Protein AF-0000000087765616 (afdb_homodimer)

InterPro domains:
  IPR003428 Mitochondrial glycoprotein [PF02330] (56-253)
  IPR003428 Mitochondrial glycoprotein [PTHR10826] (17-254)
  IPR036561 Mitochondrial glycoprotein superfamily [G3DSA:3.10.280.10] (42-253)
  IPR036561 Mitochondrial glycoprotein superfamily [SSF54529] (46-254)

Nearest PDB structures (foldseek):
  3qv0-assembly1_A  TM=9.220E-01  e=1.726E-16  Saccharomyces cerevisiae
  1yqf-assembly2_E  TM=8.944E-01  e=7.262E-14  Leishmania major
  1yqf-assembly1_C  TM=8.586E-01  e=1.022E-13  Leishmania major
  1yqf-assembly1_B  TM=8.886E-01  e=9.994E-13  Leishmania major
  3jv1-assembly1_A  TM=8.696E-01  e=4.399E-12  Trypanosoma brucei

Radius of gyration: 39.39 Å; Cα contacts (8 Å, |Δi|>4): 602; chains: 2; bounding box: 131×135×127 Å

Solvent-accessible surface area (backbone atoms only — not comparable to full-atom values): 29306 Å² total; per-residue (Å²): 136,85,82,88,78,88,85,72,92,71,84,74,82,78,80,76,77,76,78,77,74,78,74,78,71,73,80,71,78,69,76,73,72,75,72,73,56,65,60,51,51,49,49,52,49,46,50,51,40,52,49,52,38,50,54,44,51,52,50,51,52,51,50,63,70,67,56,70,77,75,60,65,60,48,58,55,44,47,72,70,65,59,40,41,77,57,87,55,86,94,49,58,63,43,40,35,41,28,78,58,87,70,31,37,40,37,38,36,36,45,35,61,35,60,70,59,55,61,61,70,64,53,54,58,47,51,71,60,38,67,74,70,73,78,65,77,69,76,70,73,71,48,56,28,55,33,40,35,38,43,29,38,83,68,25,22,38,38,33,40,31,38,31,43,90,53,29,71,45,70,46,31,54,30,70,32,81,24,44,60,66,71,62,49,86,44,68,57,43,50,47,52,50,69,39,38,53,47,63,63,54,40,84,75,49,56,67,66,50,47,53,35,46,50,53,46,36,38,74,72,53,61,37,46,67,44,27,43,32,54,54,55,45,28,54,47,49,43,52,53,51,50,52,52,47,51,51,52,51,33,52,56,58,65,50,130,134,87,82,72,91,72,85,89,88,86,74,90,72,85,74,85,83,78,82,77,77,76,77,78,76,72,79,74,75,72,70,74,70,72,76,66,61,68,61,54,56,52,52,54,49,48,52,38,36,51,51,35,36,50,44,43,50,52,51,51,53,51,50,63,71,67,56,72,77,76,60,65,60,45,59,55,44,46,71,69,67,60,40,42,76,56,87,53,87,68,40,30,58,44,40,35,43,28,77,58,88,78,32,39,40,37,38,35,35,46,33,58,36,62,71,61,57,60,63,70,64,50,54,61,48,53,74,59,39,69,76,71,77,78,68,76,69,73,69,72,72,49,56,29,57,33,40,36,37,43,29,43,91,67,25,22,38,36,33,40,31,38,31,44,91,50,29,71,45,70,44,30,53,30,82,32,82,25,46,59,67,71,60,49,89,43,51,66,43,51,53,54,47,71,70,47,82,48,64,62,54,41,83,74,48,56,66,66,57,49,53,52,47,51,52,56,36,38,77,73,54,61,38,47,68,43,26,43,31,54,54,54,44,28,56,47,48,39,51,52,52,46,52,52,45,50,52,49,43,34,52,55,56,69,48,107

Structure (mmCIF, N/CA/C/O backbone):
data_AF-0000000087765616-model_v1
#
loop_
_entity.id
_entity.type
_entity.pdbx_description
1 polymer 'Similar to Saccharomyces cerevisiae YIL070C MAM33 Acidic protein of the mitochondrial matrix involved in oxidative phosphorylation'
#
loop_
_atom_site.group_PDB
_atom_site.id
_atom_site.type_symbol
_atom_site.label_atom_id
_atom_site.label_alt_id
_atom_site.label_comp_id
_atom_site.label_asym_id
_atom_site.label_entity_id
_atom_site.label_seq_id
_atom_site.pdbx_PDB_ins_code
_atom_site.Cartn_x
_atom_site.Cartn_y
_atom_site.Cartn_z
_atom_site.occupancy
_atom_site.B_iso_or_equiv
_atom_site.auth_seq_id
_atom_site.auth_comp_id
_atom_site.auth_asym_id
_atom_site.auth_atom_id
_atom_site.pdbx_PDB_model_num
ATOM 1 N N . MET A 1 1 ? 53.156 -10.57 -71.438 1 20.77 1 MET A N 1
ATOM 2 C CA . MET A 1 1 ? 54.562 -10.953 -71.438 1 20.77 1 MET A CA 1
ATOM 3 C C . MET A 1 1 ? 55.062 -11.094 -70 1 20.77 1 MET A C 1
ATOM 5 O O . MET A 1 1 ? 55.656 -12.109 -69.625 1 20.77 1 MET A O 1
ATOM 9 N N . SER A 1 2 ? 55.312 -9.883 -69.375 1 19.25 2 SER A N 1
ATOM 10 C CA . SER A 1 2 ? 56.656 -9.719 -68.812 1 19.25 2 SER A CA 1
ATOM 11 C C . SER A 1 2 ? 56.781 -10.422 -67.5 1 19.25 2 SER A C 1
ATOM 13 O O . SER A 1 2 ? 55.781 -10.781 -66.875 1 19.25 2 SER A O 1
ATOM 15 N N . SER A 1 3 ? 57.688 -9.758 -66.562 1 20.77 3 SER A N 1
ATOM 16 C CA . SER A 1 3 ? 58.844 -9.992 -65.75 1 20.77 3 SER A CA 1
ATOM 17 C C . SER A 1 3 ? 58.438 -10.188 -64.25 1 20.77 3 SER A C 1
ATOM 19 O O . SER A 1 3 ? 57.781 -9.328 -63.688 1 20.77 3 SER A O 1
ATOM 21 N N . LEU A 1 4 ? 58.312 -11.383 -63.719 1 24.38 4 LEU A N 1
ATOM 22 C CA . LEU A 1 4 ? 58 -12.078 -62.469 1 24.38 4 LEU A CA 1
ATOM 23 C C . LEU A 1 4 ? 58.969 -11.68 -61.375 1 24.38 4 LEU A C 1
ATOM 25 O O . LEU A 1 4 ? 59.938 -12.391 -61.094 1 24.38 4 LEU A O 1
ATOM 29 N N . ALA A 1 5 ? 59.281 -10.234 -61.312 1 22.91 5 ALA A N 1
ATOM 30 C CA . ALA A 1 5 ? 60.406 -9.734 -60.531 1 22.91 5 ALA A CA 1
ATOM 31 C C . ALA A 1 5 ? 60.312 -10.242 -59.094 1 22.91 5 ALA A C 1
ATOM 33 O O . ALA A 1 5 ? 59.25 -10.305 -58.5 1 22.91 5 ALA A O 1
ATOM 34 N N . ALA A 1 6 ? 61.438 -10.477 -58.5 1 22.14 6 ALA A N 1
ATOM 35 C CA . ALA A 1 6 ? 62.125 -11.336 -57.562 1 22.14 6 ALA A CA 1
ATOM 36 C C . ALA A 1 6 ? 61.781 -10.984 -56.125 1 22.14 6 ALA A C 1
ATOM 38 O O . ALA A 1 6 ? 61.25 -9.906 -55.844 1 22.14 6 ALA A O 1
ATOM 39 N N . PHE A 1 7 ? 62.656 -11.391 -55.125 1 21.58 7 PHE A N 1
ATOM 40 C CA . PHE A 1 7 ? 63.031 -12.102 -53.906 1 21.58 7 PHE A CA 1
ATOM 41 C C . PHE A 1 7 ? 63.219 -11.125 -52.75 1 21.58 7 PHE A C 1
ATOM 43 O O . PHE A 1 7 ? 62.688 -11.344 -51.656 1 21.58 7 PHE A O 1
ATOM 50 N N . ARG A 1 8 ? 64.312 -10.156 -52.688 1 20.75 8 ARG A N 1
ATOM 51 C CA . ARG A 1 8 ? 65.438 -10.266 -51.75 1 20.75 8 ARG A CA 1
ATOM 52 C C . ARG A 1 8 ? 65.188 -9.445 -50.5 1 20.75 8 ARG A C 1
ATOM 54 O O . ARG A 1 8 ? 65.875 -9.547 -49.5 1 20.75 8 ARG A O 1
ATOM 61 N N . ILE A 1 9 ? 64.188 -8.484 -50.25 1 20.27 9 ILE A N 1
ATOM 62 C CA . ILE A 1 9 ? 64.75 -7.266 -49.656 1 20.27 9 ILE A CA 1
ATOM 63 C C . ILE A 1 9 ? 65.062 -7.512 -48.156 1 20.27 9 ILE A C 1
ATOM 65 O O . ILE A 1 9 ? 64.125 -7.742 -47.375 1 20.27 9 ILE A O 1
ATOM 69 N N . ALA A 1 10 ? 66.25 -8.141 -47.719 1 24.3 10 ALA A N 1
ATOM 70 C CA . ALA A 1 10 ? 66.875 -8.625 -46.469 1 24.3 10 ALA A CA 1
ATOM 71 C C . ALA A 1 10 ? 67.25 -7.461 -45.531 1 24.3 10 ALA A C 1
ATOM 73 O O . ALA A 1 10 ? 67.812 -7.664 -44.5 1 24.3 10 ALA A O 1
ATOM 74 N N . SER A 1 11 ? 66.688 -6.164 -45.656 1 21.5 11 SER A N 1
ATOM 75 C CA . SER A 1 11 ? 67.5 -5.105 -45.062 1 21.5 11 SER A CA 1
ATOM 76 C C . SER A 1 11 ? 67.812 -5.371 -43.594 1 21.5 11 SER A C 1
ATOM 78 O O . SER A 1 11 ? 66.938 -5.832 -42.844 1 21.5 11 SER A O 1
ATOM 80 N N . ARG A 1 12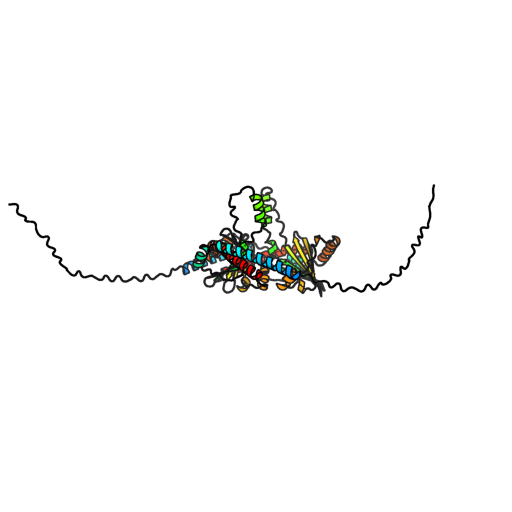 ? 69.125 -5.441 -43.125 1 24.62 12 ARG A N 1
ATOM 81 C CA . ARG A 1 12 ? 70.125 -5.645 -42.094 1 24.62 12 ARG A CA 1
ATOM 82 C C . ARG A 1 12 ? 69.938 -4.602 -40.969 1 24.62 12 ARG A C 1
ATOM 84 O O . ARG A 1 12 ? 70.688 -3.623 -40.938 1 24.62 12 ARG A O 1
ATOM 91 N N . ILE A 1 13 ? 68.812 -3.957 -40.625 1 26.05 13 ILE A N 1
ATOM 92 C CA . ILE A 1 13 ? 69 -2.732 -39.875 1 26.05 13 ILE A CA 1
ATOM 93 C C . ILE A 1 13 ? 69.688 -3.041 -38.562 1 26.05 13 ILE A C 1
ATOM 95 O O . ILE A 1 13 ? 69.312 -3.932 -37.812 1 26.05 13 ILE A O 1
ATOM 99 N N . GLY A 1 14 ? 71.062 -2.668 -38.5 1 25.14 14 GLY A N 1
ATOM 100 C CA . GLY A 1 14 ? 72.125 -2.744 -37.531 1 25.14 14 GLY A CA 1
ATOM 101 C C . GLY A 1 14 ? 71.75 -2.246 -36.156 1 25.14 14 GLY A C 1
ATOM 102 O O . GLY A 1 14 ? 71.125 -1.204 -36.031 1 25.14 14 GLY A O 1
ATOM 103 N N . LEU A 1 15 ? 71.688 -3.154 -35.125 1 28.02 15 LEU A N 1
ATOM 104 C CA . LEU A 1 15 ? 71.375 -3.225 -33.719 1 28.02 15 LEU A CA 1
ATOM 105 C C . LEU A 1 15 ? 72.312 -2.424 -32.875 1 28.02 15 LEU A C 1
ATOM 107 O O . LEU A 1 15 ? 73.375 -2.955 -32.406 1 28.02 15 LEU A O 1
ATOM 111 N N . ASN A 1 16 ? 72.812 -1.16 -33.375 1 25.47 16 ASN A N 1
ATOM 112 C CA . ASN A 1 16 ? 73.875 -0.586 -32.562 1 25.47 16 ASN A CA 1
ATOM 113 C C . ASN A 1 16 ? 73.438 -0.427 -31.109 1 25.47 16 ASN A C 1
ATOM 115 O O . ASN A 1 16 ? 72.312 -0.081 -30.812 1 25.47 16 ASN A O 1
ATOM 119 N N . THR A 1 17 ? 74.188 -1.049 -30.234 1 28.92 17 THR A N 1
ATOM 120 C CA . THR A 1 17 ? 74.188 -1.287 -28.781 1 28.92 17 THR A CA 1
ATOM 121 C C . THR A 1 17 ? 74.5 0.008 -28.031 1 28.92 17 THR A C 1
ATOM 123 O O . THR A 1 17 ? 75.562 0.546 -28.078 1 28.92 17 THR A O 1
ATOM 126 N N . VAL A 1 18 ? 73.75 1.161 -28.281 1 27.77 18 VAL A N 1
ATOM 127 C CA . VAL A 1 18 ? 74.125 2.41 -27.641 1 27.77 18 VAL A CA 1
ATOM 128 C C . VAL A 1 18 ? 74.25 2.213 -26.141 1 27.77 18 VAL A C 1
ATOM 130 O O . VAL A 1 18 ? 73.312 1.662 -25.516 1 27.77 18 VAL A O 1
ATOM 133 N N . ALA A 1 19 ? 75.5 2.303 -25.609 1 31.42 19 ALA A N 1
ATOM 134 C CA . ALA A 1 19 ? 76 2.271 -24.25 1 31.42 19 ALA A CA 1
ATOM 135 C C . ALA A 1 19 ? 75.375 3.35 -23.375 1 31.42 19 ALA A C 1
ATOM 137 O O . ALA A 1 19 ? 75.562 4.543 -23.625 1 31.42 19 ALA A O 1
ATOM 138 N N . ARG A 1 20 ? 74.062 3.262 -23.047 1 31.25 20 ARG A N 1
ATOM 139 C CA . ARG A 1 20 ? 73.438 4.344 -22.297 1 31.25 20 ARG A CA 1
ATOM 140 C C . ARG A 1 20 ? 74.188 4.605 -20.984 1 31.25 20 ARG A C 1
ATOM 142 O O . ARG A 1 20 ? 74.375 3.699 -20.172 1 31.25 20 ARG A O 1
ATOM 149 N N . GLN A 1 21 ? 75.25 5.473 -21.062 1 31.14 21 GLN A N 1
ATOM 150 C CA . GLN A 1 21 ? 75.938 6.008 -19.891 1 31.14 21 GLN A CA 1
ATOM 151 C C . GLN A 1 21 ? 74.938 6.453 -18.828 1 31.14 21 GLN A C 1
ATOM 153 O O . GLN A 1 21 ? 73.938 7.109 -19.156 1 31.14 21 GLN A O 1
ATOM 158 N N . SER A 1 22 ? 74.875 5.676 -17.75 1 31.77 22 SER A N 1
ATOM 159 C CA . SER A 1 22 ? 74.062 5.793 -16.547 1 31.77 22 SER A CA 1
ATOM 160 C C . SER A 1 22 ? 74.312 7.113 -15.836 1 31.77 22 SER A C 1
ATOM 162 O O . SER A 1 22 ? 75.375 7.309 -15.234 1 31.77 22 SER A O 1
ATOM 164 N N . ILE A 1 23 ? 74.25 8.266 -16.594 1 31.83 23 ILE A N 1
ATOM 165 C CA . ILE A 1 23 ? 74.562 9.461 -15.812 1 31.83 23 ILE A CA 1
ATOM 166 C C . ILE A 1 23 ? 73.688 9.492 -14.578 1 31.83 23 ILE A C 1
ATOM 168 O O . ILE A 1 23 ? 72.438 9.367 -14.688 1 31.83 23 ILE A O 1
ATOM 172 N N . ARG A 1 24 ? 74.25 9.195 -13.438 1 33.81 24 ARG A N 1
ATOM 173 C CA . ARG A 1 24 ? 73.75 9.266 -12.062 1 33.81 24 ARG A CA 1
ATOM 174 C C . ARG A 1 24 ? 73.25 10.664 -11.75 1 33.81 24 ARG A C 1
ATOM 176 O O . ARG A 1 24 ? 74.062 11.602 -11.586 1 33.81 24 ARG A O 1
ATOM 183 N N . VAL A 1 25 ? 72.312 11.195 -12.586 1 34.03 25 VAL A N 1
ATOM 184 C CA . VAL A 1 25 ? 71.875 12.523 -12.18 1 34.03 25 VAL A CA 1
ATOM 185 C C . VAL A 1 25 ? 71.312 12.484 -10.75 1 34.03 25 VAL A C 1
ATOM 187 O O . VAL A 1 25 ? 70.5 11.625 -10.398 1 34.03 25 VAL A O 1
ATOM 190 N N . ALA A 1 26 ? 72.188 13.062 -9.82 1 37.22 26 ALA A N 1
ATOM 191 C CA . ALA A 1 26 ? 71.875 13.305 -8.414 1 37.22 26 ALA A CA 1
ATOM 192 C C . ALA A 1 26 ? 70.5 14.008 -8.266 1 37.22 26 ALA A C 1
ATOM 194 O O . ALA A 1 26 ? 70.25 15 -8.945 1 37.22 26 ALA A O 1
ATOM 195 N N . PRO A 1 27 ? 69.5 13.234 -7.844 1 33.91 27 PRO A N 1
ATOM 196 C CA . PRO A 1 27 ? 68.188 13.883 -7.742 1 33.91 27 PRO A CA 1
ATOM 197 C C . PRO A 1 27 ? 68.188 15.125 -6.863 1 33.91 27 PRO A C 1
ATOM 199 O O . PRO A 1 27 ? 68.688 15.078 -5.723 1 33.91 27 PRO A O 1
ATOM 202 N N . ARG A 1 28 ? 68.562 16.281 -7.449 1 37.38 28 ARG A N 1
ATOM 203 C CA . ARG A 1 28 ? 68.375 17.5 -6.668 1 37.38 28 ARG A CA 1
ATOM 204 C C . ARG A 1 28 ? 67.062 17.516 -5.961 1 37.38 28 ARG A C 1
ATOM 206 O O . ARG A 1 28 ? 66 17.219 -6.578 1 37.38 28 ARG A O 1
ATOM 213 N N . ALA A 1 29 ? 67.062 17.453 -4.617 1 37.38 29 ALA A N 1
ATOM 214 C CA . ALA A 1 29 ? 65.938 17.641 -3.699 1 37.38 29 ALA A CA 1
ATOM 215 C C . ALA A 1 29 ? 65.188 18.891 -4.062 1 37.38 29 ALA A C 1
ATOM 217 O O . ALA A 1 29 ? 65.688 20.016 -3.986 1 37.38 29 ALA A O 1
ATOM 218 N N . ILE A 1 30 ? 64.5 18.859 -5.219 1 36.72 30 ILE A N 1
ATOM 219 C CA . ILE A 1 30 ? 63.625 20 -5.418 1 36.72 30 ILE A CA 1
ATOM 220 C C . ILE A 1 30 ? 62.75 20.203 -4.172 1 36.72 30 ILE A C 1
ATOM 222 O O . ILE A 1 30 ? 62.031 19.297 -3.76 1 36.72 30 ILE A O 1
ATOM 226 N N . ALA A 1 31 ? 63.25 20.969 -3.164 1 38 31 ALA A N 1
ATOM 227 C CA . ALA A 1 31 ? 62.406 21.5 -2.086 1 38 31 ALA A CA 1
ATOM 228 C C . ALA A 1 31 ? 61.062 21.922 -2.609 1 38 31 ALA A C 1
AT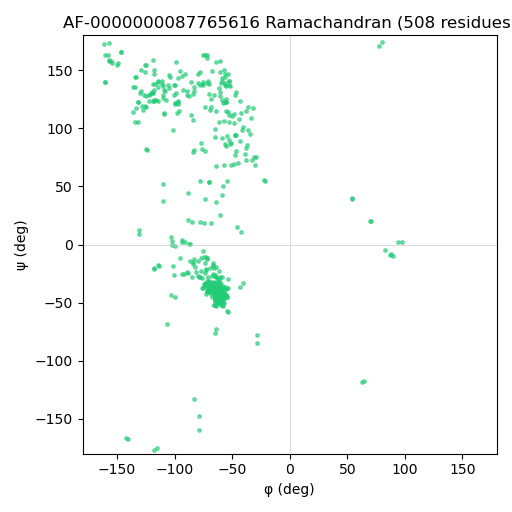OM 230 O O . ALA A 1 31 ? 60.938 22.859 -3.416 1 38 31 ALA A O 1
ATOM 231 N N . MET A 1 32 ? 60.219 21 -2.945 1 35.59 32 MET A N 1
ATOM 232 C CA . MET A 1 32 ? 58.812 21.328 -3.287 1 35.59 32 MET A CA 1
ATOM 233 C C . MET A 1 32 ? 58.219 22.281 -2.26 1 35.59 32 MET A C 1
ATOM 235 O O . MET A 1 32 ? 58.125 21.938 -1.078 1 35.59 32 MET A O 1
ATOM 239 N N . ALA A 1 33 ? 58.5 23.594 -2.352 1 40.94 33 ALA A N 1
ATOM 240 C CA . ALA A 1 33 ? 57.75 24.594 -1.588 1 40.94 33 ALA A CA 1
ATOM 241 C C . ALA A 1 33 ? 56.25 24.297 -1.57 1 40.94 33 ALA A C 1
ATOM 243 O O . ALA A 1 33 ? 55.656 24.062 -2.621 1 40.94 33 ALA A O 1
ATOM 244 N N . ARG A 1 34 ? 55.812 23.719 -0.531 1 44.16 34 ARG A N 1
ATOM 245 C CA . ARG A 1 34 ? 54.406 23.594 -0.288 1 44.16 34 ARG A CA 1
ATOM 246 C C . ARG A 1 34 ? 53.688 24.922 -0.519 1 44.16 34 ARG A C 1
ATOM 248 O O . ARG A 1 34 ? 53.938 25.891 0.185 1 44.16 34 ARG A O 1
ATOM 255 N N . PRO A 1 35 ? 53.125 25.219 -1.667 1 44.19 35 PRO A N 1
ATOM 256 C CA . PRO A 1 35 ? 52.438 26.5 -1.813 1 44.19 35 PRO A CA 1
ATOM 257 C C . PRO A 1 35 ? 51.406 26.75 -0.708 1 44.19 35 PRO A C 1
ATOM 259 O O . PRO A 1 35 ? 50.844 25.797 -0.151 1 44.19 35 PRO A O 1
ATOM 262 N N . ALA A 1 36 ? 51.281 27.953 -0.073 1 43.25 36 ALA A N 1
ATOM 263 C CA . ALA A 1 36 ? 50.312 28.594 0.815 1 43.25 36 ALA A CA 1
ATOM 264 C C . ALA A 1 36 ? 48.906 28.406 0.305 1 43.25 36 ALA A C 1
ATOM 266 O O . ALA A 1 36 ? 48 29.203 0.604 1 43.25 36 ALA A O 1
ATOM 267 N N . VAL A 1 37 ? 48.594 27.562 -0.586 1 47.19 37 VAL A N 1
ATOM 268 C CA . VAL A 1 37 ? 47.25 27.344 -1.161 1 47.19 37 VAL A CA 1
ATOM 269 C C . VAL A 1 37 ? 46.281 26.906 -0.072 1 47.19 37 VAL A C 1
ATOM 271 O O . VAL A 1 37 ? 45.062 27.078 -0.206 1 47.19 37 VAL A O 1
ATOM 274 N N . ALA A 1 38 ? 46.812 26.359 0.986 1 49.34 38 ALA A N 1
ATOM 275 C CA . ALA A 1 38 ? 45.875 25.828 1.959 1 49.34 38 ALA A CA 1
ATOM 276 C C . ALA A 1 38 ? 45.125 26.969 2.643 1 49.34 38 ALA A C 1
ATOM 278 O O . ALA A 1 38 ? 43.906 26.844 2.916 1 49.34 38 ALA A O 1
ATOM 279 N N . VAL A 1 39 ? 45.781 28.047 2.826 1 48.97 39 VAL A N 1
ATOM 280 C CA . VAL A 1 39 ? 45.156 29.188 3.502 1 48.97 39 VAL A CA 1
ATOM 281 C C . VAL A 1 39 ? 44.125 29.828 2.582 1 48.97 39 VAL A C 1
ATOM 283 O O . VAL A 1 39 ? 43.062 30.234 3.035 1 48.97 39 VAL A O 1
ATOM 286 N N . ARG A 1 40 ? 44.406 29.75 1.304 1 51.66 40 ARG A N 1
ATOM 287 C CA . ARG A 1 40 ? 43.5 30.391 0.361 1 51.66 40 ARG A CA 1
ATOM 288 C C . ARG A 1 40 ? 42.219 29.562 0.199 1 51.66 40 ARG A C 1
ATOM 290 O O . ARG A 1 40 ? 41.125 30.125 0.109 1 51.66 40 ARG A O 1
ATOM 297 N N . ALA A 1 41 ? 42.438 28.328 0.212 1 53.94 41 ALA A N 1
ATOM 298 C CA . ALA A 1 41 ? 41.281 27.469 0.03 1 53.94 41 ALA A CA 1
ATOM 299 C C . ALA A 1 41 ? 40.344 27.547 1.234 1 53.94 41 ALA A C 1
ATOM 301 O O . ALA A 1 41 ? 39.125 27.609 1.079 1 53.94 41 ALA A O 1
ATOM 302 N N . PHE A 1 42 ? 41.031 27.656 2.322 1 58.66 42 PHE A N 1
ATOM 303 C CA . PHE A 1 42 ? 40.219 27.766 3.533 1 58.66 42 PHE A CA 1
ATOM 304 C C . PHE A 1 42 ? 39.531 29.125 3.609 1 58.66 42 PHE A C 1
ATOM 306 O O . PHE A 1 42 ? 38.375 29.219 4.043 1 58.66 42 PHE A O 1
ATOM 313 N N . THR A 1 43 ? 40.312 30.094 3.092 1 65.81 43 THR A N 1
ATOM 314 C CA . THR A 1 43 ? 39.75 31.438 3.119 1 65.81 43 THR A CA 1
ATOM 315 C C . THR A 1 43 ? 38.562 31.547 2.158 1 65.81 43 THR A C 1
ATOM 317 O O . THR A 1 43 ? 37.531 32.156 2.479 1 65.81 43 THR A O 1
ATOM 320 N N . VAL A 1 44 ? 38.688 30.938 1.066 1 69.06 44 VAL A N 1
ATOM 321 C CA . VAL A 1 44 ? 37.594 30.953 0.093 1 69.06 44 VAL A CA 1
ATOM 322 C C . VAL A 1 44 ? 36.406 30.141 0.622 1 69.06 44 VAL A C 1
ATOM 324 O O . VAL A 1 44 ? 35.25 30.562 0.509 1 69.06 44 VAL A O 1
ATOM 327 N N . SER A 1 45 ? 36.781 29.062 1.285 1 73.75 45 SER A N 1
ATOM 328 C CA . SER A 1 45 ? 35.75 28.219 1.869 1 73.75 45 SER A CA 1
ATOM 329 C C . SER A 1 45 ? 35 28.938 2.982 1 73.75 45 SER A C 1
ATOM 331 O O . SER A 1 45 ? 33.781 28.891 3.053 1 73.75 45 SER A O 1
ATOM 333 N N . SER A 1 46 ? 35.781 29.75 3.617 1 80.06 46 SER A N 1
ATOM 334 C CA . SER A 1 46 ? 35.156 30.484 4.711 1 80.06 46 SER A CA 1
ATOM 335 C C . SER A 1 46 ? 34.281 31.609 4.18 1 80.06 46 SER A C 1
ATOM 337 O O . SER A 1 46 ? 33.188 31.875 4.719 1 80.06 46 SER A O 1
ATOM 339 N N . ARG A 1 47 ? 34.781 32.188 3.148 1 82 47 ARG A N 1
ATOM 340 C CA . ARG A 1 47 ? 34 33.25 2.539 1 82 47 ARG A CA 1
ATOM 341 C C . ARG A 1 47 ? 32.719 32.719 1.956 1 82 47 ARG A C 1
ATOM 343 O O . ARG A 1 47 ? 31.656 33.344 2.105 1 82 47 ARG A O 1
ATOM 350 N N . LEU A 1 48 ? 32.781 31.594 1.388 1 87.25 48 LEU A N 1
ATOM 351 C CA . LEU A 1 48 ? 31.578 30.984 0.799 1 87.25 48 LEU A CA 1
ATOM 352 C C . LEU A 1 48 ? 30.625 30.516 1.883 1 87.25 48 LEU A C 1
ATOM 354 O O . LEU A 1 48 ? 29.406 30.625 1.723 1 87.25 48 LEU A O 1
ATOM 358 N N . GLN A 1 49 ? 31.203 30.078 2.928 1 90.44 49 GLN A N 1
ATOM 359 C CA . GLN A 1 49 ? 30.391 29.656 4.07 1 90.44 49 GLN A CA 1
ATOM 360 C C . GLN A 1 49 ? 29.625 30.844 4.66 1 90.44 49 GLN A C 1
ATOM 362 O O . GLN A 1 49 ? 28.438 30.75 4.945 1 90.44 49 GLN A O 1
ATOM 367 N N . ASN A 1 50 ? 30.359 31.906 4.82 1 90.75 50 ASN A N 1
ATOM 368 C CA . ASN A 1 50 ? 29.734 33.094 5.383 1 90.75 50 ASN A CA 1
ATOM 369 C C . ASN A 1 50 ? 28.672 33.688 4.449 1 90.75 50 ASN A C 1
ATOM 371 O O . ASN A 1 50 ? 27.641 34.188 4.91 1 90.75 50 ASN A O 1
ATOM 375 N N . SER A 1 51 ? 28.953 33.531 3.23 1 92.44 51 SER A N 1
ATOM 376 C CA . SER A 1 51 ? 27.984 34.031 2.252 1 92.44 51 SER A CA 1
ATOM 377 C C . SER A 1 51 ? 26.703 33.219 2.297 1 92.44 51 SER A C 1
ATOM 379 O O . SER A 1 51 ? 25.594 33.75 2.297 1 92.44 51 SER A O 1
ATOM 381 N N . LEU A 1 52 ? 26.766 31.891 2.344 1 95.69 52 LEU A N 1
ATOM 382 C CA . LEU A 1 52 ? 25.609 31.016 2.416 1 95.69 52 LEU A CA 1
ATOM 383 C C . LEU A 1 52 ? 24.828 31.266 3.703 1 95.69 52 LEU A C 1
ATOM 385 O O . LEU A 1 52 ? 23.594 31.375 3.676 1 95.69 52 LEU A O 1
ATOM 389 N N . ALA A 1 53 ? 25.531 31.391 4.77 1 95.69 53 ALA A N 1
ATOM 390 C CA . ALA A 1 53 ? 24.891 31.656 6.055 1 95.69 53 ALA A CA 1
ATOM 391 C C . ALA A 1 53 ? 24.094 32.969 6.008 1 95.69 53 ALA A C 1
ATOM 393 O O . ALA A 1 53 ? 23 33.031 6.555 1 95.69 53 ALA A O 1
ATOM 394 N N . SER A 1 54 ? 24.703 33.938 5.352 1 95.75 54 SER A N 1
ATOM 395 C CA . SER A 1 54 ? 24.047 35.219 5.254 1 95.75 54 SER A CA 1
ATOM 396 C C . SER A 1 54 ? 22.766 35.156 4.426 1 95.75 54 SER A C 1
ATOM 398 O O . SER A 1 54 ? 21.75 35.75 4.785 1 95.75 54 SER A O 1
ATOM 400 N N . VAL A 1 55 ? 22.812 34.406 3.361 1 97 55 VAL A N 1
ATOM 401 C CA . VAL A 1 55 ? 21.641 34.25 2.506 1 97 55 VAL A CA 1
ATOM 402 C C . VAL A 1 55 ? 20.547 33.5 3.258 1 97 55 VAL A C 1
ATOM 404 O O . VAL A 1 55 ? 19.359 33.844 3.15 1 97 55 VAL A O 1
ATOM 407 N N . LEU A 1 56 ? 20.922 32.562 4.023 1 97.75 56 LEU A N 1
ATOM 408 C CA . LEU A 1 56 ? 19.953 31.797 4.812 1 97.75 56 LEU A CA 1
ATOM 409 C C . LEU A 1 56 ? 19.312 32.688 5.887 1 97.75 56 LEU A C 1
ATOM 411 O O . LEU A 1 56 ? 18.109 32.594 6.133 1 97.75 56 LEU A O 1
ATOM 415 N N . SER A 1 57 ? 20.094 33.5 6.453 1 97.25 57 SER A N 1
ATOM 416 C CA . SER A 1 57 ? 19.562 34.438 7.445 1 97.25 57 SER A CA 1
ATOM 417 C C . SER A 1 57 ? 18.516 35.375 6.836 1 97.25 57 SER A C 1
ATOM 419 O O . SER A 1 57 ? 17.484 35.625 7.453 1 97.25 57 SER A O 1
ATOM 421 N N . THR A 1 58 ? 18.828 35.812 5.668 1 97.12 58 THR A N 1
ATOM 422 C CA . THR A 1 58 ? 17.891 36.688 4.973 1 97.12 58 THR A CA 1
ATOM 423 C C . THR A 1 58 ? 16.594 35.938 4.66 1 97.12 58 THR A C 1
ATOM 425 O O . THR A 1 58 ? 15.5 36.5 4.828 1 97.12 58 THR A O 1
ATOM 428 N N . GLU A 1 59 ? 16.703 34.719 4.184 1 97 59 GLU A N 1
ATOM 429 C CA . GLU A 1 59 ? 15.523 33.906 3.879 1 97 59 GLU A CA 1
ATOM 430 C C . GLU A 1 59 ? 14.688 33.656 5.133 1 97 59 GLU A C 1
ATOM 432 O O . GLU A 1 59 ? 13.461 33.75 5.09 1 97 59 GLU A O 1
ATOM 437 N N . ILE A 1 60 ? 15.312 33.344 6.199 1 97.69 60 ILE A N 1
ATOM 438 C CA . ILE A 1 60 ? 14.625 33.094 7.465 1 97.69 60 ILE A CA 1
ATOM 439 C C . ILE A 1 60 ? 13.836 34.312 7.883 1 97.69 60 ILE A C 1
ATOM 441 O O . ILE A 1 60 ? 12.664 34.219 8.25 1 97.69 60 ILE A O 1
ATOM 445 N N . LYS A 1 61 ? 14.477 35.469 7.781 1 97 61 LYS A N 1
ATOM 446 C CA . LYS A 1 61 ? 13.82 36.719 8.148 1 97 61 LYS A CA 1
ATOM 447 C C . LYS A 1 61 ? 12.602 37 7.27 1 97 61 LYS A C 1
ATOM 449 O O . LYS A 1 61 ? 11.555 37.406 7.766 1 97 61 LYS A O 1
ATOM 454 N N . SER A 1 62 ? 12.742 36.75 6.07 1 95.12 62 SER A N 1
ATOM 455 C CA . SER A 1 62 ? 11.641 36.969 5.125 1 95.12 62 SER A CA 1
ATOM 456 C C . SER A 1 62 ? 10.477 36.031 5.438 1 95.12 62 SER A C 1
ATOM 458 O O . SER A 1 62 ? 9.32 36.438 5.422 1 95.12 62 SER A O 1
ATOM 460 N N . GLU A 1 63 ? 10.758 34.75 5.68 1 93.75 63 GLU A N 1
ATOM 461 C CA . GLU A 1 63 ? 9.727 33.75 5.977 1 93.75 63 GLU A CA 1
ATOM 462 C C . GLU A 1 63 ? 8.984 34.125 7.266 1 93.75 63 GLU A C 1
ATOM 464 O O . GLU A 1 63 ? 7.766 33.938 7.352 1 93.75 63 GLU A O 1
ATOM 469 N N . ILE A 1 64 ? 9.703 34.531 8.219 1 94.44 64 ILE A N 1
ATOM 470 C CA . ILE A 1 64 ? 9.094 34.938 9.477 1 94.44 64 ILE A CA 1
ATOM 471 C C . ILE A 1 64 ? 8.164 36.125 9.242 1 94.44 64 ILE A C 1
ATOM 473 O O . ILE A 1 64 ? 7.043 36.156 9.758 1 94.44 64 ILE A O 1
ATOM 477 N N . ALA A 1 65 ? 8.594 37.031 8.406 1 92.62 65 ALA A N 1
ATOM 478 C CA . ALA A 1 65 ? 7.844 38.25 8.156 1 92.62 65 ALA A CA 1
ATOM 479 C C . ALA A 1 65 ? 6.57 37.969 7.367 1 92.62 65 ALA A C 1
ATOM 481 O O . ALA A 1 65 ? 5.562 38.656 7.523 1 92.62 65 ALA A O 1
ATOM 482 N N . THR A 1 66 ? 6.598 36.938 6.59 1 88.69 66 THR A N 1
ATOM 483 C CA . THR A 1 66 ? 5.469 36.656 5.711 1 88.69 66 THR A CA 1
ATOM 484 C C . THR A 1 66 ? 4.605 35.531 6.285 1 88.69 66 THR A C 1
ATOM 486 O O . THR A 1 66 ? 3.59 35.156 5.695 1 88.69 66 THR A O 1
ATOM 489 N N . SER A 1 67 ? 5.023 35.062 7.363 1 85.94 67 SER A N 1
ATOM 490 C CA . SER A 1 67 ? 4.277 33.938 7.957 1 85.94 67 SER A CA 1
ATOM 491 C C . SER A 1 67 ? 2.904 34.406 8.445 1 85.94 67 SER A C 1
ATOM 493 O O . SER A 1 67 ? 2.783 35.469 9.078 1 85.94 67 SER A O 1
ATOM 495 N N . GLU A 1 68 ? 1.919 33.75 7.988 1 83.19 68 GLU A N 1
ATOM 496 C CA . GLU A 1 68 ? 0.56 34.031 8.438 1 83.19 68 GLU A CA 1
ATOM 497 C C . GLU A 1 68 ? 0.183 33.156 9.641 1 83.19 68 GLU A C 1
ATOM 499 O O . GLU A 1 68 ? 0.644 32.031 9.766 1 83.19 68 GLU A O 1
ATOM 504 N N . PRO A 1 69 ? -0.632 33.812 10.477 1 86.62 69 PRO A N 1
ATOM 505 C CA . PRO A 1 69 ? -1.11 33 11.594 1 86.62 69 PRO A CA 1
ATOM 506 C C . PRO A 1 69 ? -1.909 31.766 11.133 1 86.62 69 PRO A C 1
ATOM 508 O O . PRO A 1 69 ? -2.402 31.75 10 1 86.62 69 PRO A O 1
ATOM 511 N N . ALA A 1 70 ? -1.944 30.859 12.008 1 86.44 70 ALA A N 1
ATOM 512 C CA . ALA A 1 70 ? -2.717 29.656 11.688 1 86.44 70 ALA A CA 1
ATOM 513 C C . ALA A 1 70 ? -4.176 30 11.414 1 86.44 70 ALA A C 1
ATOM 515 O O . ALA A 1 70 ? -4.762 30.844 12.102 1 86.44 70 ALA A O 1
ATOM 516 N N . SER A 1 71 ? -4.746 29.391 10.453 1 89.81 71 SER A N 1
ATOM 517 C CA . SER A 1 71 ? -6.148 29.562 10.078 1 89.81 71 SER A CA 1
ATOM 518 C C . SER A 1 71 ? -7.07 29.281 11.266 1 89.81 71 SER A C 1
ATOM 520 O O . SER A 1 71 ? -6.824 28.359 12.047 1 89.81 71 SER A O 1
ATOM 522 N N . GLU A 1 72 ? -8.18 29.969 11.359 1 92.31 72 GLU A N 1
ATOM 523 C CA . GLU A 1 72 ? -9.18 29.766 12.406 1 92.31 72 GLU A CA 1
ATOM 524 C C . GLU A 1 72 ? -9.82 28.391 12.289 1 92.31 72 GLU A C 1
ATOM 526 O O . GLU A 1 72 ? -10.312 27.844 13.281 1 92.31 72 GLU A O 1
ATOM 531 N N . VAL A 1 73 ? -9.805 27.922 11.109 1 93 73 VAL A N 1
ATOM 532 C CA . VAL A 1 73 ? -10.375 26.609 10.844 1 93 73 VAL A CA 1
ATOM 533 C C . VAL A 1 73 ? -9.711 25.562 11.75 1 93 73 VAL A C 1
ATOM 535 O O . VAL A 1 73 ? -10.383 24.672 12.273 1 93 73 VAL A O 1
ATOM 538 N N . ILE A 1 74 ? -8.461 25.656 11.984 1 96.31 74 ILE A N 1
ATOM 539 C CA . ILE A 1 74 ? -7.684 24.688 12.742 1 96.31 74 ILE A CA 1
ATOM 540 C C . ILE A 1 74 ? -8.156 24.672 14.195 1 96.31 74 ILE A C 1
ATOM 542 O O . ILE A 1 74 ? -8.516 23.609 14.727 1 96.31 74 ILE A O 1
ATOM 546 N N . GLY A 1 75 ? -8.188 25.844 14.766 1 95.88 75 GLY A N 1
ATOM 547 C CA . GLY A 1 75 ? -8.602 25.938 16.156 1 95.88 75 GLY A CA 1
ATOM 548 C C . GLY A 1 75 ? -10.047 25.531 16.375 1 95.88 75 GLY A C 1
ATOM 549 O O . GLY A 1 75 ? -10.367 24.828 17.328 1 95.88 75 GLY A O 1
ATOM 550 N N . SER A 1 76 ? -10.938 26.031 15.539 1 97.12 76 SER A N 1
ATOM 551 C CA . SER A 1 76 ? -12.359 25.734 15.648 1 97.12 76 SER A CA 1
ATOM 552 C C . SER A 1 76 ? -12.609 24.234 15.531 1 97.12 76 SER A C 1
ATOM 554 O O . SER A 1 76 ? -13.398 23.656 16.297 1 97.12 76 SER A O 1
ATOM 556 N N . PHE A 1 77 ? -11.938 23.625 14.656 1 97.69 77 PHE A N 1
ATOM 557 C CA . PHE A 1 77 ? -12.086 22.188 14.445 1 97.69 77 PHE A CA 1
ATOM 558 C C . PHE A 1 77 ? -11.633 21.406 15.672 1 97.69 77 PHE A C 1
ATOM 560 O O . PHE A 1 77 ? -12.328 20.5 16.141 1 97.69 77 PHE A O 1
ATOM 567 N N . LEU A 1 78 ? -10.492 21.719 16.172 1 97 78 LEU A N 1
ATOM 568 C CA . LEU A 1 78 ? -9.93 20.984 17.297 1 97 78 LEU A CA 1
ATOM 569 C C . LEU A 1 78 ? -10.773 21.141 18.547 1 97 78 LEU A C 1
ATOM 571 O O . LEU A 1 78 ? -10.836 20.25 19.391 1 97 78 LEU A O 1
ATOM 575 N N . LYS A 1 79 ? -11.5 22.266 18.641 1 96.44 79 LYS A N 1
ATOM 576 C CA . LYS A 1 79 ? -12.344 22.531 19.797 1 96.44 79 LYS A CA 1
ATOM 577 C C . LYS A 1 79 ? -13.648 21.734 19.734 1 96.44 79 LYS A C 1
ATOM 579 O O . LYS A 1 79 ? -14.18 21.328 20.766 1 96.44 79 LYS A O 1
ATOM 584 N N . SER A 1 80 ? -14.086 21.438 18.562 1 96.75 80 SER A N 1
ATOM 585 C CA . SER A 1 80 ? -15.453 20.938 18.438 1 96.75 80 SER A CA 1
ATOM 586 C C . SER A 1 80 ? -15.469 19.484 17.953 1 96.75 80 SER A C 1
ATOM 588 O O . SER A 1 80 ? -16.453 18.781 18.125 1 96.75 80 SER A O 1
ATOM 590 N N . SER A 1 81 ? -14.414 18.984 17.391 1 96.62 81 SER A N 1
ATOM 591 C CA . SER A 1 81 ? -14.461 17.719 16.641 1 96.62 81 SER A CA 1
ATOM 592 C C . SER A 1 81 ? -14.195 16.531 17.562 1 96.62 81 SER A C 1
ATOM 594 O O . SER A 1 81 ? -14.539 15.398 17.234 1 96.62 81 SER A O 1
ATOM 596 N N . GLY A 1 82 ? -13.492 16.781 18.719 1 97.12 82 GLY A N 1
ATOM 597 C CA . GLY A 1 82 ? -13.031 15.711 19.578 1 97.12 82 GLY A CA 1
ATOM 598 C C . GLY A 1 82 ? -11.672 15.172 19.188 1 97.12 82 GLY A C 1
ATOM 599 O O . GLY A 1 82 ? -11.07 14.383 19.922 1 97.12 82 GLY A O 1
ATOM 600 N N . PHE A 1 83 ? -11.125 15.578 18.047 1 98.19 83 PHE A N 1
ATOM 601 C CA . PHE A 1 83 ? -9.789 15.172 17.625 1 98.19 83 PHE A CA 1
ATOM 602 C C . PHE A 1 83 ? -8.719 16 18.328 1 98.19 83 PHE A C 1
ATOM 604 O O . PHE A 1 83 ? -8.93 17.188 18.609 1 98.19 83 PHE A O 1
ATOM 611 N N . SER A 1 84 ? -7.613 15.336 18.578 1 97.81 84 SER A N 1
ATOM 612 C CA . SER A 1 84 ? -6.402 16 19.062 1 97.81 84 SER A CA 1
ATOM 613 C C . SER A 1 84 ? -5.207 15.672 18.172 1 97.81 84 SER A C 1
ATOM 615 O O . SER A 1 84 ? -5.133 14.578 17.609 1 97.81 84 SER A O 1
ATOM 617 N N . VAL A 1 85 ? -4.332 16.578 18.078 1 96.81 85 VAL A N 1
ATOM 618 C CA . VAL A 1 85 ? -3.109 16.375 17.312 1 96.81 85 VAL A CA 1
ATOM 619 C C . VAL A 1 85 ? -2.039 15.742 18.203 1 96.81 85 VAL A C 1
ATOM 621 O O . VAL A 1 85 ? -1.793 16.219 19.312 1 96.81 85 VAL A O 1
ATOM 624 N N . VAL A 1 86 ? -1.439 14.633 17.75 1 94.62 86 VAL A N 1
ATOM 625 C CA . VAL A 1 86 ? -0.289 14.062 18.438 1 94.62 86 VAL A CA 1
ATOM 626 C C . VAL A 1 86 ? 0.989 14.766 17.984 1 94.62 86 VAL A C 1
ATOM 628 O O . VAL A 1 86 ? 1.388 14.641 16.812 1 94.62 86 VAL A O 1
ATOM 631 N N . GLU A 1 87 ? 1.534 15.508 18.688 1 78.69 87 GLU A N 1
ATOM 632 C CA . GLU A 1 87 ? 2.646 16.391 18.359 1 78.69 87 GLU A CA 1
ATOM 633 C C . GLU A 1 87 ? 3.926 15.594 18.109 1 78.69 87 GLU A C 1
ATOM 635 O O . GLU A 1 87 ? 4.34 14.797 18.953 1 78.69 87 GLU A O 1
ATOM 640 N N . THR A 1 88 ? 4.41 15.602 17.062 1 83.62 88 THR A N 1
ATOM 641 C CA . THR A 1 88 ? 5.727 15.047 16.766 1 83.62 88 THR A CA 1
ATOM 642 C C . THR A 1 88 ? 6.559 16.031 15.961 1 83.62 88 THR A C 1
ATOM 644 O O . THR A 1 88 ? 6.223 16.344 14.82 1 83.62 88 THR A O 1
ATOM 647 N N . GLU A 1 89 ? 7.5 16.641 16.594 1 79.38 89 GLU A N 1
ATOM 648 C CA . GLU A 1 89 ? 8.352 17.594 15.898 1 79.38 89 GLU A CA 1
ATOM 649 C C . GLU A 1 89 ? 9.297 16.891 14.93 1 79.38 89 GLU A C 1
ATOM 651 O O . GLU A 1 89 ? 9.844 15.828 15.25 1 79.38 89 GLU A O 1
ATOM 656 N N . GLY A 1 90 ? 9.484 17.484 13.805 1 87.25 90 GLY A N 1
ATOM 657 C CA . GLY A 1 90 ? 10.469 17.016 12.844 1 87.25 90 GLY A CA 1
ATOM 658 C C . GLY A 1 90 ? 9.953 15.883 11.977 1 87.25 90 GLY A C 1
ATOM 659 O O . GLY A 1 90 ? 10.633 15.438 11.055 1 87.25 90 GLY A O 1
ATOM 660 N N . LYS A 1 91 ? 8.781 15.469 12.312 1 89.31 91 LYS A N 1
ATOM 661 C CA . LYS A 1 91 ? 8.219 14.375 11.516 1 89.31 91 LYS A CA 1
ATOM 662 C C . LYS A 1 91 ? 7.285 14.906 10.438 1 89.31 91 LYS A C 1
ATOM 664 O O . LYS A 1 91 ? 6.543 15.867 10.664 1 89.31 91 LYS A O 1
ATOM 669 N N . ASP A 1 92 ? 7.348 14.258 9.336 1 92.06 92 ASP A N 1
ATOM 670 C CA . ASP A 1 92 ? 6.477 14.617 8.219 1 92.06 92 ASP A CA 1
ATOM 671 C C . ASP A 1 92 ? 5.039 14.156 8.484 1 92.06 92 ASP A C 1
ATOM 673 O O . ASP A 1 92 ? 4.09 14.883 8.18 1 92.06 92 ASP A O 1
ATOM 677 N N . GLU A 1 93 ? 4.953 13.078 9.086 1 94.56 93 GLU A N 1
ATOM 678 C CA . GLU A 1 93 ? 3.627 12.508 9.32 1 94.56 93 GLU A CA 1
ATOM 679 C C . GLU A 1 93 ? 2.971 13.117 10.555 1 94.56 93 GLU A C 1
ATOM 681 O O . GLU A 1 93 ? 3.623 13.305 11.586 1 94.56 93 GLU A O 1
ATOM 686 N N . VAL A 1 94 ? 1.68 13.453 10.398 1 96.44 94 VAL A N 1
ATOM 687 C CA . VAL A 1 94 ? 0.861 13.984 11.484 1 96.44 94 VAL A CA 1
ATOM 688 C C . VAL A 1 94 ? -0.201 12.961 11.875 1 96.44 94 VAL A C 1
ATOM 690 O O . VAL A 1 94 ? -0.787 12.297 11.016 1 96.44 94 VAL A O 1
ATOM 693 N N . GLU A 1 95 ? -0.456 12.844 13.148 1 97.31 95 GLU A N 1
ATOM 694 C CA . GLU A 1 95 ? -1.498 11.953 13.656 1 97.31 95 GLU A CA 1
ATOM 695 C C . GLU A 1 95 ? -2.562 12.734 14.422 1 97.31 95 GLU A C 1
ATOM 697 O O . GLU A 1 95 ? -2.238 13.547 15.289 1 97.31 95 GLU A O 1
ATOM 702 N N . LEU A 1 96 ? -3.805 12.508 14.102 1 98.31 96 LEU A N 1
ATOM 703 C CA . LEU A 1 96 ? -4.953 12.906 14.906 1 98.31 96 LEU A CA 1
ATOM 704 C C . LEU A 1 96 ? -5.543 11.703 15.641 1 98.31 96 LEU A C 1
ATOM 706 O O . LEU A 1 96 ? -5.613 10.602 15.086 1 98.31 96 LEU A O 1
ATOM 710 N N . VAL A 1 97 ? -6.008 11.953 16.828 1 98.31 97 VAL A N 1
ATOM 711 C CA . VAL A 1 97 ? -6.637 10.883 17.594 1 98.31 97 VAL A CA 1
ATOM 712 C C . VAL A 1 97 ? -7.938 11.383 18.219 1 98.31 97 VAL A C 1
ATOM 714 O O . VAL A 1 97 ? -8 12.5 18.734 1 98.31 97 VAL A O 1
ATOM 717 N N . LYS A 1 98 ? -8.977 10.617 18.141 1 98 98 LYS A N 1
ATOM 718 C CA . LYS A 1 98 ? -10.273 10.867 18.75 1 98 98 LYS A CA 1
ATOM 719 C C . LYS A 1 98 ? -10.773 9.625 19.5 1 98 98 LYS A C 1
ATOM 721 O O . LYS A 1 98 ? -10.875 8.547 18.906 1 98 98 LYS A O 1
ATOM 726 N N . LYS A 1 99 ? -11.031 9.773 20.75 1 95.5 99 LYS A N 1
ATOM 727 C CA . LYS A 1 99 ? -11.586 8.68 21.547 1 95.5 99 LYS A CA 1
ATOM 728 C C . LYS A 1 99 ? -13.102 8.805 21.656 1 95.5 99 LYS A C 1
ATOM 730 O O . LYS A 1 99 ? -13.617 9.859 22.047 1 95.5 99 LYS A O 1
ATOM 735 N N . ASN A 1 100 ? -13.805 7.824 21.219 1 88.44 100 ASN A N 1
ATOM 736 C CA . ASN A 1 100 ? -15.266 7.742 21.266 1 88.44 100 ASN A CA 1
ATOM 737 C C . ASN A 1 100 ? -15.734 6.484 22 1 88.44 100 ASN A C 1
ATOM 739 O O . ASN A 1 100 ? -16.125 5.5 21.359 1 88.44 100 ASN A O 1
ATOM 743 N N . GLY A 1 101 ? -15.758 6.527 23.328 1 86.94 101 GLY A N 1
ATOM 744 C CA . GLY A 1 101 ? -16.109 5.328 24.062 1 86.94 101 GLY A CA 1
ATOM 745 C C . GLY A 1 101 ? -15.117 4.195 23.875 1 86.94 101 GLY A C 1
ATOM 746 O O . GLY A 1 101 ? -13.922 4.359 24.141 1 86.94 101 GLY A O 1
ATOM 747 N N . ALA A 1 102 ? -15.672 3.082 23.281 1 88.69 102 ALA A N 1
ATOM 748 C CA . ALA A 1 102 ? -14.836 1.894 23.141 1 88.69 102 ALA A CA 1
ATOM 749 C C . ALA A 1 102 ? -14.039 1.942 21.844 1 88.69 102 ALA A C 1
ATOM 751 O O . ALA A 1 102 ? -13.234 1.05 21.562 1 88.69 102 ALA A O 1
ATOM 752 N N . GLU A 1 103 ? -14.219 3.025 21.094 1 94.88 103 GLU A N 1
ATOM 753 C CA . GLU A 1 103 ? -13.531 3.168 19.812 1 94.88 103 GLU A CA 1
ATOM 754 C C . GLU A 1 103 ? -12.539 4.324 19.844 1 94.88 103 GLU A C 1
ATOM 756 O O . GLU A 1 103 ? -12.789 5.344 20.484 1 94.88 103 GLU A O 1
ATOM 761 N N . THR A 1 104 ? -11.43 4.121 19.266 1 97.44 104 THR A N 1
ATOM 762 C CA . THR A 1 104 ? -10.469 5.191 19.031 1 97.44 104 THR A CA 1
ATOM 763 C C . THR A 1 104 ? -10.219 5.375 17.531 1 97.44 104 THR A C 1
ATOM 765 O O . THR A 1 104 ? -9.969 4.406 16.812 1 97.44 104 THR A O 1
ATOM 768 N N . VAL A 1 105 ? -10.305 6.566 17.094 1 98.31 105 VAL A N 1
ATOM 769 C CA . VAL A 1 105 ? -10.086 6.875 15.68 1 98.31 105 VAL A CA 1
ATOM 770 C C . VAL A 1 105 ? -8.75 7.586 15.508 1 98.31 105 VAL A C 1
ATOM 772 O O . VAL A 1 105 ? -8.484 8.594 16.172 1 98.31 105 VAL A O 1
ATOM 775 N N . HIS A 1 106 ? -7.898 7.031 14.656 1 98.56 106 HIS A N 1
ATOM 776 C CA . HIS A 1 106 ? -6.625 7.633 14.281 1 98.56 106 HIS A CA 1
ATOM 777 C C . HIS A 1 106 ? -6.652 8.109 12.828 1 98.56 106 HIS A C 1
ATOM 779 O O . HIS A 1 106 ? -7.168 7.418 11.953 1 98.56 106 HIS A O 1
ATOM 785 N N . VAL A 1 107 ? -6.141 9.273 12.586 1 98.69 107 VAL A N 1
ATOM 786 C CA . VAL A 1 107 ? -5.965 9.781 11.234 1 98.69 107 VAL A CA 1
ATOM 787 C C . VAL A 1 107 ? -4.508 10.172 11.008 1 98.69 107 VAL A C 1
ATOM 789 O O . VAL A 1 107 ? -3.934 10.93 11.797 1 98.69 107 VAL A O 1
ATOM 792 N N . PHE A 1 108 ? -3.934 9.641 9.938 1 98.06 108 PHE A N 1
ATOM 793 C CA . PHE A 1 108 ? -2.555 9.945 9.578 1 98.06 108 PHE A CA 1
ATOM 794 C C . PHE A 1 108 ? -2.488 10.641 8.227 1 98.06 108 PHE A C 1
ATOM 796 O O . PHE A 1 108 ? -3.199 10.258 7.293 1 98.06 108 PHE A O 1
ATOM 803 N N . PHE A 1 109 ? -1.696 11.609 8.094 1 97.06 109 PHE A N 1
ATOM 804 C CA . PHE A 1 109 ? -1.43 12.258 6.812 1 97.06 109 PHE A CA 1
ATOM 805 C C . PHE A 1 109 ? -0.052 12.906 6.809 1 97.06 109 PHE A C 1
ATOM 807 O O . PHE A 1 109 ? 0.514 13.18 7.871 1 97.06 109 PHE A O 1
ATOM 814 N N . SER A 1 110 ? 0.47 13.07 5.586 1 93.19 110 SER A N 1
ATOM 815 C CA . SER A 1 110 ? 1.815 13.625 5.465 1 93.19 110 SER A CA 1
ATOM 816 C C . SER A 1 110 ? 1.776 15.078 5.004 1 93.19 110 SER A C 1
ATOM 818 O O . SER A 1 110 ? 1.107 15.398 4.02 1 93.19 110 SER A O 1
ATOM 820 N N . VAL A 1 111 ? 2.508 15.852 5.613 1 87.69 111 VAL A N 1
ATOM 821 C CA . VAL A 1 111 ? 2.566 17.297 5.352 1 87.69 111 VAL A CA 1
ATOM 822 C C . VAL A 1 111 ? 3.242 17.547 4.004 1 87.69 111 VAL A C 1
ATOM 824 O O . VAL A 1 111 ? 2.871 18.469 3.281 1 87.69 111 VAL A O 1
ATOM 827 N N . SER A 1 112 ? 4.18 16.688 3.641 1 87.38 112 SER A N 1
ATOM 828 C CA . SER A 1 112 ? 4.977 16.891 2.436 1 87.38 112 SER A CA 1
ATOM 829 C C . SER A 1 112 ? 4.145 16.656 1.178 1 87.38 112 SER A C 1
ATOM 831 O O . SER A 1 112 ? 4.559 17.031 0.078 1 87.38 112 SER A O 1
ATOM 833 N N . ASP A 1 113 ? 2.971 16.078 1.3 1 88.31 113 ASP A N 1
ATOM 834 C CA . ASP A 1 113 ? 2.129 15.812 0.138 1 88.31 113 ASP A CA 1
ATOM 835 C C . ASP A 1 113 ? 1.711 17.109 -0.556 1 88.31 113 ASP A C 1
ATOM 837 O O . ASP A 1 113 ? 1.492 17.125 -1.769 1 88.31 113 ASP A O 1
ATOM 841 N N . ILE A 1 114 ? 1.546 18.125 0.126 1 83.06 114 ILE A N 1
ATOM 842 C CA . ILE A 1 114 ? 1.036 19.375 -0.451 1 83.06 114 ILE A CA 1
ATOM 843 C C . ILE A 1 114 ? 2.117 20.016 -1.308 1 83.06 114 ILE A C 1
ATOM 845 O O . ILE A 1 114 ? 1.829 20.906 -2.111 1 83.06 114 ILE A O 1
ATOM 849 N N . THR A 1 115 ? 3.35 19.719 -1.109 1 79.12 115 THR A N 1
ATOM 850 C CA . THR A 1 115 ? 4.434 20.328 -1.87 1 79.12 115 THR A CA 1
ATOM 851 C C . THR A 1 115 ? 4.926 19.375 -2.965 1 79.12 115 THR A C 1
ATOM 853 O O . THR A 1 115 ? 5.68 19.797 -3.852 1 79.12 115 THR A O 1
ATOM 856 N N . ASN A 1 116 ? 4.664 18.078 -2.914 1 66.88 116 ASN A N 1
ATOM 857 C CA . ASN A 1 116 ? 5.195 17.094 -3.861 1 66.88 116 ASN A CA 1
ATOM 858 C C . ASN A 1 116 ? 4.336 17.016 -5.117 1 66.88 116 ASN A C 1
ATOM 860 O O . ASN A 1 116 ? 4.477 16.078 -5.91 1 66.88 116 ASN A O 1
ATOM 864 N N . ALA A 1 117 ? 3.525 18.062 -5.359 1 56.06 117 ALA A N 1
ATOM 865 C CA . ALA A 1 117 ? 2.764 17.984 -6.602 1 56.06 117 ALA A CA 1
ATOM 866 C C . ALA A 1 117 ? 3.688 17.75 -7.797 1 56.06 117 ALA A C 1
ATOM 868 O O . ALA A 1 117 ? 4.816 18.25 -7.82 1 56.06 117 ALA A O 1
ATOM 869 N N . ASP A 1 118 ? 3.607 16.562 -8.5 1 48.97 118 ASP A N 1
ATOM 870 C CA . ASP A 1 118 ? 4.402 16.203 -9.672 1 48.97 118 ASP A CA 1
ATOM 871 C C . ASP A 1 118 ? 4.707 17.422 -10.523 1 48.97 118 ASP A C 1
ATOM 873 O O . ASP A 1 118 ? 3.797 18.156 -10.93 1 48.97 118 ASP A O 1
ATOM 877 N N . PRO A 1 119 ? 6.012 17.859 -10.516 1 44.12 119 PRO A N 1
ATOM 878 C CA . PRO A 1 119 ? 6.426 18.922 -11.43 1 44.12 119 PRO A CA 1
ATOM 879 C C . PRO A 1 119 ? 5.805 18.781 -12.82 1 44.12 119 PRO A C 1
ATOM 881 O O . PRO A 1 119 ? 5.746 19.75 -13.578 1 44.12 119 PRO A O 1
ATOM 884 N N . GLU A 1 120 ? 5.621 17.594 -13.203 1 41.5 120 GLU A N 1
ATOM 885 C CA . GLU A 1 120 ? 5.148 17.438 -14.578 1 41.5 120 GLU A CA 1
ATOM 886 C C . GLU A 1 120 ? 3.824 18.156 -14.797 1 41.5 120 GLU A C 1
ATOM 888 O O . GLU A 1 120 ? 3.5 18.547 -15.922 1 41.5 120 GLU A O 1
ATOM 893 N N . THR A 1 121 ? 3.053 18.297 -13.781 1 38.88 121 THR A N 1
ATOM 894 C CA . THR A 1 121 ? 1.818 19.031 -14.023 1 38.88 121 THR A CA 1
ATOM 895 C C . THR A 1 121 ? 2.092 20.531 -14.117 1 38.88 121 THR A C 1
ATOM 897 O O . THR A 1 121 ? 1.281 21.281 -14.664 1 38.88 121 THR A O 1
ATOM 900 N N . PHE A 1 122 ? 3.15 20.953 -13.398 1 37 122 PHE A N 1
ATOM 901 C CA . PHE A 1 122 ? 3.457 22.375 -13.461 1 37 122 PHE A CA 1
ATOM 902 C C . PHE A 1 122 ? 4.035 22.75 -14.828 1 37 122 PHE A C 1
ATOM 904 O O . PHE A 1 122 ? 3.826 23.859 -15.32 1 37 122 PHE A O 1
ATOM 911 N N . TYR A 1 123 ? 4.895 21.828 -15.453 1 36.84 123 TYR A N 1
ATOM 912 C CA . TYR A 1 123 ? 5.477 22.203 -16.75 1 36.84 123 TYR A CA 1
ATOM 913 C C . TYR A 1 123 ? 4.398 22.312 -17.812 1 36.84 123 TYR A C 1
ATOM 915 O O . TYR A 1 123 ? 4.535 23.094 -18.766 1 36.84 123 TYR A O 1
ATOM 923 N N . GLU A 1 124 ? 3.418 21.453 -17.766 1 36.56 124 GLU A N 1
ATOM 924 C CA . GLU A 1 124 ? 2.447 21.594 -18.844 1 36.56 124 GLU A CA 1
ATOM 925 C C . GLU A 1 124 ? 1.704 22.922 -18.734 1 36.56 124 GLU A C 1
ATOM 927 O O . GLU A 1 124 ? 1.273 23.484 -19.75 1 36.56 124 GLU A O 1
ATOM 932 N N . GLU A 1 125 ? 1.548 23.328 -17.484 1 36.03 125 GLU A N 1
ATOM 933 C CA . GLU A 1 125 ? 0.799 24.578 -17.391 1 36.03 125 GLU A CA 1
ATOM 934 C C . GLU A 1 125 ? 1.687 25.781 -17.703 1 36.03 125 GLU A C 1
ATOM 936 O O . GLU A 1 125 ? 1.188 26.859 -18.047 1 36.03 125 GLU A O 1
ATOM 941 N N . GLU A 1 126 ? 3.008 25.703 -17.469 1 34.91 126 GLU A N 1
ATOM 942 C CA . GLU A 1 126 ? 3.795 26.875 -17.859 1 34.91 126 GLU A CA 1
ATOM 943 C C . GLU A 1 126 ? 3.807 27.031 -19.375 1 34.91 126 GLU A C 1
ATOM 945 O O . GLU A 1 126 ? 3.906 28.156 -19.891 1 34.91 126 GLU A O 1
ATOM 950 N N . ALA A 1 127 ? 3.902 25.891 -20.203 1 36.94 127 ALA A N 1
ATOM 951 C CA . ALA A 1 127 ? 3.85 26.188 -21.641 1 36.94 127 ALA A CA 1
ATOM 952 C C . ALA A 1 127 ? 2.553 26.906 -22 1 36.94 127 ALA A C 1
ATOM 954 O O . ALA A 1 127 ? 2.512 27.672 -22.953 1 36.94 127 ALA A O 1
ATOM 955 N N . ALA A 1 128 ? 1.449 26.516 -21.281 1 35.94 128 ALA A N 1
ATOM 956 C CA . ALA A 1 128 ? 0.215 27.219 -21.625 1 35.94 128 ALA A CA 1
ATOM 957 C C . ALA A 1 128 ? 0.163 28.594 -20.969 1 35.94 128 ALA A C 1
ATOM 959 O O . ALA A 1 128 ? -0.803 29.328 -21.156 1 35.94 128 ALA A O 1
ATOM 960 N N . GLU A 1 129 ? 1.099 28.781 -19.969 1 36.97 129 GLU A N 1
ATOM 961 C CA . GLU A 1 129 ? 0.99 30.078 -19.281 1 36.97 129 GLU A CA 1
ATOM 962 C C . GLU A 1 129 ? 1.476 31.219 -20.172 1 36.97 129 GLU A C 1
ATOM 964 O O . GLU A 1 129 ? 1.358 32.375 -19.812 1 36.97 129 GLU A O 1
ATOM 969 N N . PHE A 1 130 ? 2.24 31.062 -21.141 1 35.41 130 PHE A N 1
ATOM 970 C CA . PHE A 1 130 ? 2.555 32.344 -21.734 1 35.41 130 PHE A CA 1
ATOM 971 C C . PHE A 1 130 ? 1.282 33.125 -22.078 1 35.41 130 PHE A C 1
ATOM 973 O O . PHE A 1 130 ? 1.257 34.344 -22.047 1 35.41 130 PHE A O 1
ATOM 980 N N . GLU A 1 131 ? 0.339 32.594 -22.922 1 35.56 131 GLU A N 1
ATOM 981 C CA . GLU A 1 131 ? -0.672 33.531 -23.391 1 35.56 131 GLU A CA 1
ATOM 982 C C . GLU A 1 131 ? -1.538 34.031 -22.25 1 35.56 131 GLU A C 1
ATOM 984 O O . GLU A 1 131 ? -1.936 35.188 -22.234 1 35.56 131 GLU A O 1
ATOM 989 N N . GLN A 1 132 ? -2.535 33.312 -21.641 1 37.19 132 GLN A N 1
ATOM 990 C CA . GLN A 1 132 ? -3.518 33.938 -20.766 1 37.19 132 GLN A CA 1
ATOM 991 C C . GLN A 1 132 ? -2.902 34.312 -19.422 1 37.19 132 GLN A C 1
ATOM 993 O O . GLN A 1 132 ? -2.57 33.438 -18.625 1 37.19 132 GLN A O 1
ATOM 998 N N . GLU A 1 133 ? -2.143 35.438 -19.219 1 36.12 133 GLU A N 1
ATOM 999 C CA . GLU A 1 133 ? -1.539 36.156 -18.094 1 36.12 133 GLU A CA 1
ATOM 1000 C C . GLU A 1 133 ? -2.33 35.938 -16.812 1 36.12 133 GLU A C 1
ATOM 1002 O O . GLU A 1 133 ? -1.748 35.719 -15.75 1 36.12 133 GLU A O 1
ATOM 1007 N N . ASN A 1 134 ? -3.555 36.719 -16.688 1 34.75 134 ASN A N 1
ATOM 1008 C CA . ASN A 1 134 ? -4.25 37.156 -15.492 1 34.75 134 ASN A CA 1
ATOM 1009 C C . ASN A 1 134 ? -4.895 36 -14.742 1 34.75 134 ASN A C 1
ATOM 1011 O O . ASN A 1 134 ? -5.637 36.219 -13.781 1 34.75 134 ASN A O 1
ATOM 1015 N N . GLN A 1 135 ? -5.449 35.031 -15.453 1 36.28 135 GLN A N 1
ATOM 1016 C CA . GLN A 1 135 ? -6.324 34.219 -14.633 1 36.28 135 GLN A CA 1
ATOM 1017 C C . GLN A 1 135 ? -5.535 33.469 -13.562 1 36.28 135 GLN A C 1
ATOM 1019 O O . GLN A 1 135 ? -4.57 32.75 -13.867 1 36.28 135 GLN A O 1
ATOM 1024 N N . GLU A 1 136 ? -5.367 34 -12.344 1 36.97 136 GLU A N 1
ATOM 1025 C CA . GLU A 1 136 ? -4.961 33.25 -11.164 1 36.97 136 GLU A CA 1
ATOM 1026 C C . GLU A 1 136 ? -5.266 31.766 -11.32 1 36.97 136 GLU A C 1
ATOM 1028 O O . GLU A 1 136 ? -6.434 31.359 -11.359 1 36.97 136 GLU A O 1
ATOM 1033 N N . GLU A 1 137 ? -4.859 31.109 -12.234 1 41.06 137 GLU A N 1
ATOM 1034 C CA . GLU A 1 137 ? -5.055 29.672 -12.312 1 41.06 137 GLU A CA 1
ATOM 1035 C C . GLU A 1 137 ? -5.059 29.047 -10.922 1 41.06 137 GLU A C 1
ATOM 1037 O O . GLU A 1 137 ? -4.035 29.031 -10.234 1 41.06 137 GLU A O 1
ATOM 1042 N N . PHE A 1 138 ? -6.078 29.234 -10.156 1 40.59 138 PHE A N 1
ATOM 1043 C CA . PHE A 1 138 ? -6.281 28.516 -8.898 1 40.59 138 PHE A CA 1
ATOM 1044 C C . PHE A 1 138 ? -5.684 27.125 -8.977 1 40.59 138 PHE A C 1
ATO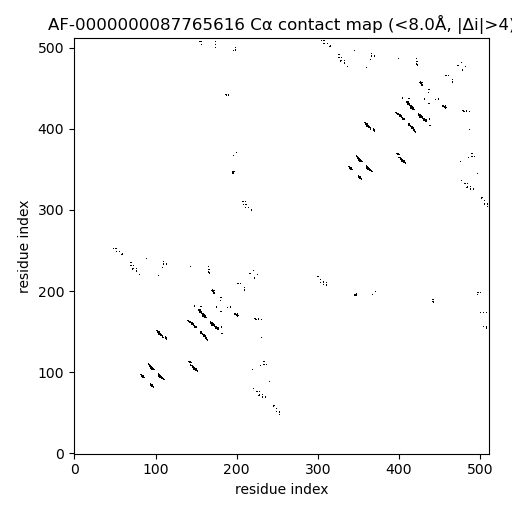M 1046 O O . PHE A 1 138 ? -6.078 26.312 -9.82 1 40.59 138 PHE A O 1
ATOM 1053 N N . GLU A 1 139 ? -4.43 26.922 -8.906 1 49.53 139 GLU A N 1
ATOM 1054 C CA . GLU A 1 139 ? -3.77 25.625 -8.805 1 49.53 139 GLU A CA 1
ATOM 1055 C C . GLU A 1 139 ? -4.578 24.656 -7.949 1 49.53 139 GLU A C 1
ATOM 1057 O O . GLU A 1 139 ? -5.027 25.016 -6.855 1 49.53 139 GLU A O 1
ATOM 1062 N N . ASP A 1 140 ? -5.316 23.812 -8.516 1 58.69 140 ASP A N 1
ATOM 1063 C CA . ASP A 1 140 ? -6.035 22.781 -7.777 1 58.69 140 ASP A CA 1
ATOM 1064 C C . ASP A 1 140 ? -5.203 22.266 -6.605 1 58.69 140 ASP A C 1
ATOM 1066 O O . ASP A 1 140 ? -4.008 22 -6.758 1 58.69 140 ASP A O 1
ATOM 1070 N N . PRO A 1 141 ? -5.793 22.484 -5.387 1 68.69 141 PRO A N 1
ATOM 1071 C CA . PRO A 1 141 ? -5.043 22.016 -4.219 1 68.69 141 PRO A CA 1
ATOM 1072 C C . PRO A 1 141 ? -4.523 20.578 -4.387 1 68.69 141 PRO A C 1
ATOM 1074 O O . PRO A 1 141 ? -5.188 19.75 -5.004 1 68.69 141 PRO A O 1
ATOM 1077 N N . THR A 1 142 ? -3.273 20.375 -4.156 1 84.19 142 THR A N 1
ATOM 1078 C CA . THR A 1 142 ? -2.564 19.094 -4.238 1 84.19 142 THR A CA 1
ATOM 1079 C C . THR A 1 142 ? -3.227 18.047 -3.35 1 84.19 142 THR A C 1
ATOM 1081 O O . THR A 1 142 ? -3.559 18.328 -2.195 1 84.19 142 THR A O 1
ATOM 1084 N N . PRO A 1 143 ? -3.572 16.969 -3.852 1 93.5 143 PRO A N 1
ATOM 1085 C CA . PRO A 1 143 ? -4.145 15.891 -3.039 1 93.5 143 PRO A CA 1
ATOM 1086 C C . PRO A 1 143 ? -3.236 15.477 -1.886 1 93.5 143 PRO A C 1
ATOM 1088 O O . PRO A 1 143 ? -2.012 15.469 -2.033 1 93.5 143 PRO A O 1
ATOM 1091 N N . ILE A 1 144 ? -3.865 15.25 -0.771 1 96.31 144 ILE A N 1
ATOM 1092 C CA . ILE A 1 144 ? -3.148 14.773 0.406 1 96.31 144 ILE A CA 1
ATOM 1093 C C . ILE A 1 144 ? -3.613 13.359 0.75 1 96.31 144 ILE A C 1
ATOM 1095 O O . ILE A 1 144 ? -4.809 13.117 0.934 1 96.31 144 ILE A O 1
ATOM 1099 N N . ARG A 1 145 ? -2.691 12.422 0.819 1 96.94 145 ARG A N 1
ATOM 1100 C CA . ARG A 1 145 ? -3.041 11.062 1.221 1 96.94 145 ARG A CA 1
ATOM 1101 C C . ARG A 1 145 ? -3.275 10.984 2.725 1 96.94 145 ARG A C 1
ATOM 1103 O O . ARG A 1 145 ? -2.527 11.57 3.508 1 96.94 145 ARG A O 1
ATOM 1110 N N . ALA A 1 146 ? -4.305 10.273 3.072 1 98.19 146 ALA A N 1
ATOM 1111 C CA . ALA A 1 146 ? -4.637 10.078 4.48 1 98.19 146 ALA A CA 1
ATOM 1112 C C . ALA A 1 146 ? -4.953 8.617 4.773 1 98.19 146 ALA A C 1
ATOM 1114 O O . ALA A 1 146 ? -5.504 7.914 3.922 1 98.19 146 ALA A O 1
ATOM 1115 N N . ASN A 1 147 ? -4.582 8.164 5.898 1 98.44 147 ASN A N 1
ATOM 1116 C CA . ASN A 1 147 ? -4.922 6.84 6.418 1 98.44 147 ASN A CA 1
ATOM 1117 C C . ASN A 1 147 ? -5.742 6.938 7.703 1 98.44 147 ASN A C 1
ATOM 1119 O O . ASN A 1 147 ? -5.328 7.598 8.656 1 98.44 147 ASN A O 1
ATOM 1123 N N . VAL A 1 148 ? -6.887 6.352 7.742 1 98.81 148 VAL A N 1
ATOM 1124 C CA . VAL A 1 148 ? -7.75 6.324 8.922 1 98.81 148 VAL A CA 1
ATOM 1125 C C . VAL A 1 148 ? -7.766 4.922 9.523 1 98.81 148 VAL A C 1
ATOM 1127 O O . VAL A 1 148 ? -7.914 3.932 8.805 1 98.81 148 VAL A O 1
ATOM 1130 N N . VAL A 1 149 ? -7.586 4.836 10.836 1 98.69 149 VAL A N 1
ATOM 1131 C CA . VAL A 1 149 ? -7.691 3.557 11.531 1 98.69 149 VAL A CA 1
ATOM 1132 C C . VAL A 1 149 ? -8.719 3.662 12.656 1 98.69 149 VAL A C 1
ATOM 1134 O O . VAL A 1 149 ? -8.586 4.504 13.547 1 98.69 149 VAL A O 1
ATOM 1137 N N . ILE A 1 150 ? -9.742 2.904 12.57 1 98.31 150 ILE A N 1
ATOM 1138 C CA . ILE A 1 150 ? -10.727 2.785 13.641 1 98.31 150 ILE A CA 1
ATOM 1139 C C . ILE A 1 150 ? -10.414 1.56 14.5 1 98.31 150 ILE A C 1
ATOM 1141 O O . ILE A 1 150 ? -10.484 0.426 14.016 1 98.31 150 ILE A O 1
ATOM 1145 N N . GLU A 1 151 ? -10.094 1.835 15.664 1 97.81 151 GLU A N 1
ATOM 1146 C CA . GLU A 1 151 ? -9.688 0.792 16.594 1 97.81 151 GLU A CA 1
ATOM 1147 C C . GLU A 1 151 ? -10.828 0.408 17.531 1 97.81 151 GLU A C 1
ATOM 1149 O O . GLU A 1 151 ? -11.469 1.276 18.125 1 97.81 151 GLU A O 1
ATOM 1154 N N . LYS A 1 152 ? -11.07 -0.88 17.594 1 95.38 152 LYS A N 1
ATOM 1155 C CA . LYS A 1 152 ? -11.938 -1.452 18.625 1 95.38 152 LYS A CA 1
ATOM 1156 C C . LYS A 1 152 ? -11.156 -2.383 19.547 1 95.38 152 LYS A C 1
ATOM 1158 O O . LYS A 1 152 ? -9.922 -2.395 19.531 1 95.38 152 LYS A O 1
ATOM 1163 N N . ALA A 1 153 ? -11.805 -3.037 20.453 1 90.94 153 ALA A N 1
ATOM 1164 C CA . ALA A 1 153 ? -11.156 -3.82 21.5 1 90.94 153 ALA A CA 1
ATOM 1165 C C . ALA A 1 153 ? -10.281 -4.918 20.906 1 90.94 153 ALA A C 1
ATOM 1167 O O . ALA A 1 153 ? -9.148 -5.121 21.344 1 90.94 153 ALA A O 1
ATOM 1168 N N . SER A 1 154 ? -10.703 -5.609 19.844 1 91.62 154 SER A N 1
ATOM 1169 C CA . SER A 1 154 ? -9.969 -6.785 19.391 1 91.62 154 SER A CA 1
ATOM 1170 C C . SER A 1 154 ? -9.711 -6.727 17.891 1 91.62 154 SER A C 1
ATOM 1172 O O . SER A 1 154 ? -9.359 -7.738 17.281 1 91.62 154 SER A O 1
ATOM 1174 N N . SER A 1 155 ? -9.93 -5.578 17.281 1 96.06 155 SER A N 1
ATOM 1175 C CA . SER A 1 155 ? -9.781 -5.477 15.836 1 96.06 155 SER A CA 1
ATOM 1176 C C . SER A 1 155 ? -9.633 -4.023 15.391 1 96.06 155 SER A C 1
ATOM 1178 O O . SER A 1 155 ? -9.68 -3.111 16.219 1 96.06 155 SER A O 1
ATOM 1180 N N . ALA A 1 156 ? -9.352 -3.842 14.188 1 98.06 156 ALA A N 1
ATOM 1181 C CA . ALA A 1 156 ? -9.234 -2.5 13.625 1 98.06 156 ALA A CA 1
ATOM 1182 C C . ALA A 1 156 ? -9.641 -2.488 12.156 1 98.06 156 ALA A C 1
ATOM 1184 O O . ALA A 1 156 ? -9.672 -3.537 11.5 1 98.06 156 ALA A O 1
ATOM 1185 N N . LEU A 1 157 ? -10.023 -1.36 11.727 1 98.44 157 LEU A N 1
ATOM 1186 C CA . LEU A 1 157 ? -10.344 -1.118 10.328 1 98.44 157 LEU A CA 1
ATOM 1187 C C . LEU A 1 157 ? -9.484 -0.001 9.758 1 98.44 157 LEU A C 1
ATOM 1189 O O . LEU A 1 157 ? -9.445 1.104 10.297 1 98.44 157 LEU A O 1
ATOM 1193 N N . GLY A 1 158 ? -8.773 -0.355 8.68 1 98.56 158 GLY A N 1
ATOM 1194 C CA . GLY A 1 158 ? -7.977 0.652 8 1 98.56 158 GLY A CA 1
ATOM 1195 C C . GLY A 1 158 ? -8.648 1.207 6.762 1 98.56 158 GLY A C 1
ATOM 1196 O O . GLY A 1 158 ? -9.25 0.458 5.984 1 98.56 158 GLY A O 1
ATOM 1197 N N . VAL A 1 159 ? -8.578 2.52 6.574 1 98.75 159 VAL A N 1
ATOM 1198 C CA . VAL A 1 159 ? -9.164 3.205 5.426 1 98.75 159 VAL A CA 1
ATOM 1199 C C . VAL A 1 159 ? -8.102 4.082 4.758 1 98.75 159 VAL A C 1
ATOM 1201 O O . VAL A 1 159 ? -7.562 4.996 5.383 1 98.75 159 VAL A O 1
ATOM 1204 N N . GLU A 1 160 ? -7.789 3.732 3.531 1 98.12 160 GLU A N 1
ATOM 1205 C CA . GLU A 1 160 ? -6.941 4.605 2.721 1 98.12 160 GLU A CA 1
ATOM 1206 C C . GLU A 1 160 ? -7.781 5.613 1.939 1 98.12 160 GLU A C 1
ATOM 1208 O O . GLU A 1 160 ? -8.758 5.238 1.28 1 98.12 160 GLU A O 1
ATOM 1213 N N . ALA A 1 161 ? -7.32 6.902 2.025 1 98.31 161 ALA A N 1
ATOM 1214 C CA . ALA A 1 161 ? -8.141 7.941 1.402 1 98.31 161 ALA A CA 1
ATOM 1215 C C . ALA A 1 161 ? -7.266 9.055 0.827 1 98.31 161 ALA A C 1
ATOM 1217 O O . ALA A 1 161 ? -6.059 9.102 1.088 1 98.31 161 ALA A O 1
ATOM 1218 N N . ILE A 1 162 ? -7.898 9.867 -0.006 1 97.44 162 ILE A N 1
ATOM 1219 C CA . ILE A 1 162 ? -7.297 11.07 -0.567 1 97.44 162 ILE A CA 1
ATOM 1220 C C . ILE A 1 162 ? -8.141 12.289 -0.193 1 97.44 162 ILE A C 1
ATOM 1222 O O . ILE A 1 162 ? -9.367 12.266 -0.316 1 97.44 162 ILE A O 1
ATOM 1226 N N . VAL A 1 163 ? -7.461 13.258 0.321 1 97 163 VAL A N 1
ATOM 1227 C CA . VAL A 1 163 ? -8.109 14.523 0.657 1 97 163 VAL A CA 1
ATOM 1228 C C . VAL A 1 163 ? -7.84 15.547 -0.443 1 97 163 VAL A C 1
ATOM 1230 O O . VAL A 1 163 ? -6.688 15.867 -0.732 1 97 163 VAL A O 1
ATOM 1233 N N . GLN A 1 164 ? -8.93 16.016 -1.001 1 93.56 164 GLN A N 1
ATOM 1234 C CA . GLN A 1 164 ? -8.812 17.016 -2.059 1 93.56 164 GLN A CA 1
ATOM 1235 C C . GLN A 1 164 ? -10.125 17.781 -2.238 1 93.56 164 GLN A C 1
ATOM 1237 O O . GLN A 1 164 ? -11.203 17.188 -2.188 1 93.56 164 GLN A O 1
ATOM 1242 N N . ASN A 1 165 ? -9.984 19.078 -2.459 1 92.69 165 ASN A N 1
ATOM 1243 C CA . ASN A 1 165 ? -11.133 19.938 -2.727 1 92.69 165 ASN A CA 1
ATOM 1244 C C . ASN A 1 165 ? -12.195 19.812 -1.637 1 92.69 165 ASN A C 1
ATOM 1246 O O . ASN A 1 165 ? -13.383 19.656 -1.934 1 92.69 165 ASN A O 1
ATOM 1250 N N . ASN A 1 166 ? -11.711 19.734 -0.471 1 92.75 166 ASN A N 1
ATOM 1251 C CA . ASN A 1 166 ? -12.547 19.734 0.725 1 92.75 166 ASN A CA 1
ATOM 1252 C C . ASN A 1 166 ? -13.352 18.453 0.85 1 92.75 166 ASN A C 1
ATOM 1254 O O . ASN A 1 166 ? -14.391 18.422 1.518 1 92.75 166 ASN A O 1
ATOM 1258 N N . LEU A 1 167 ? -12.867 17.438 0.148 1 96.38 167 LEU A N 1
ATOM 1259 C CA . LEU A 1 167 ? -13.523 16.141 0.221 1 96.38 167 LEU A CA 1
ATOM 1260 C C . LEU A 1 167 ? -12.539 15.047 0.624 1 96.38 167 LEU A C 1
ATOM 1262 O O . LEU A 1 167 ? -11.336 15.18 0.403 1 96.38 167 LEU A O 1
ATOM 1266 N N . ILE A 1 168 ? -13.078 14.008 1.208 1 97.94 168 ILE A N 1
ATOM 1267 C CA . ILE A 1 168 ? -12.32 12.797 1.494 1 97.94 168 ILE A CA 1
ATOM 1268 C C . ILE A 1 168 ? -12.773 11.672 0.575 1 97.94 168 ILE A C 1
ATOM 1270 O O . ILE A 1 168 ? -13.922 11.219 0.66 1 97.94 168 ILE A O 1
ATOM 1274 N N . LEU A 1 169 ? -11.945 11.289 -0.268 1 97.81 169 LEU A N 1
ATOM 1275 C CA . LEU A 1 169 ? -12.234 10.203 -1.193 1 97.81 169 LEU A CA 1
ATOM 1276 C C . LEU A 1 169 ? -11.656 8.891 -0.682 1 97.81 169 LEU A C 1
ATOM 1278 O O . LEU A 1 169 ? -10.438 8.766 -0.516 1 97.81 169 LEU A O 1
ATOM 1282 N N . ILE A 1 170 ? -12.492 7.879 -0.509 1 98.5 170 ILE A N 1
ATOM 1283 C CA . ILE A 1 170 ? -12.055 6.598 0.029 1 98.5 170 ILE A CA 1
ATOM 1284 C C . ILE A 1 170 ? -11.469 5.742 -1.092 1 98.5 170 ILE A C 1
ATOM 1286 O O . ILE A 1 170 ? -12.078 5.59 -2.152 1 98.5 170 ILE A O 1
ATOM 1290 N N . GLU A 1 171 ? -10.305 5.199 -0.919 1 97.06 171 GLU A N 1
ATOM 1291 C CA . GLU A 1 171 ? -9.648 4.355 -1.916 1 97.06 171 GLU A CA 1
ATOM 1292 C C . GLU A 1 171 ? -9.82 2.877 -1.586 1 97.06 171 GLU A C 1
ATOM 1294 O O . GLU A 1 171 ? -10.102 2.066 -2.471 1 97.06 171 GLU A O 1
ATOM 1299 N N . SER A 1 172 ? -9.633 2.506 -0.37 1 96.62 172 SER A N 1
ATOM 1300 C CA . SER A 1 172 ? -9.711 1.105 0.03 1 96.62 172 SER A CA 1
ATOM 1301 C C . SER A 1 172 ? -10.023 0.972 1.517 1 96.62 172 SER A C 1
ATOM 1303 O O . SER A 1 172 ? -9.859 1.926 2.279 1 96.62 172 SER A O 1
ATOM 1305 N N . VAL A 1 173 ? -10.547 -0.135 1.914 1 98.12 173 VAL A N 1
ATOM 1306 C CA . VAL A 1 173 ? -10.883 -0.502 3.285 1 98.12 173 VAL A CA 1
ATOM 1307 C C . VAL A 1 173 ? -10.289 -1.867 3.617 1 98.12 173 VAL A C 1
ATOM 1309 O O . VAL A 1 173 ? -10.414 -2.814 2.838 1 98.12 173 VAL A O 1
ATOM 1312 N N . THR A 1 174 ? -9.617 -1.966 4.777 1 97.62 174 THR A N 1
ATOM 1313 C CA . THR A 1 174 ? -8.969 -3.223 5.148 1 97.62 174 THR A CA 1
ATOM 1314 C C . THR A 1 174 ? -9.227 -3.553 6.613 1 97.62 174 THR A C 1
ATOM 1316 O O . THR A 1 174 ? -8.781 -2.832 7.508 1 97.62 174 THR A O 1
ATOM 1319 N N . PRO A 1 175 ? -9.953 -4.602 6.906 1 97.31 175 PRO A N 1
ATOM 1320 C CA . PRO A 1 175 ? -10.047 -5.074 8.289 1 97.31 175 PRO A CA 1
ATOM 1321 C C . PRO A 1 175 ? -8.742 -5.695 8.781 1 97.31 175 PRO A C 1
ATOM 1323 O O . PRO A 1 175 ? -8.047 -6.383 8.023 1 97.31 175 PRO A O 1
ATOM 1326 N N . TYR A 1 176 ? -8.367 -5.406 9.984 1 96.81 176 TYR A N 1
ATOM 1327 C CA . TYR A 1 176 ? -7.191 -5.973 10.633 1 96.81 176 TYR A CA 1
ATOM 1328 C C . TYR A 1 176 ? -7.582 -6.777 11.867 1 96.81 176 TYR A C 1
ATOM 1330 O O . TYR A 1 176 ? -8.523 -6.414 12.578 1 96.81 176 TYR A O 1
ATOM 1338 N N . PRO A 1 177 ? -6.805 -7.84 12.109 1 93.19 177 PRO A N 1
ATOM 1339 C CA . PRO A 1 177 ? -7.145 -8.688 13.25 1 93.19 177 PRO A CA 1
ATOM 1340 C C . PRO A 1 177 ? -6.832 -8.031 14.594 1 93.19 177 PRO A C 1
ATOM 1342 O O . PRO A 1 177 ? -7.23 -8.539 15.641 1 93.19 177 PRO A O 1
ATOM 1345 N N . SER A 1 178 ? -6.098 -6.898 14.562 1 94.5 178 SER A N 1
ATOM 1346 C CA . SER A 1 178 ? -5.781 -6.18 15.789 1 94.5 178 SER A CA 1
ATOM 1347 C C . SER A 1 178 ? -5.387 -4.734 15.5 1 94.5 178 SER A C 1
ATOM 1349 O O . SER A 1 178 ? -5.043 -4.398 14.359 1 94.5 178 SER A O 1
ATOM 1351 N N . ALA A 1 179 ? -5.43 -3.938 16.547 1 95.25 179 ALA A N 1
ATOM 1352 C CA . ALA A 1 179 ? -4.961 -2.559 16.438 1 95.25 179 ALA A CA 1
ATOM 1353 C C . ALA A 1 179 ? -3.475 -2.51 16.094 1 95.25 179 ALA A C 1
ATOM 1355 O O . ALA A 1 179 ? -3.043 -1.67 15.297 1 95.25 179 ALA A O 1
ATOM 1356 N N . GLU A 1 180 ? -2.766 -3.396 16.672 1 96.25 180 GLU A N 1
ATOM 1357 C CA . GLU A 1 180 ? -1.325 -3.453 16.438 1 96.25 180 GLU A CA 1
ATOM 1358 C C . GLU A 1 180 ? -1.013 -3.707 14.961 1 96.25 180 GLU A C 1
ATOM 1360 O O . GLU A 1 180 ? -0.104 -3.092 14.398 1 96.25 180 GLU A O 1
ATOM 1365 N N . ALA A 1 181 ? -1.726 -4.574 14.383 1 95.06 181 ALA A N 1
ATOM 1366 C CA . ALA A 1 181 ? -1.51 -4.898 12.977 1 95.06 181 ALA A CA 1
ATOM 1367 C C . ALA A 1 181 ? -1.738 -3.674 12.094 1 95.06 181 ALA A C 1
ATOM 1369 O O . ALA A 1 181 ? -1.085 -3.518 11.055 1 95.06 181 ALA A O 1
ATOM 1370 N N . ALA A 1 182 ? -2.592 -2.789 12.516 1 97.31 182 ALA A N 1
ATOM 1371 C CA . ALA A 1 182 ? -2.947 -1.621 11.719 1 97.31 182 ALA A CA 1
ATOM 1372 C C . ALA A 1 182 ? -2.047 -0.434 12.047 1 97.31 182 ALA A C 1
ATOM 1374 O O . ALA A 1 182 ? -1.776 0.408 11.188 1 97.31 182 ALA A O 1
ATOM 1375 N N . LEU A 1 183 ? -1.489 -0.411 13.266 1 97.31 183 LEU A N 1
ATOM 1376 C CA . LEU A 1 183 ? -0.963 0.861 13.75 1 97.31 183 LEU A CA 1
ATOM 1377 C C . LEU A 1 183 ? 0.54 0.772 13.992 1 97.31 183 LEU A C 1
ATOM 1379 O O . LEU A 1 183 ? 1.22 1.797 14.086 1 97.31 183 LEU A O 1
ATOM 1383 N N . SER A 1 184 ? 1.008 -0.441 14.141 1 95.94 184 SER A N 1
ATOM 1384 C CA . SER A 1 184 ? 2.43 -0.547 14.453 1 95.94 184 SER A CA 1
ATOM 1385 C C . SER A 1 184 ? 3.279 0.15 13.391 1 95.94 184 SER A C 1
ATOM 1387 O O . SER A 1 184 ? 3.006 0.04 12.195 1 95.94 184 SER A O 1
ATOM 1389 N N . ASN A 1 185 ? 4.254 0.864 13.844 1 93.38 185 ASN A N 1
ATOM 1390 C CA . ASN A 1 185 ? 5.027 1.711 12.945 1 93.38 185 ASN A CA 1
ATOM 1391 C C . ASN A 1 185 ? 6.445 1.18 12.758 1 93.38 185 ASN A C 1
ATOM 1393 O O . ASN A 1 185 ? 7.391 1.957 12.625 1 93.38 185 ASN A O 1
ATOM 1397 N N . THR A 1 186 ? 6.645 -0.039 12.703 1 95.12 186 THR A N 1
ATOM 1398 C CA . THR A 1 186 ? 7.941 -0.646 12.43 1 95.12 186 THR A CA 1
ATOM 1399 C C . THR A 1 186 ? 8.047 -1.06 10.961 1 95.12 186 THR A C 1
ATOM 1401 O O . THR A 1 186 ? 7.031 -1.235 10.289 1 95.12 186 THR A O 1
ATOM 1404 N N . ALA A 1 187 ? 9.281 -1.155 10.539 1 94.06 187 ALA A N 1
ATOM 1405 C CA . ALA A 1 187 ? 9.516 -1.624 9.172 1 94.06 187 ALA A CA 1
ATOM 1406 C C . ALA A 1 187 ? 8.883 -2.994 8.945 1 94.06 187 ALA A C 1
ATOM 1408 O O . ALA A 1 187 ? 8.266 -3.242 7.906 1 94.06 187 ALA A O 1
ATOM 1409 N N . GLU A 1 188 ? 9.016 -3.887 9.875 1 96.19 188 GLU A N 1
ATOM 1410 C CA . GLU A 1 188 ? 8.461 -5.234 9.766 1 96.19 188 GLU A CA 1
ATOM 1411 C C . GLU A 1 188 ? 6.938 -5.207 9.727 1 96.19 188 GLU A C 1
ATOM 1413 O O . GLU A 1 188 ? 6.316 -5.941 8.953 1 96.19 188 GLU A O 1
ATOM 1418 N N . ALA A 1 189 ? 6.305 -4.395 10.492 1 95.31 189 ALA A N 1
ATOM 1419 C CA . ALA A 1 189 ? 4.848 -4.277 10.5 1 95.31 189 ALA A CA 1
ATOM 1420 C C . ALA A 1 189 ? 4.332 -3.754 9.164 1 95.31 189 ALA A C 1
ATOM 1422 O O . ALA A 1 189 ? 3.318 -4.23 8.648 1 95.31 189 ALA A O 1
ATOM 1423 N N . ASP A 1 190 ? 5.066 -2.766 8.695 1 95 190 ASP A N 1
ATOM 1424 C CA . ASP A 1 190 ? 4.707 -2.221 7.387 1 95 190 ASP A CA 1
ATOM 1425 C C . ASP A 1 190 ? 4.785 -3.293 6.305 1 95 190 ASP A C 1
ATOM 1427 O O . ASP A 1 190 ? 3.881 -3.41 5.477 1 95 190 ASP A O 1
ATOM 1431 N N . TYR A 1 191 ? 5.848 -4.023 6.387 1 93.81 191 TYR A N 1
ATOM 1432 C CA . TYR A 1 191 ? 6.059 -5.109 5.438 1 93.81 191 TYR A CA 1
ATOM 1433 C C . TYR A 1 191 ? 4.934 -6.137 5.527 1 93.81 191 TYR A C 1
ATOM 1435 O O . TYR A 1 191 ? 4.367 -6.535 4.508 1 93.81 191 TYR A O 1
ATOM 1443 N N . LYS A 1 192 ? 4.52 -6.492 6.598 1 92.69 192 LYS A N 1
ATOM 1444 C CA . LYS A 1 192 ? 3.484 -7.496 6.824 1 92.69 192 LYS A CA 1
ATOM 1445 C C . LYS A 1 192 ? 2.115 -6.984 6.391 1 92.69 192 LYS A C 1
ATOM 1447 O O . LYS A 1 192 ? 1.291 -7.75 5.883 1 92.69 192 LYS A O 1
ATOM 1452 N N . ARG A 1 193 ? 1.843 -5.738 6.605 1 94.19 193 ARG A N 1
ATOM 1453 C CA . ARG A 1 193 ? 0.577 -5.16 6.168 1 94.19 193 ARG A CA 1
ATOM 1454 C C . ARG A 1 193 ? 0.434 -5.238 4.652 1 94.19 193 ARG A C 1
ATOM 1456 O O . ARG A 1 193 ? -0.668 -5.441 4.137 1 94.19 193 ARG A O 1
ATOM 1463 N N . ARG A 1 194 ? 1.507 -5.145 3.957 1 91.62 194 ARG A N 1
ATOM 1464 C CA . ARG A 1 194 ? 1.479 -5.191 2.498 1 91.62 194 ARG A CA 1
ATOM 1465 C C . ARG A 1 194 ? 1.104 -6.586 2.004 1 91.62 194 ARG A C 1
ATOM 1467 O O . ARG A 1 194 ? 0.679 -6.75 0.858 1 91.62 194 ARG A O 1
ATOM 1474 N N . GLU A 1 195 ? 1.291 -7.512 2.895 1 90.38 195 GLU A N 1
ATOM 1475 C CA . GLU A 1 195 ? 1.02 -8.891 2.51 1 90.38 195 GLU A CA 1
ATOM 1476 C C . GLU A 1 195 ? -0.463 -9.227 2.652 1 90.38 195 GLU A C 1
ATOM 1478 O O . GLU A 1 195 ? -0.939 -10.211 2.092 1 90.38 195 GLU A O 1
ATOM 1483 N N . ILE A 1 196 ? -1.15 -8.398 3.344 1 92 196 ILE A N 1
ATOM 1484 C CA . ILE A 1 196 ? -2.559 -8.664 3.621 1 92 196 ILE A CA 1
ATOM 1485 C C . ILE A 1 196 ? -3.402 -8.289 2.402 1 92 196 ILE A C 1
ATOM 1487 O O . ILE A 1 196 ? -3.148 -7.273 1.751 1 92 196 ILE A O 1
ATOM 1491 N N . TYR A 1 197 ? -4.383 -9.156 2.111 1 92.88 197 TYR A N 1
ATOM 1492 C CA . TYR A 1 197 ? -5.371 -8.766 1.11 1 92.88 197 TYR A CA 1
ATOM 1493 C C . TYR A 1 197 ? -6.082 -7.477 1.512 1 92.88 197 TYR A C 1
ATOM 1495 O O . TYR A 1 197 ? -6.758 -7.43 2.543 1 92.88 197 TYR A O 1
ATOM 1503 N N . GLN A 1 198 ? -6.012 -6.508 0.727 1 92.69 198 GLN A N 1
ATOM 1504 C CA . GLN A 1 198 ? -6.473 -5.172 1.09 1 92.69 198 GLN A CA 1
ATOM 1505 C C . GLN A 1 198 ? -7.918 -4.949 0.648 1 92.69 198 GLN A C 1
ATOM 1507 O O . GLN A 1 198 ? -8.484 -3.875 0.871 1 92.69 198 GLN A O 1
ATOM 1512 N N . GLY A 1 199 ? -8.492 -5.961 0.093 1 92.56 199 GLY A N 1
ATOM 1513 C CA . GLY A 1 199 ? -9.828 -5.789 -0.465 1 92.56 199 GLY A CA 1
ATOM 1514 C C . GLY A 1 199 ? -9.82 -5.141 -1.837 1 92.56 199 GLY A C 1
ATOM 1515 O O . GLY A 1 199 ? -8.758 -4.758 -2.342 1 92.56 199 GLY A O 1
ATOM 1516 N N . PRO A 1 200 ? -10.977 -5.059 -2.445 1 91.5 200 PRO A N 1
ATOM 1517 C CA . PRO A 1 200 ? -11.078 -4.395 -3.746 1 91.5 200 PRO A CA 1
ATOM 1518 C C . PRO A 1 200 ? -11.016 -2.873 -3.639 1 91.5 200 PRO A C 1
ATOM 1520 O O . PRO A 1 200 ? -11.156 -2.322 -2.543 1 91.5 200 PRO A O 1
ATOM 1523 N N . PRO A 1 201 ? -10.734 -2.25 -4.824 1 93.56 201 PRO A N 1
ATOM 1524 C CA . PRO A 1 201 ? -10.945 -0.801 -4.789 1 93.56 201 PRO A CA 1
ATOM 1525 C C . PRO A 1 201 ? -12.328 -0.412 -4.289 1 93.56 201 PRO A C 1
ATOM 1527 O O . PRO A 1 201 ? -13.32 -1.048 -4.656 1 93.56 201 PRO A O 1
ATOM 1530 N N . PHE A 1 202 ? -12.367 0.603 -3.521 1 97.06 202 PHE A N 1
ATOM 1531 C CA . PHE A 1 202 ? -13.625 1.01 -2.896 1 97.06 202 PHE A CA 1
ATOM 1532 C C . PHE A 1 202 ? -14.695 1.269 -3.951 1 97.06 202 PHE A C 1
ATOM 1534 O O . PHE A 1 202 ? -15.859 0.926 -3.754 1 97.06 202 PHE A O 1
ATOM 1541 N N . SER A 1 203 ? -14.297 1.845 -5.082 1 95.06 203 SER A N 1
ATOM 1542 C CA . SER A 1 203 ? -15.211 2.225 -6.152 1 95.06 203 SER A CA 1
ATOM 1543 C C . SER A 1 203 ? -15.844 0.998 -6.801 1 95.06 203 SER A C 1
ATOM 1545 O O . SER A 1 203 ? -16.844 1.111 -7.52 1 95.06 203 SER A O 1
ATOM 1547 N N . ASN A 1 204 ? -15.25 -0.186 -6.543 1 92.5 204 ASN A N 1
ATOM 1548 C CA . ASN A 1 204 ? -15.766 -1.416 -7.133 1 92.5 204 ASN A CA 1
ATOM 1549 C C . ASN A 1 204 ? -16.875 -2.023 -6.285 1 92.5 204 ASN A C 1
ATOM 1551 O O . ASN A 1 204 ? -17.594 -2.916 -6.738 1 92.5 204 ASN A O 1
ATOM 1555 N N . LEU A 1 205 ? -17 -1.542 -5.043 1 95.5 205 LEU A N 1
ATOM 1556 C CA . LEU A 1 205 ? -18.016 -2.074 -4.152 1 95.5 205 LEU A CA 1
ATOM 1557 C C . LEU A 1 205 ? -19.406 -1.623 -4.598 1 95.5 205 LEU A C 1
ATOM 1559 O O . LEU A 1 205 ? -19.547 -0.633 -5.32 1 95.5 205 LEU A O 1
ATOM 1563 N N . ASP A 1 206 ? -20.375 -2.32 -4.152 1 95.19 206 ASP A N 1
ATOM 1564 C CA . ASP A 1 206 ? -21.766 -1.937 -4.375 1 95.19 206 ASP A CA 1
ATOM 1565 C C . ASP A 1 206 ? -22.031 -0.526 -3.852 1 95.19 206 ASP A C 1
ATOM 1567 O O . ASP A 1 206 ? -21.562 -0.158 -2.771 1 95.19 206 ASP A O 1
ATOM 1571 N N . GLU A 1 207 ? -22.891 0.196 -4.59 1 96.56 207 GLU A N 1
ATOM 1572 C CA . GLU A 1 207 ? -23.156 1.594 -4.266 1 96.56 207 GLU A CA 1
ATOM 1573 C C . GLU A 1 207 ? -23.766 1.732 -2.869 1 96.56 207 GLU A C 1
ATOM 1575 O O . GLU A 1 207 ? -23.5 2.713 -2.17 1 96.56 207 GLU A O 1
ATOM 1580 N N . ASN A 1 208 ? -24.578 0.793 -2.525 1 96.88 208 ASN A N 1
ATOM 1581 C CA . ASN A 1 208 ? -25.188 0.856 -1.197 1 96.88 208 ASN A CA 1
ATOM 1582 C C . ASN A 1 208 ? -24.141 0.657 -0.101 1 96.88 208 ASN A C 1
ATOM 1584 O O . ASN A 1 208 ? -24.219 1.281 0.958 1 96.88 208 ASN A O 1
ATOM 1588 N N . VAL A 1 209 ? -23.203 -0.214 -0.322 1 97.38 209 VAL A N 1
ATOM 1589 C CA . VAL A 1 209 ? -22.109 -0.411 0.627 1 97.38 209 VAL A CA 1
ATOM 1590 C C . VAL A 1 209 ? -21.281 0.865 0.729 1 97.38 209 VAL A C 1
ATOM 1592 O O . VAL A 1 209 ? -20.953 1.32 1.83 1 97.38 209 VAL A O 1
ATOM 1595 N N . GLN A 1 210 ? -20.984 1.501 -0.414 1 97.88 210 GLN A N 1
ATOM 1596 C CA . GLN A 1 210 ? -20.203 2.729 -0.438 1 97.88 210 GLN A CA 1
ATOM 1597 C C . GLN A 1 210 ? -20.875 3.834 0.367 1 97.88 210 GLN A C 1
ATOM 1599 O O . GLN A 1 210 ? -20.281 4.398 1.285 1 97.88 210 GLN A O 1
ATOM 1604 N N . SER A 1 211 ? -22.141 4.055 0.047 1 97.69 211 SER A N 1
ATOM 1605 C CA . SER A 1 211 ? -22.859 5.16 0.674 1 97.69 211 SER A CA 1
ATOM 1606 C C . SER A 1 211 ? -23.031 4.926 2.17 1 97.69 211 SER A C 1
ATOM 1608 O O . SER A 1 211 ? -22.891 5.852 2.971 1 97.69 211 SER A O 1
ATOM 1610 N N . SER A 1 212 ? -23.359 3.697 2.537 1 97.69 212 SER A N 1
ATOM 1611 C CA . SER A 1 212 ? -23.531 3.379 3.951 1 97.69 212 SER A CA 1
ATOM 1612 C C . SER A 1 212 ? -22.219 3.531 4.711 1 97.69 212 SER A C 1
ATOM 1614 O O . SER A 1 212 ? -22.203 3.996 5.855 1 97.69 212 SER A O 1
ATOM 1616 N N . PHE A 1 213 ? -21.141 3.156 4.105 1 98.31 213 PHE A N 1
ATOM 1617 C CA . PHE A 1 213 ? -19.844 3.275 4.77 1 98.31 213 PHE A CA 1
ATOM 1618 C C . PHE A 1 213 ? -19.438 4.738 4.895 1 98.31 213 PHE A C 1
ATOM 1620 O O . PHE A 1 213 ? -18.875 5.145 5.91 1 98.31 213 PHE A O 1
ATOM 1627 N N . GLU A 1 214 ? -19.672 5.512 3.914 1 97.94 214 GLU A N 1
ATOM 1628 C CA . GLU A 1 214 ? -19.406 6.941 3.994 1 97.94 214 GLU A CA 1
ATOM 1629 C C . GLU A 1 214 ? -20.156 7.582 5.16 1 97.94 214 GLU A C 1
ATOM 1631 O O . GLU A 1 214 ? -19.578 8.391 5.898 1 97.94 214 GLU A O 1
ATOM 1636 N N . SER A 1 215 ? -21.391 7.199 5.297 1 97.38 215 SER A N 1
ATOM 1637 C CA . SER A 1 215 ? -22.172 7.703 6.422 1 97.38 215 SER A CA 1
ATOM 1638 C C . SER A 1 215 ? -21.594 7.227 7.754 1 97.38 215 SER A C 1
ATOM 1640 O O . SER A 1 215 ? -21.578 7.977 8.734 1 97.38 215 SER A O 1
ATOM 1642 N N . TYR A 1 216 ? -21.188 6.012 7.785 1 96.94 216 TYR A N 1
ATOM 1643 C CA . TYR A 1 216 ? -20.531 5.422 8.953 1 96.94 216 TYR A CA 1
ATOM 1644 C C . TYR A 1 216 ? -19.312 6.23 9.359 1 96.94 216 TYR A C 1
ATOM 1646 O O . TYR A 1 216 ? -19.125 6.527 10.539 1 96.94 216 TYR A O 1
ATOM 1654 N N . LEU A 1 217 ? -18.5 6.645 8.367 1 97.81 217 LEU A N 1
ATOM 1655 C CA . LEU A 1 217 ? -17.297 7.434 8.609 1 97.81 217 LEU A CA 1
ATOM 1656 C C . LEU A 1 217 ? -17.656 8.852 9.047 1 97.81 217 LEU A C 1
ATOM 1658 O O . LEU A 1 217 ? -17 9.406 9.945 1 97.81 217 LEU A O 1
ATOM 1662 N N . GLU A 1 218 ? -18.625 9.406 8.453 1 97.06 218 GLU A N 1
ATOM 1663 C CA . GLU A 1 218 ? -19.047 10.758 8.812 1 97.06 218 GLU A CA 1
ATOM 1664 C C . GLU A 1 218 ? -19.453 10.844 10.281 1 97.06 218 GLU A C 1
ATOM 1666 O O . GLU A 1 218 ? -19.125 11.828 10.961 1 97.06 218 GLU A O 1
ATOM 1671 N N . ALA A 1 219 ? -20.062 9.859 10.75 1 95.31 219 ALA A N 1
ATOM 1672 C CA . ALA A 1 219 ? -20.5 9.812 12.141 1 95.31 219 ALA A CA 1
ATOM 1673 C C . ALA A 1 219 ? -19.312 9.766 13.094 1 95.31 219 ALA A C 1
ATOM 1675 O O . ALA A 1 219 ? -19.453 10.047 14.289 1 95.31 219 ALA A O 1
ATOM 1676 N N . ARG A 1 220 ? -18.219 9.43 12.594 1 95.75 220 ARG A N 1
ATOM 1677 C CA . ARG A 1 220 ? -17 9.352 13.406 1 95.75 220 ARG A CA 1
ATOM 1678 C C . ARG A 1 220 ? -16.094 10.547 13.164 1 95.75 220 ARG A C 1
ATOM 1680 O O . ARG A 1 220 ? -14.953 10.57 13.633 1 95.75 220 ARG A O 1
ATOM 1687 N N . GLY A 1 221 ? -16.578 11.516 12.391 1 97 221 GLY A N 1
ATOM 1688 C CA . GLY A 1 221 ? -15.859 12.766 12.18 1 97 221 GLY A CA 1
ATOM 1689 C C . GLY A 1 221 ? -15 12.758 10.93 1 97 221 GLY A C 1
ATOM 1690 O O . GLY A 1 221 ? -14.219 13.688 10.703 1 97 221 GLY A O 1
ATOM 1691 N N . ILE A 1 222 ? -15.039 11.641 10.156 1 98.25 222 ILE A N 1
ATOM 1692 C CA . ILE A 1 222 ? -14.344 11.609 8.875 1 98.25 222 ILE A CA 1
ATOM 1693 C C . ILE A 1 222 ? -15.219 12.242 7.793 1 98.25 222 ILE A C 1
ATOM 1695 O O . ILE A 1 222 ? -15.938 11.531 7.078 1 98.25 222 ILE A O 1
ATOM 1699 N N . ASN A 1 223 ? -15.18 13.578 7.75 1 97.88 223 ASN A N 1
ATOM 1700 C CA . ASN A 1 223 ? -16.094 14.359 6.926 1 97.88 223 ASN A CA 1
ATOM 1701 C C . ASN A 1 223 ? -15.398 15.57 6.305 1 97.88 223 ASN A C 1
ATOM 1703 O O . ASN A 1 223 ? -14.172 15.664 6.344 1 97.88 223 ASN A O 1
ATOM 1707 N N . ASN A 1 224 ? -16.141 16.484 5.781 1 97.69 224 ASN A N 1
ATOM 1708 C CA . ASN A 1 224 ? -15.586 17.625 5.062 1 97.69 224 ASN A CA 1
ATOM 1709 C C . ASN A 1 224 ? -14.844 18.578 6 1 97.69 224 ASN A C 1
ATOM 1711 O O . ASN A 1 224 ? -13.867 19.203 5.602 1 97.69 224 ASN A O 1
ATOM 1715 N N . GLU A 1 225 ? -15.336 18.672 7.203 1 97.69 225 GLU A N 1
ATOM 1716 C CA . GLU A 1 225 ? -14.633 19.516 8.172 1 97.69 225 GLU A CA 1
ATOM 1717 C C . GLU A 1 225 ? -13.219 19 8.422 1 97.69 225 GLU A C 1
ATOM 1719 O O . GLU A 1 225 ? -12.273 19.797 8.5 1 97.69 225 GLU A O 1
ATOM 1724 N N . LEU A 1 226 ? -13.141 17.719 8.539 1 98.44 226 LEU A N 1
ATOM 1725 C CA . LEU A 1 226 ? -11.82 17.125 8.703 1 98.44 226 LEU A CA 1
ATOM 1726 C C . LEU A 1 226 ? -10.961 17.391 7.469 1 98.44 226 LEU A C 1
ATOM 1728 O O . LEU A 1 226 ? -9.773 17.703 7.59 1 98.44 226 LEU A O 1
ATOM 1732 N N . ALA A 1 227 ? -11.523 17.219 6.32 1 97.81 227 ALA A N 1
ATOM 1733 C CA . ALA A 1 227 ? -10.789 17.5 5.09 1 97.81 227 ALA A CA 1
ATOM 1734 C C . ALA A 1 227 ? -10.234 18.922 5.098 1 97.81 227 ALA A C 1
ATOM 1736 O O . ALA A 1 227 ? -9.062 19.141 4.777 1 97.81 227 ALA A O 1
ATOM 1737 N N . ASP A 1 228 ? -11.023 19.844 5.488 1 96.44 228 ASP A N 1
ATOM 1738 C CA . ASP A 1 228 ? -10.594 21.234 5.578 1 96.44 228 ASP A CA 1
ATOM 1739 C C . ASP A 1 228 ? -9.461 21.391 6.586 1 96.44 228 ASP A C 1
ATOM 1741 O O . ASP A 1 228 ? -8.484 22.109 6.32 1 96.44 228 ASP A O 1
ATOM 1745 N N . PHE A 1 229 ? -9.695 20.781 7.668 1 97.12 229 PHE A N 1
ATOM 1746 C CA . PHE A 1 229 ? -8.664 20.859 8.695 1 97.12 229 PHE A CA 1
ATOM 1747 C C . PHE A 1 229 ? -7.332 20.344 8.164 1 97.12 229 PHE A C 1
ATOM 1749 O O . PHE A 1 229 ? -6.297 20.984 8.328 1 97.12 229 PHE A O 1
ATOM 1756 N N . ILE A 1 230 ? -7.348 19.125 7.551 1 97.06 230 ILE A N 1
ATOM 1757 C CA . ILE A 1 230 ? -6.125 18.484 7.074 1 97.06 230 ILE A CA 1
ATOM 1758 C C . ILE A 1 230 ? -5.414 19.406 6.09 1 97.06 230 ILE A C 1
ATOM 1760 O O . ILE A 1 230 ? -4.199 19.594 6.18 1 97.06 230 ILE A O 1
ATOM 1764 N N . THR A 1 231 ? -6.117 19.984 5.238 1 94.81 231 THR A N 1
ATOM 1765 C CA . THR A 1 231 ? -5.543 20.891 4.242 1 94.81 231 THR A CA 1
ATOM 1766 C C . THR A 1 231 ? -4.918 22.109 4.914 1 94.81 231 THR A C 1
ATOM 1768 O O . THR A 1 231 ? -3.74 22.406 4.703 1 94.81 231 THR A O 1
ATOM 1771 N N . GLU A 1 232 ? -5.68 22.797 5.754 1 93.69 232 GLU A N 1
ATOM 1772 C CA . GLU A 1 232 ? -5.207 24.016 6.41 1 93.69 232 GLU A CA 1
ATOM 1773 C C . GLU A 1 232 ? -4.051 23.719 7.359 1 93.69 232 GLU A C 1
ATOM 1775 O O . GLU A 1 232 ? -3.088 24.484 7.43 1 93.69 232 GLU A O 1
ATOM 1780 N N . TYR A 1 233 ? -4.195 22.672 8.062 1 95.06 233 TYR A N 1
ATOM 1781 C CA . TYR A 1 233 ? -3.141 22.312 9 1 95.06 233 TYR A CA 1
ATOM 1782 C C . TYR A 1 233 ? -1.853 21.953 8.273 1 95.06 233 TYR A C 1
ATOM 1784 O O . TYR A 1 233 ? -0.757 22.281 8.734 1 95.06 233 TYR A O 1
ATOM 1792 N N . SER A 1 234 ? -1.987 21.234 7.191 1 93.62 234 SER A N 1
ATOM 1793 C CA . SER A 1 234 ? -0.807 20.859 6.418 1 93.62 234 SER A CA 1
ATOM 1794 C C . SER A 1 234 ? -0.059 22.094 5.926 1 93.62 234 SER A C 1
ATOM 1796 O O . SER A 1 234 ? 1.173 22.125 5.957 1 93.62 234 SER A O 1
ATOM 1798 N N . VAL A 1 235 ? -0.795 23.078 5.434 1 90.81 235 VAL A N 1
ATOM 1799 C CA . VAL A 1 235 ? -0.176 24.328 4.98 1 90.81 235 VAL A CA 1
ATOM 1800 C C . VAL A 1 235 ? 0.552 25 6.145 1 90.81 235 VAL A C 1
ATOM 1802 O O . VAL A 1 235 ? 1.719 25.375 6.02 1 90.81 235 VAL A O 1
ATOM 1805 N N . HIS A 1 236 ? -0.117 25.078 7.246 1 91.31 236 HIS A N 1
ATOM 1806 C CA . HIS A 1 236 ? 0.452 25.703 8.43 1 91.31 236 HIS A CA 1
ATOM 1807 C C . HIS A 1 236 ? 1.691 24.953 8.914 1 91.31 236 HIS A C 1
ATOM 1809 O O . HIS A 1 236 ? 2.736 25.562 9.148 1 91.31 236 HIS A O 1
ATOM 1815 N N . ARG A 1 237 ? 1.548 23.641 9.031 1 92.69 237 ARG A N 1
ATOM 1816 C CA . ARG A 1 237 ? 2.635 22.797 9.523 1 92.69 237 ARG A CA 1
ATOM 1817 C C . ARG A 1 237 ? 3.818 22.812 8.562 1 92.69 237 ARG A C 1
ATOM 1819 O O . ARG A 1 237 ? 4.973 22.828 8.992 1 92.69 237 ARG A O 1
ATOM 1826 N N . GLU A 1 238 ? 3.568 22.75 7.258 1 90.69 238 GLU A N 1
ATOM 1827 C CA . GLU A 1 238 ? 4.625 22.828 6.254 1 90.69 238 GLU A CA 1
ATOM 1828 C C . GLU A 1 238 ? 5.434 24.109 6.395 1 90.69 238 GLU A C 1
ATOM 1830 O O . GLU A 1 238 ? 6.664 24.094 6.32 1 90.69 238 GLU A O 1
ATOM 1835 N N . ASN A 1 239 ? 4.777 25.219 6.57 1 89.88 239 ASN A N 1
ATOM 1836 C CA . ASN A 1 239 ? 5.461 26.484 6.762 1 89.88 239 ASN A CA 1
ATOM 1837 C C . ASN A 1 239 ? 6.348 26.469 8 1 89.88 239 ASN A C 1
ATOM 1839 O O . ASN A 1 239 ? 7.496 26.922 7.961 1 89.88 239 ASN A O 1
ATOM 1843 N N . LYS A 1 240 ? 5.785 25.969 9.047 1 91.25 240 LYS A N 1
ATOM 1844 C CA . LYS A 1 240 ? 6.539 25.875 10.297 1 91.25 240 LYS A CA 1
ATOM 1845 C C . LYS A 1 240 ? 7.766 24.984 10.133 1 91.25 240 LYS A C 1
ATOM 1847 O O . LYS A 1 240 ? 8.859 25.344 10.562 1 91.25 240 LYS A O 1
ATOM 1852 N N . GLU A 1 241 ? 7.57 23.844 9.539 1 91.62 241 GLU A N 1
ATOM 1853 C CA . GLU A 1 241 ? 8.672 22.906 9.352 1 91.62 241 GLU A CA 1
ATOM 1854 C C . GLU A 1 241 ? 9.711 23.469 8.391 1 91.62 241 GLU A C 1
ATOM 1856 O O . GLU A 1 241 ? 10.914 23.219 8.547 1 91.62 241 GLU A O 1
ATOM 1861 N N . TYR A 1 242 ? 9.25 24.203 7.371 1 92.44 242 TYR A N 1
ATOM 1862 C CA . TYR A 1 242 ? 10.164 24.859 6.438 1 92.44 242 TYR A CA 1
ATOM 1863 C C . TYR A 1 242 ? 11.07 25.844 7.16 1 92.44 242 TYR A C 1
ATOM 1865 O O . TYR A 1 242 ? 12.289 25.844 6.969 1 92.44 242 TYR A O 1
ATOM 1873 N N . LEU A 1 243 ? 10.492 26.625 7.977 1 93.69 243 LEU A N 1
ATOM 1874 C CA . LEU A 1 243 ? 11.266 27.578 8.758 1 93.69 243 LEU A CA 1
ATOM 1875 C C . LEU A 1 243 ? 12.273 26.875 9.648 1 93.69 243 LEU A C 1
ATOM 1877 O O . LEU A 1 243 ? 13.438 27.266 9.719 1 93.69 243 LEU A O 1
ATOM 1881 N N . ASN A 1 244 ? 11.836 25.844 10.383 1 94.19 244 ASN A N 1
ATOM 1882 C CA . ASN A 1 244 ? 12.734 25.062 11.227 1 94.19 244 ASN A CA 1
ATOM 1883 C C . ASN A 1 244 ? 13.867 24.438 10.406 1 94.19 244 ASN A C 1
ATOM 1885 O O . ASN A 1 244 ? 15.008 24.375 10.867 1 94.19 244 ASN A O 1
ATOM 1889 N N . TRP A 1 245 ? 13.492 23.984 9.258 1 95.12 245 TRP A N 1
ATOM 1890 C CA . TRP A 1 245 ? 14.484 23.406 8.352 1 95.12 245 TRP A CA 1
ATOM 1891 C C . TRP A 1 245 ? 15.539 24.438 7.965 1 95.12 245 TRP A C 1
ATOM 1893 O O . TRP A 1 245 ? 16.734 24.156 8.016 1 95.12 245 TRP A O 1
ATOM 1903 N N . LEU A 1 246 ? 15.195 25.656 7.621 1 96.69 246 LEU A N 1
ATOM 1904 C CA . LEU A 1 246 ? 16.109 26.734 7.289 1 96.69 246 LEU A CA 1
ATOM 1905 C C . LEU A 1 246 ? 17.047 27.047 8.453 1 96.69 246 LEU A C 1
ATOM 1907 O O . LEU A 1 246 ? 18.25 27.219 8.258 1 96.69 246 LEU A O 1
ATOM 1911 N N . LYS A 1 247 ? 16.469 27.094 9.586 1 96.56 247 LYS A N 1
ATOM 1912 C CA . LYS A 1 247 ? 17.266 27.375 10.781 1 96.56 247 LYS A CA 1
ATOM 1913 C C . LYS A 1 247 ? 18.297 26.281 11.023 1 96.56 247 LYS A C 1
ATOM 1915 O O . LYS A 1 247 ? 19.469 26.578 11.305 1 96.56 247 LYS A O 1
ATOM 1920 N N . ASN A 1 248 ? 17.875 25.094 10.945 1 96.25 248 ASN A N 1
ATOM 1921 C CA . ASN A 1 248 ? 18.797 23.984 11.117 1 96.25 248 ASN A CA 1
ATOM 1922 C C . ASN A 1 248 ? 19.875 23.969 10.039 1 96.25 248 ASN A C 1
ATOM 1924 O O . ASN A 1 248 ? 21.031 23.656 10.32 1 96.25 248 ASN A O 1
ATOM 1928 N N . PHE A 1 249 ? 19.469 24.266 8.844 1 96.94 249 PHE A N 1
ATOM 1929 C CA . PHE A 1 249 ? 20.406 24.359 7.727 1 96.94 249 PHE A CA 1
ATOM 1930 C C . PHE A 1 249 ? 21.469 25.422 8 1 96.94 249 PHE A C 1
ATOM 1932 O O . PHE A 1 249 ? 22.672 25.156 7.867 1 96.94 249 PHE A O 1
ATOM 1939 N N . LYS A 1 250 ? 21.062 26.453 8.383 1 97 250 LYS A N 1
ATOM 1940 C CA . LYS A 1 250 ? 21.984 27.531 8.711 1 97 250 LYS A CA 1
ATOM 1941 C C . LYS A 1 250 ? 22.938 27.125 9.836 1 97 250 LYS A C 1
ATOM 1943 O O . LYS A 1 250 ? 24.141 27.375 9.758 1 97 250 LYS A O 1
ATOM 1948 N N . THR A 1 251 ? 22.391 26.562 10.844 1 96.69 251 THR A N 1
ATOM 1949 C CA . THR A 1 251 ? 23.188 26.109 11.969 1 96.69 251 THR A CA 1
ATOM 1950 C C . THR A 1 251 ? 24.297 25.156 11.508 1 96.69 251 THR A C 1
ATOM 1952 O O . THR A 1 251 ? 25.438 25.25 11.969 1 96.69 251 THR A O 1
ATOM 1955 N N . PHE A 1 252 ? 23.922 24.281 10.633 1 97 252 PHE A N 1
ATOM 1956 C CA . PHE A 1 252 ? 24.906 23.359 10.07 1 97 252 PHE A CA 1
ATOM 1957 C C . PHE A 1 252 ? 26.016 24.109 9.359 1 97 252 PHE A C 1
ATOM 1959 O O . PHE A 1 252 ? 27.203 23.812 9.547 1 97 252 PHE A O 1
ATOM 1966 N N . VAL A 1 253 ? 25.594 25.047 8.5 1 95.38 253 VAL A N 1
ATOM 1967 C CA . VAL A 1 253 ? 26.547 25.812 7.688 1 95.38 253 VAL A CA 1
ATOM 1968 C C . VAL A 1 253 ? 27.484 26.609 8.594 1 95.38 253 VAL A C 1
ATOM 1970 O O . VAL A 1 253 ? 28.672 26.734 8.312 1 95.38 253 VAL A O 1
ATOM 1973 N N . GLU A 1 254 ? 27 27.031 9.594 1 93.69 254 GLU A N 1
ATOM 1974 C CA . GLU A 1 254 ? 27.781 27.875 10.5 1 93.69 254 GLU A CA 1
ATOM 1975 C C . GLU A 1 254 ? 28.656 27.031 11.43 1 93.69 254 GLU A C 1
ATOM 1977 O O . GLU A 1 254 ? 29.594 27.531 12.039 1 93.69 254 GLU A O 1
ATOM 1982 N N . ALA A 1 255 ? 28.219 25.828 11.484 1 87.31 255 ALA A N 1
ATOM 1983 C CA . ALA A 1 255 ? 28.953 24.969 12.406 1 87.31 255 ALA A CA 1
ATOM 1984 C C . ALA A 1 255 ? 30.359 24.672 11.891 1 87.31 255 ALA A C 1
ATOM 1986 O O . ALA A 1 255 ? 30.562 24.562 10.68 1 87.31 255 ALA A O 1
ATOM 1987 N N . ALA A 1 256 ? 31.406 24.859 12.68 1 72.5 256 ALA A N 1
ATOM 1988 C CA . ALA A 1 256 ? 32.844 24.656 12.398 1 72.5 256 ALA A CA 1
ATOM 1989 C C . ALA A 1 256 ? 33.156 23.172 12.289 1 72.5 256 ALA A C 1
ATOM 1991 O O . ALA A 1 256 ? 32.531 22.344 12.969 1 72.5 256 ALA A O 1
ATOM 1992 N N . MET B 1 1 ? -55.156 101.875 44.219 1 21.28 1 MET B N 1
ATOM 1993 C CA . MET B 1 1 ? -55 101.25 45.531 1 21.28 1 MET B CA 1
ATOM 1994 C C . MET B 1 1 ? -54.781 99.75 45.375 1 21.28 1 MET B C 1
ATOM 1996 O O . MET B 1 1 ? -55.75 99 45.125 1 21.28 1 MET B O 1
ATOM 2000 N N . SER B 1 2 ? -53.75 99.25 44.656 1 24.3 2 SER B N 1
ATOM 2001 C CA . SER B 1 2 ? -53.406 98.25 43.656 1 24.3 2 SER B CA 1
ATOM 2002 C C . SER B 1 2 ? -53.062 96.938 44.312 1 24.3 2 SER B C 1
ATOM 2004 O O . SER B 1 2 ? -51.875 96.625 44.438 1 24.3 2 SER B O 1
ATOM 2006 N N . SER B 1 3 ? -54 96.562 45.375 1 21.7 3 SER B N 1
ATOM 2007 C CA . SER B 1 3 ? -53.562 95.625 46.438 1 21.7 3 SER B CA 1
ATOM 2008 C C . SER B 1 3 ? -53.156 94.25 45.906 1 21.7 3 SER B C 1
ATOM 2010 O O . SER B 1 3 ? -53.781 93.75 44.969 1 21.7 3 SER B O 1
ATOM 2012 N N . LEU B 1 4 ? -51.938 93.56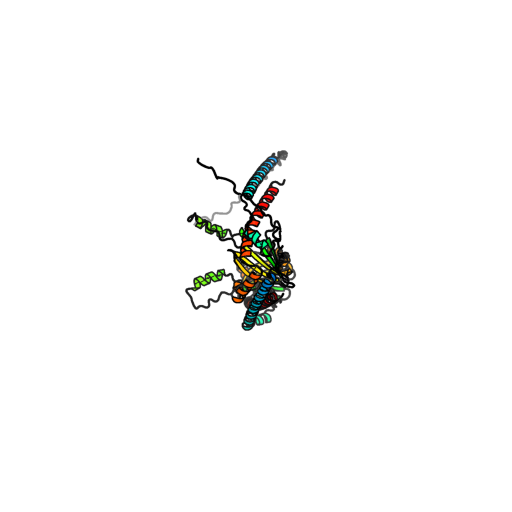2 46.25 1 21.61 4 LEU B N 1
ATOM 2013 C CA . LEU B 1 4 ? -50.75 92.688 46.062 1 21.61 4 LEU B CA 1
ATOM 2014 C C . LEU B 1 4 ? -51.031 91.25 46.375 1 21.61 4 LEU B C 1
ATOM 2016 O O . LEU B 1 4 ? -50.094 90.438 46.531 1 21.61 4 LEU B O 1
ATOM 2020 N N . ALA B 1 5 ? -52.344 90.75 46.375 1 19.84 5 ALA B N 1
ATOM 2021 C CA . ALA B 1 5 ? -52.625 89.625 47.281 1 19.84 5 ALA B CA 1
ATOM 2022 C C . ALA B 1 5 ? -51.938 88.312 46.812 1 19.84 5 ALA B C 1
ATOM 2024 O O . ALA B 1 5 ? -52.469 87.688 45.906 1 19.84 5 ALA B O 1
ATOM 2025 N N . ALA B 1 6 ? -50.562 88.188 46.531 1 20.38 6 ALA B N 1
ATOM 2026 C CA . ALA B 1 6 ? -49.656 87.312 45.781 1 20.38 6 ALA B CA 1
ATOM 2027 C C . ALA B 1 6 ? -49.656 85.875 46.375 1 20.38 6 ALA B C 1
ATOM 2029 O O . ALA B 1 6 ? -49.656 84.875 45.625 1 20.38 6 ALA B O 1
ATOM 2030 N N . PHE B 1 7 ? -49.625 85.625 47.781 1 19.08 7 PHE B N 1
ATOM 2031 C CA . PHE B 1 7 ? -48.438 84.875 48.188 1 19.08 7 PHE B CA 1
ATOM 2032 C C . PHE B 1 7 ? -48.688 83.375 47.969 1 19.08 7 PHE B C 1
ATOM 2034 O O . PHE B 1 7 ? -49.844 82.938 47.812 1 19.08 7 PHE B O 1
ATOM 2041 N N . ARG B 1 8 ? -48.344 82.312 49.094 1 20.84 8 ARG B N 1
ATOM 2042 C CA . ARG B 1 8 ? -47.375 81.312 49.344 1 20.84 8 ARG B CA 1
ATOM 2043 C C . ARG B 1 8 ? -47.969 79.875 49.25 1 20.84 8 ARG B C 1
ATOM 2045 O O . ARG B 1 8 ? -49.125 79.688 49.656 1 20.84 8 ARG B O 1
ATOM 2052 N N . ILE B 1 9 ? -47.375 78.75 48.406 1 20.48 9 ILE B N 1
ATOM 2053 C CA . ILE B 1 9 ? -47.25 77.5 47.688 1 20.48 9 ILE B CA 1
ATOM 2054 C C . ILE B 1 9 ? -47.125 76.375 48.656 1 20.48 9 ILE B C 1
ATOM 2056 O O . ILE B 1 9 ? -46.062 75.688 48.688 1 20.48 9 ILE B O 1
ATOM 2060 N N . ALA B 1 10 ? -47.781 76.25 49.812 1 19.86 10 ALA B N 1
ATOM 2061 C CA . ALA B 1 10 ? -47.344 75.438 50.938 1 19.86 10 ALA B CA 1
ATOM 2062 C C . ALA B 1 10 ? -47.25 74 50.562 1 19.86 10 ALA B C 1
ATOM 2064 O O . ALA B 1 10 ? -48.156 73.438 49.906 1 19.86 10 ALA B O 1
ATOM 2065 N N . SER B 1 11 ? -46.125 73.125 50.906 1 20.11 11 SER B N 1
ATOM 2066 C CA . SER B 1 11 ? -45.156 72 50.719 1 20.11 11 SER B CA 1
ATOM 2067 C C . SER B 1 11 ? -45.688 70.75 51.344 1 20.11 11 SER B C 1
ATOM 2069 O O . SER B 1 11 ? -45.031 69.688 51.219 1 20.11 11 SER B O 1
ATOM 2071 N N . ARG B 1 12 ? -46.875 70.562 51.969 1 22.14 12 ARG B N 1
ATOM 2072 C CA . ARG B 1 12 ? -46.781 69.562 53.062 1 22.14 12 ARG B CA 1
ATOM 2073 C C . ARG B 1 12 ? -46.531 68.188 52.531 1 22.14 12 ARG B C 1
ATOM 2075 O O . ARG B 1 12 ? -47.219 67.688 51.625 1 22.14 12 ARG B O 1
ATOM 2082 N N . ILE B 1 13 ? -45.312 67.438 52.875 1 23.52 13 ILE B N 1
ATOM 2083 C CA . ILE B 1 13 ? -44.375 66.312 52.688 1 23.52 13 ILE B CA 1
ATOM 2084 C C . ILE B 1 13 ? -44.969 65 53.25 1 23.52 13 ILE B C 1
ATOM 2086 O O . ILE B 1 13 ? -44.344 63.938 53.156 1 23.52 13 ILE B O 1
ATOM 2090 N N . GLY B 1 14 ? -46.188 64.688 53.531 1 22.48 14 GLY B N 1
ATOM 2091 C CA . GLY B 1 14 ? -46.406 63.656 54.5 1 22.48 14 GLY B CA 1
ATOM 2092 C C . GLY B 1 14 ? -45.812 62.312 54.094 1 22.48 14 GLY B C 1
ATOM 2093 O O . GLY B 1 14 ? -45.844 61.969 52.906 1 22.48 14 GLY B O 1
ATOM 2094 N N . LEU B 1 15 ? -44.938 61.531 54.906 1 24.52 15 LEU B N 1
ATOM 2095 C CA . LEU B 1 15 ? -43.938 60.469 55 1 24.52 15 LEU B CA 1
ATOM 2096 C C . LEU B 1 15 ? -44.594 59.094 54.875 1 24.52 15 LEU B C 1
ATOM 2098 O O . LEU B 1 15 ? -43.875 58.094 54.781 1 24.52 15 LEU B O 1
ATOM 2102 N N . ASN B 1 16 ? -45.812 58.781 54.812 1 23.31 16 ASN B N 1
ATOM 2103 C CA . ASN B 1 16 ? -46.156 57.5 55.438 1 23.31 16 ASN B CA 1
ATOM 2104 C C . ASN B 1 16 ? -45.406 56.344 54.781 1 23.31 16 ASN B C 1
ATOM 2106 O O . ASN B 1 16 ? -45 56.438 53.594 1 23.31 16 ASN B O 1
ATOM 2110 N N . THR B 1 17 ? -44.969 55.094 55.531 1 25.77 17 THR B N 1
ATOM 2111 C CA . THR B 1 17 ? -44.125 53.938 55.719 1 25.77 17 THR B CA 1
ATOM 2112 C C . THR B 1 17 ? -44.531 52.812 54.781 1 25.77 17 THR B C 1
ATOM 2114 O O . THR B 1 17 ? -45.625 52.281 54.906 1 25.77 17 THR B O 1
ATOM 2117 N N . VAL B 1 18 ? -44.656 52.812 53.562 1 26.33 18 VAL B N 1
ATOM 2118 C CA . VAL B 1 18 ? -45.281 51.75 52.75 1 26.33 18 VAL B CA 1
ATOM 2119 C C . VAL B 1 18 ? -44.469 50.469 52.875 1 26.33 18 VAL B C 1
ATOM 2121 O O . VAL B 1 18 ? -43.25 50.469 52.719 1 26.33 18 VAL B O 1
ATOM 2124 N N . ALA B 1 19 ? -45.062 49.344 53.5 1 29.78 19 ALA B N 1
ATOM 2125 C CA . ALA B 1 19 ? -44.719 48 53.875 1 29.78 19 ALA B CA 1
ATOM 2126 C C . ALA B 1 19 ? -44.188 47.188 52.688 1 29.78 19 ALA B C 1
ATOM 2128 O O . ALA B 1 19 ? -44.906 47.062 51.688 1 29.78 19 ALA B O 1
ATOM 2129 N N . ARG B 1 20 ? -42.875 47.125 52.469 1 28.58 20 ARG B N 1
ATOM 2130 C CA . ARG B 1 20 ? -42.125 46.531 51.344 1 28.58 20 ARG B CA 1
ATOM 2131 C C . ARG B 1 20 ? -42.344 45.031 51.312 1 28.58 20 ARG B C 1
ATOM 2133 O O . ARG B 1 20 ? -41.969 44.312 52.25 1 28.58 20 ARG B O 1
ATOM 2140 N N . GLN B 1 21 ? -43.5 44.469 51.031 1 29.78 21 GLN B N 1
ATOM 2141 C CA . GLN B 1 21 ? -43.656 43.031 50.938 1 29.78 21 GLN B CA 1
ATOM 2142 C C . GLN B 1 21 ? -42.562 42.406 50.094 1 29.78 21 GLN B C 1
ATOM 2144 O O . GLN B 1 21 ? -42.312 42.844 49 1 29.78 21 GLN B O 1
ATOM 2149 N N . SER B 1 22 ? -41.469 41.938 50.75 1 26.83 22 SER B N 1
ATOM 2150 C CA . SER B 1 22 ? -40.281 41.281 50.25 1 26.83 22 SER B CA 1
ATOM 2151 C C . SER B 1 22 ? -40.625 40.094 49.344 1 26.83 22 SER B C 1
ATOM 2153 O O . SER B 1 22 ? -41.312 39.156 49.781 1 26.83 22 SER B O 1
ATOM 2155 N N . ILE B 1 23 ? -41.188 40.25 48.156 1 28.94 23 ILE B N 1
ATOM 2156 C CA . ILE B 1 23 ? -41.469 39.094 47.281 1 28.94 23 ILE B CA 1
ATOM 2157 C C . ILE B 1 23 ? -40.188 38.25 47.125 1 28.94 23 ILE B C 1
ATOM 2159 O O . ILE B 1 23 ? -39.156 38.781 46.656 1 28.94 23 ILE B O 1
ATOM 2163 N N . ARG B 1 24 ? -39.844 37.281 48 1 31.58 24 ARG B N 1
ATOM 2164 C CA . ARG B 1 24 ? -38.781 36.281 47.938 1 31.58 24 ARG B CA 1
ATOM 2165 C C . ARG B 1 24 ? -38.719 35.625 46.562 1 31.58 24 ARG B C 1
ATOM 2167 O O . ARG B 1 24 ? -39.656 34.938 46.156 1 31.58 24 ARG B O 1
ATOM 2174 N N . VAL B 1 25 ? -38.312 36.281 45.5 1 30.78 25 VAL B N 1
ATOM 2175 C CA . VAL B 1 25 ? -38.156 35.562 44.25 1 30.78 25 VAL B CA 1
ATOM 2176 C C . VAL B 1 25 ? -37.156 34.438 44.406 1 30.78 25 VAL B C 1
ATOM 2178 O O . VAL B 1 25 ? -36 34.625 44.844 1 30.78 25 VAL B O 1
ATOM 2181 N N . ALA B 1 26 ? -37.531 33.188 44.75 1 33.97 26 ALA B N 1
ATOM 2182 C CA . ALA B 1 26 ? -36.719 31.969 44.844 1 33.97 26 ALA B CA 1
ATOM 2183 C C . ALA B 1 26 ? -35.906 31.781 43.562 1 33.97 26 ALA B C 1
ATOM 2185 O O . ALA B 1 26 ? -36.406 31.938 42.469 1 33.97 26 ALA B O 1
ATOM 2186 N N . PRO B 1 27 ? -34.562 31.953 43.656 1 32.47 27 PRO B N 1
ATOM 2187 C CA . PRO B 1 27 ? -33.781 31.672 42.438 1 32.47 27 PRO B CA 1
ATOM 2188 C C . PRO B 1 27 ? -34.062 30.297 41.844 1 32.47 27 PRO B C 1
ATOM 2190 O O . PRO B 1 27 ? -34.062 29.297 42.562 1 32.47 27 PRO B O 1
ATOM 2193 N N . ARG B 1 28 ? -35.031 30.125 40.938 1 33.91 28 ARG B N 1
ATOM 2194 C CA . ARG B 1 28 ? -35.156 28.828 40.281 1 33.91 28 ARG B CA 1
ATOM 2195 C C . ARG B 1 28 ? -33.812 28.328 39.781 1 33.91 28 ARG B C 1
ATOM 2197 O O . ARG B 1 28 ? -33.125 29.047 39.031 1 33.91 28 ARG B O 1
ATOM 2204 N N . ALA B 1 29 ? -33.094 27.547 40.5 1 33.88 29 ALA B N 1
ATOM 2205 C CA . ALA B 1 29 ? -31.906 26.812 40.031 1 33.88 29 ALA B CA 1
ATOM 2206 C C . ALA B 1 29 ? -32.125 26.297 38.594 1 33.88 29 ALA B C 1
ATOM 2208 O O . ALA B 1 29 ? -33.031 25.547 38.344 1 33.88 29 ALA B O 1
ATOM 2209 N N . ILE B 1 30 ? -31.891 27.125 37.625 1 32.78 30 ILE B N 1
ATOM 2210 C CA . ILE B 1 30 ? -31.828 26.578 36.281 1 32.78 30 ILE B CA 1
ATOM 2211 C C . ILE B 1 30 ? -30.938 25.344 36.25 1 32.78 30 ILE B C 1
ATOM 2213 O O . ILE B 1 30 ? -29.734 25.438 36.531 1 32.78 30 ILE B O 1
ATOM 2217 N N . ALA B 1 31 ? -31.453 24.219 36.719 1 35 31 ALA B N 1
ATOM 2218 C CA . ALA B 1 31 ? -30.75 22.969 36.438 1 35 31 ALA B CA 1
ATOM 2219 C C . ALA B 1 31 ? -30.156 22.984 35.031 1 35 31 ALA B C 1
ATOM 2221 O O . ALA B 1 31 ? -30.891 23.141 34.062 1 35 31 ALA B O 1
ATOM 2222 N N . MET B 1 32 ? -28.984 23.531 34.906 1 33.5 32 MET B N 1
ATOM 2223 C CA . MET B 1 32 ? -28.234 23.344 33.656 1 33.5 32 MET B CA 1
ATOM 2224 C C . MET B 1 32 ? -28.406 21.922 33.125 1 33.5 32 MET B C 1
ATOM 2226 O O . MET B 1 32 ? -28 20.953 33.781 1 33.5 32 MET B O 1
ATOM 2230 N N . ALA B 1 33 ? -29.5 21.672 32.531 1 36.88 33 ALA B N 1
ATOM 2231 C CA . ALA B 1 33 ? -29.625 20.406 31.812 1 36.88 33 ALA B CA 1
ATOM 2232 C C . ALA B 1 33 ? -28.359 20.109 31.016 1 36.88 33 ALA B C 1
ATOM 2234 O O . ALA B 1 33 ? -27.922 20.922 30.188 1 36.88 33 ALA B O 1
ATOM 2235 N N . ARG B 1 34 ? -27.5 19.484 31.609 1 40.72 34 ARG B N 1
ATOM 2236 C CA . ARG B 1 34 ? -26.391 18.938 30.828 1 40.72 34 ARG B CA 1
ATOM 2237 C C . ARG B 1 34 ? -26.891 18.375 29.5 1 40.72 34 ARG B C 1
ATOM 2239 O O . ARG B 1 34 ? -27.75 17.5 29.469 1 40.72 34 ARG B O 1
ATOM 2246 N N . PRO B 1 35 ? -26.781 19.031 28.359 1 38.19 35 PRO B N 1
ATOM 2247 C CA . PRO B 1 35 ? -27.328 18.578 27.078 1 38.19 35 PRO B CA 1
ATOM 2248 C C . PRO B 1 35 ? -27.109 17.094 26.828 1 38.19 35 PRO B C 1
ATOM 2250 O O . PRO B 1 35 ? -26.094 16.531 27.234 1 38.19 35 PRO B O 1
ATOM 2253 N N . ALA B 1 36 ? -28.141 16.312 26.594 1 40.31 36 ALA B N 1
ATOM 2254 C CA . ALA B 1 36 ? -28.422 14.984 26.047 1 40.31 36 ALA B CA 1
ATOM 2255 C C . ALA B 1 36 ? -27.578 14.719 24.797 1 40.31 36 ALA B C 1
ATOM 2257 O O . ALA B 1 36 ? -27.875 13.82 24.016 1 40.31 36 ALA B O 1
ATOM 2258 N N . VAL B 1 37 ? -26.609 15.516 24.484 1 43.72 37 VAL B N 1
ATOM 2259 C CA . VAL B 1 37 ? -25.875 15.383 23.234 1 43.72 37 VAL B CA 1
ATOM 2260 C C . VAL B 1 37 ? -25.203 14.008 23.156 1 43.72 37 VAL B C 1
ATOM 2262 O O . VAL B 1 37 ? -25.031 13.453 22.062 1 43.72 37 VAL B O 1
ATOM 2265 N N . ALA B 1 38 ? -24.812 13.5 24.281 1 45.34 38 ALA B N 1
ATOM 2266 C CA . ALA B 1 38 ? -24.078 12.227 24.25 1 45.34 38 ALA B CA 1
ATOM 2267 C C . ALA B 1 38 ? -25 11.086 23.812 1 45.34 38 ALA B C 1
ATOM 2269 O O . ALA B 1 38 ? -24.578 10.195 23.078 1 45.34 38 ALA B O 1
ATOM 2270 N N . VAL B 1 39 ? -26.266 11.039 24.203 1 43.81 39 VAL B N 1
ATOM 2271 C CA . VAL B 1 39 ? -27.203 9.961 23.938 1 43.81 39 VAL B CA 1
ATOM 2272 C C . VAL B 1 39 ? -27.578 9.961 22.453 1 43.81 39 VAL B C 1
ATOM 2274 O O . VAL B 1 39 ? -27.703 8.898 21.844 1 43.81 39 VAL B O 1
ATOM 2277 N N . ARG B 1 40 ? -27.75 11.109 21.844 1 46.09 40 ARG B N 1
ATOM 2278 C CA . ARG B 1 40 ? -28.156 11.195 20.453 1 46.09 40 ARG B CA 1
ATOM 2279 C C . ARG B 1 40 ? -27.047 10.734 19.516 1 46.09 40 ARG B C 1
ATOM 2281 O O . ARG B 1 40 ? -27.312 10.07 18.516 1 46.09 40 ARG B O 1
ATOM 2288 N N . ALA B 1 41 ? -25.797 11.102 19.891 1 52.47 41 ALA B N 1
ATOM 2289 C CA . ALA B 1 41 ? -24.656 10.695 19.062 1 52.47 41 ALA B CA 1
ATOM 2290 C C . ALA B 1 41 ? -24.5 9.172 19.062 1 52.47 41 ALA B C 1
ATOM 2292 O O . ALA B 1 41 ? -24.25 8.57 18.016 1 52.47 41 ALA B O 1
ATOM 2293 N N . PHE B 1 42 ? -24.828 8.469 20.172 1 55.16 42 PHE B N 1
ATOM 2294 C CA . PHE B 1 42 ? -24.719 7.016 20.266 1 55.16 42 PHE B CA 1
ATOM 2295 C C . PHE B 1 42 ? -25.828 6.34 19.469 1 55.16 42 PHE B C 1
ATOM 2297 O O . PHE B 1 42 ? -25.594 5.344 18.781 1 55.16 42 PHE B O 1
ATOM 2304 N N . THR B 1 43 ? -27.062 6.969 19.469 1 62.97 43 THR B N 1
ATOM 2305 C CA . THR B 1 43 ? -28.188 6.379 18.75 1 62.97 43 THR B CA 1
ATOM 2306 C C . THR B 1 43 ? -27.969 6.441 17.25 1 62.97 43 THR B C 1
ATOM 2308 O O . THR B 1 43 ? -28.25 5.477 16.531 1 62.97 43 THR B O 1
ATOM 2311 N N . VAL B 1 44 ? -27.453 7.52 16.734 1 65.94 44 VAL B N 1
ATOM 2312 C CA . VAL B 1 44 ? -27.203 7.668 15.312 1 65.94 44 VAL B CA 1
ATOM 2313 C C . VAL B 1 44 ? -26.094 6.707 14.883 1 65.94 44 VAL B C 1
ATOM 2315 O O . VAL B 1 44 ? -26.203 6.043 13.852 1 65.94 44 VAL B O 1
ATOM 2318 N N . SER B 1 45 ? -25.141 6.566 15.742 1 75.69 45 SER B N 1
ATOM 2319 C CA . SER B 1 45 ? -24.031 5.676 15.445 1 75.69 45 SER B CA 1
ATOM 2320 C C . SER B 1 45 ? -24.5 4.223 15.359 1 75.69 45 SER B C 1
ATOM 2322 O O . SER B 1 45 ? -24.078 3.486 14.461 1 75.69 45 SER B O 1
ATOM 2324 N N . SER B 1 46 ? -25.453 3.922 16.188 1 82.19 46 SER B N 1
ATOM 2325 C CA . SER B 1 46 ? -25.953 2.547 16.188 1 82.19 46 SER B CA 1
ATOM 2326 C C . SER B 1 46 ? -26.781 2.258 14.945 1 82.19 46 SER B C 1
ATOM 2328 O O . SER B 1 46 ? -26.688 1.177 14.359 1 82.19 46 SER B O 1
ATOM 2330 N N . ARG B 1 47 ? -27.641 3.246 14.594 1 85.25 47 ARG B N 1
ATOM 2331 C CA . ARG B 1 47 ? -28.453 3.078 13.406 1 85.25 47 ARG B CA 1
ATOM 2332 C C . ARG B 1 47 ? -27.594 2.934 12.156 1 85.25 47 ARG B C 1
ATOM 2334 O O . ARG B 1 47 ? -27.875 2.084 11.305 1 85.25 47 ARG B O 1
ATOM 2341 N N . LEU B 1 48 ? -26.594 3.766 12.078 1 88.88 48 LEU B N 1
ATOM 2342 C CA . LEU B 1 48 ? -25.703 3.732 10.93 1 88.88 48 LEU B CA 1
ATOM 2343 C C . LEU B 1 48 ? -24.891 2.438 10.898 1 88.88 48 LEU B C 1
ATOM 2345 O O . LEU B 1 48 ? -24.641 1.878 9.828 1 88.88 48 LEU B O 1
ATOM 2349 N N . GLN B 1 49 ? -24.562 1.963 12.062 1 91.62 49 GLN B N 1
ATOM 2350 C CA . GLN B 1 49 ? -23.875 0.684 12.18 1 91.62 49 GLN B CA 1
ATOM 2351 C C . GLN B 1 49 ? -24.75 -0.464 11.688 1 91.62 49 GLN B C 1
ATOM 2353 O O . GLN B 1 49 ? -24.281 -1.323 10.93 1 91.62 49 GLN B O 1
ATOM 2358 N N . ASN B 1 50 ? -25.969 -0.447 12.133 1 93.06 50 ASN B N 1
ATOM 2359 C CA . ASN B 1 50 ? -26.906 -1.494 11.727 1 93.06 50 ASN B CA 1
ATOM 2360 C C . ASN B 1 50 ? -27.172 -1.453 10.227 1 93.06 50 ASN B C 1
ATOM 2362 O O . ASN B 1 50 ? -27.297 -2.498 9.586 1 93.06 50 ASN B O 1
ATOM 2366 N N . SER B 1 51 ? -27.297 -0.25 9.789 1 94.19 51 SER B N 1
ATOM 2367 C CA . SER B 1 51 ? -27.531 -0.091 8.359 1 94.19 51 SER B CA 1
ATOM 2368 C C . SER B 1 51 ? -26.375 -0.66 7.539 1 94.19 51 SER B C 1
ATOM 2370 O O . SER B 1 51 ? -26.594 -1.391 6.57 1 94.19 51 SER B O 1
ATOM 2372 N N . LEU B 1 52 ? -25.156 -0.353 7.891 1 97.12 52 LEU B N 1
ATOM 2373 C CA . LEU B 1 52 ? -23.984 -0.841 7.18 1 97.12 52 LEU B CA 1
ATOM 2374 C C . LEU B 1 52 ? -23.875 -2.357 7.293 1 97.12 52 LEU B C 1
ATOM 2376 O O . LEU B 1 52 ? -23.609 -3.041 6.301 1 97.12 52 LEU B O 1
ATOM 2380 N N . ALA B 1 53 ? -24.125 -2.865 8.453 1 97.38 53 ALA B N 1
ATOM 2381 C CA . ALA B 1 53 ? -24.094 -4.312 8.648 1 97.38 53 ALA B CA 1
ATOM 2382 C C . ALA B 1 53 ? -25.094 -5.02 7.746 1 97.38 53 ALA B C 1
ATOM 2384 O O . ALA B 1 53 ? -24.797 -6.066 7.172 1 97.38 53 ALA B O 1
ATOM 2385 N N . SER B 1 54 ? -26.234 -4.41 7.668 1 97.31 54 SER B N 1
ATOM 2386 C CA . SER B 1 54 ? -27.297 -5 6.855 1 97.31 54 SER B CA 1
ATOM 2387 C C . SER B 1 54 ? -26.906 -5.027 5.383 1 97.31 54 SER B C 1
ATOM 2389 O O . SER B 1 54 ? -27.141 -6.027 4.695 1 97.31 54 SER B O 1
ATOM 2391 N N . VAL B 1 55 ? -26.391 -3.934 4.914 1 97.94 55 VAL B N 1
ATOM 2392 C CA . VAL B 1 55 ? -26.016 -3.861 3.504 1 97.94 55 VAL B CA 1
ATOM 2393 C C . VAL B 1 55 ? -24.891 -4.859 3.219 1 97.94 55 VAL B C 1
ATOM 2395 O O . VAL B 1 55 ? -24.875 -5.504 2.166 1 97.94 55 VAL B O 1
ATOM 2398 N N . LEU B 1 56 ? -23.938 -5.023 4.133 1 98.19 56 LEU B N 1
ATOM 2399 C CA . LEU B 1 56 ? -22.859 -5.992 3.979 1 98.19 56 LEU B CA 1
ATOM 2400 C C . LEU B 1 56 ? -23.391 -7.418 3.971 1 98.19 56 LEU B C 1
ATOM 2402 O O . LEU B 1 56 ? -22.938 -8.258 3.199 1 98.19 56 LEU B O 1
ATOM 2406 N N . SER B 1 57 ? -24.391 -7.664 4.816 1 98 57 SER B N 1
ATOM 2407 C CA . SER B 1 57 ? -25.031 -8.977 4.832 1 98 57 SER B CA 1
ATOM 2408 C C . SER B 1 57 ? -25.656 -9.297 3.48 1 98 57 SER B C 1
ATOM 2410 O O . SER B 1 57 ? -25.547 -10.422 2.99 1 98 57 SER B O 1
ATOM 2412 N N . THR B 1 58 ? -26.312 -8.305 2.939 1 97.38 58 THR B N 1
ATOM 2413 C CA . THR B 1 58 ? -26.938 -8.477 1.633 1 97.38 58 THR B CA 1
ATOM 2414 C C . THR B 1 58 ? -25.875 -8.773 0.569 1 97.38 58 THR B C 1
ATOM 2416 O O . THR B 1 58 ? -26.078 -9.648 -0.276 1 97.38 58 THR B O 1
ATOM 2419 N N . GLU B 1 59 ? -24.766 -7.98 0.57 1 96.62 59 GLU B N 1
ATOM 2420 C CA . GLU B 1 59 ? -23.672 -8.195 -0.38 1 96.62 59 GLU B CA 1
ATOM 2421 C C . GLU B 1 59 ? -23.094 -9.594 -0.235 1 96.62 59 GLU B C 1
ATOM 2423 O O . GLU B 1 59 ? -22.812 -10.266 -1.233 1 96.62 59 GLU B O 1
ATOM 2428 N N . ILE B 1 60 ? -22.891 -10.086 1.008 1 97.75 60 ILE B N 1
ATOM 2429 C CA . ILE B 1 60 ? -22.328 -11.406 1.278 1 97.75 60 ILE B CA 1
ATOM 2430 C C . ILE B 1 60 ? -23.234 -12.484 0.69 1 97.75 60 ILE B C 1
ATOM 2432 O O . ILE B 1 60 ? -22.766 -13.398 0.01 1 97.75 60 ILE B O 1
ATOM 2436 N N . LYS B 1 61 ? -24.531 -12.336 0.933 1 97.31 61 LYS B N 1
ATOM 2437 C CA . LYS B 1 61 ? -25.5 -13.305 0.415 1 97.31 61 LYS B CA 1
ATOM 2438 C C . LYS B 1 61 ? -25.469 -13.344 -1.11 1 97.31 61 LYS B C 1
ATOM 2440 O O . LYS B 1 61 ? -25.5 -14.422 -1.706 1 97.31 61 LYS B O 1
ATOM 2445 N N . SER B 1 62 ? -25.438 -12.18 -1.681 1 95.06 62 SER B N 1
ATOM 2446 C CA . SER B 1 62 ? -25.391 -12.086 -3.137 1 95.06 62 SER B CA 1
ATOM 2447 C C . SER B 1 62 ? -24.141 -12.75 -3.689 1 95.06 62 SER B C 1
ATOM 2449 O O . SER B 1 62 ? -24.203 -13.484 -4.676 1 95.06 62 SER B O 1
ATOM 2451 N N . GLU B 1 63 ? -22.938 -12.469 -3.119 1 93.5 63 GLU B N 1
ATOM 2452 C CA . GLU B 1 63 ? -21.672 -13.031 -3.564 1 93.5 63 GLU B CA 1
ATOM 2453 C C . GLU B 1 63 ? -21.656 -14.555 -3.432 1 93.5 63 GLU B C 1
ATOM 2455 O O . GLU B 1 63 ? -21.141 -15.258 -4.305 1 93.5 63 GLU B O 1
ATOM 2460 N N . ILE B 1 64 ? -22.219 -15.078 -2.342 1 95.31 64 ILE B N 1
ATOM 2461 C CA . ILE B 1 64 ? -22.297 -16.516 -2.133 1 95.31 64 ILE B CA 1
ATOM 2462 C C . ILE B 1 64 ? -23.172 -17.156 -3.213 1 95.31 64 ILE B C 1
ATOM 2464 O O . ILE B 1 64 ? -22.812 -18.188 -3.783 1 95.31 64 ILE B O 1
ATOM 2468 N N . ALA B 1 65 ? -24.234 -16.469 -3.537 1 94.12 65 ALA B N 1
ATOM 2469 C CA . ALA B 1 65 ? -25.203 -17 -4.504 1 94.12 65 ALA B CA 1
ATOM 2470 C C . ALA B 1 65 ? -24.609 -17.016 -5.91 1 94.12 65 ALA B C 1
ATOM 2472 O O . ALA B 1 65 ? -24.969 -17.859 -6.73 1 94.12 65 ALA B O 1
ATOM 2473 N N . THR B 1 66 ? -23.719 -16.078 -6.238 1 90.56 66 THR B N 1
ATOM 2474 C CA . THR B 1 66 ? -23.203 -15.938 -7.598 1 90.56 66 THR B CA 1
ATOM 2475 C C . THR B 1 66 ? -21.828 -16.578 -7.723 1 90.56 66 THR B C 1
ATOM 2477 O O . THR B 1 66 ? -21.203 -16.531 -8.797 1 90.56 66 THR B O 1
ATOM 2480 N N . SER B 1 67 ? -21.359 -17.094 -6.633 1 88.38 67 SER B N 1
ATOM 2481 C CA . SER B 1 67 ? -20.031 -17.703 -6.664 1 88.38 67 SER B CA 1
ATOM 2482 C C . SER B 1 67 ? -20 -18.938 -7.555 1 88.38 67 SER B C 1
ATOM 2484 O O . SER B 1 67 ? -20.906 -19.766 -7.5 1 88.38 67 SER B O 1
ATOM 2486 N N . GLU B 1 68 ? -19.047 -18.953 -8.438 1 86.88 68 GLU B N 1
ATOM 2487 C CA . GLU B 1 68 ? -18.859 -20.109 -9.305 1 86.88 68 GLU B CA 1
ATOM 2488 C C . GLU B 1 68 ? -17.812 -21.062 -8.734 1 86.88 68 GLU B C 1
ATOM 2490 O O . GLU B 1 68 ? -16.859 -20.625 -8.086 1 86.88 68 GLU B O 1
ATOM 2495 N N . PRO B 1 69 ? -18.031 -22.328 -9.039 1 89.69 69 PRO B N 1
ATOM 2496 C CA . PRO B 1 69 ? -17.016 -23.281 -8.609 1 89.69 69 PRO B CA 1
ATOM 2497 C C . PRO B 1 69 ? -15.664 -23.047 -9.273 1 89.69 69 PRO B C 1
ATOM 2499 O O . PRO B 1 69 ? -15.594 -22.406 -10.328 1 89.69 69 PRO B O 1
ATOM 2502 N N . ALA B 1 70 ? -14.727 -23.547 -8.57 1 89.5 70 ALA B N 1
ATOM 2503 C CA . ALA B 1 70 ? -13.383 -23.422 -9.125 1 89.5 70 ALA B CA 1
ATOM 2504 C C . ALA B 1 70 ? -13.281 -24.094 -10.492 1 89.5 70 ALA B C 1
ATOM 2506 O O . ALA B 1 70 ? -13.852 -25.172 -10.703 1 89.5 70 ALA B O 1
ATOM 2507 N N . SER B 1 71 ? -12.586 -23.516 -11.422 1 91.38 71 SER B N 1
ATOM 2508 C CA . SER B 1 71 ? -12.344 -24.047 -12.758 1 91.38 71 SER B CA 1
ATOM 2509 C C . SER B 1 71 ? -11.68 -25.422 -12.688 1 91.38 71 SER B C 1
ATOM 2511 O O . SER B 1 71 ? -10.82 -25.656 -11.844 1 91.38 71 SER B O 1
ATOM 2513 N N . GLU B 1 72 ? -11.93 -26.25 -13.664 1 93.81 72 GLU B N 1
ATOM 2514 C CA . GLU B 1 72 ? -11.32 -27.578 -13.766 1 93.81 72 GLU B CA 1
ATOM 2515 C C . GLU B 1 72 ? -9.828 -27.469 -14.039 1 93.81 72 GLU B C 1
ATOM 2517 O O . GLU B 1 72 ? -9.062 -28.375 -13.703 1 93.81 72 GLU B O 1
ATOM 2522 N N . VAL B 1 73 ? -9.523 -26.406 -14.648 1 94.06 73 VAL B N 1
ATOM 2523 C CA . VAL B 1 73 ? -8.125 -26.172 -14.977 1 94.06 73 VAL B CA 1
ATOM 2524 C C . VAL B 1 73 ? -7.273 -26.25 -13.711 1 94.06 73 VAL B C 1
ATOM 2526 O O . VAL B 1 73 ? -6.172 -26.812 -13.734 1 94.06 73 VAL B O 1
ATOM 2529 N N . ILE B 1 74 ? -7.742 -25.781 -12.641 1 96.62 74 ILE B N 1
ATOM 2530 C CA . ILE B 1 74 ? -7.008 -25.688 -11.383 1 96.62 74 ILE B CA 1
ATOM 2531 C C . ILE B 1 74 ? -6.715 -27.109 -10.867 1 96.62 74 ILE B C 1
ATOM 2533 O O . ILE B 1 74 ? -5.559 -27.453 -10.609 1 96.62 74 ILE B O 1
ATOM 2537 N N . GLY B 1 75 ? -7.742 -27.922 -10.789 1 96.44 75 GLY B N 1
ATOM 2538 C CA . GLY B 1 75 ? -7.559 -29.281 -10.297 1 96.44 75 GLY B CA 1
ATOM 2539 C C . GLY B 1 75 ? -6.688 -30.141 -11.195 1 96.44 75 GLY B C 1
ATOM 2540 O O . GLY B 1 75 ? -5.828 -30.875 -10.719 1 96.44 75 GLY B O 1
ATOM 2541 N N . SER B 1 76 ? -6.941 -30.062 -12.461 1 97.56 76 SER B N 1
ATOM 2542 C CA . SER B 1 76 ? -6.184 -30.859 -13.43 1 97.56 76 SER B CA 1
ATOM 2543 C C . SER B 1 76 ? -4.699 -30.5 -13.391 1 97.56 76 SER B C 1
ATOM 2545 O O . SER B 1 76 ? -3.842 -31.391 -13.422 1 97.56 76 SER B O 1
ATOM 2547 N N . PHE B 1 77 ? -4.43 -29.266 -13.281 1 97.94 77 PHE B N 1
ATOM 2548 C CA . PHE B 1 77 ? -3.047 -28.797 -13.227 1 97.94 77 PHE B CA 1
ATOM 2549 C C . PHE B 1 77 ? -2.35 -29.312 -11.977 1 97.94 77 PHE B C 1
ATOM 2551 O O . PHE B 1 77 ? -1.228 -29.828 -12.047 1 97.94 77 PHE B O 1
ATOM 2558 N N . LEU B 1 78 ? -2.975 -29.203 -10.859 1 97.31 78 LEU B N 1
ATOM 2559 C CA . LEU B 1 78 ? -2.357 -29.594 -9.594 1 97.31 78 LEU B CA 1
ATOM 2560 C C . LEU B 1 78 ? -2.135 -31.094 -9.531 1 97.31 78 LEU B C 1
ATOM 2562 O O . LEU B 1 78 ? -1.194 -31.562 -8.883 1 97.31 78 LEU B O 1
ATOM 2566 N N . LYS B 1 79 ? -2.92 -31.844 -10.273 1 96.88 79 LYS B N 1
ATOM 2567 C CA . LYS B 1 79 ? -2.791 -33.281 -10.281 1 96.88 79 LYS B CA 1
ATOM 2568 C C . LYS B 1 79 ? -1.621 -33.75 -11.156 1 96.88 79 LYS B C 1
ATOM 2570 O O . LYS B 1 79 ? -0.957 -34.719 -10.859 1 96.88 79 LYS B O 1
ATOM 2575 N N . SER B 1 80 ? -1.316 -32.969 -12.133 1 97.25 80 SER B N 1
ATOM 2576 C CA . SER B 1 80 ? -0.406 -33.469 -13.148 1 97.25 80 SER B CA 1
ATOM 2577 C C . SER B 1 80 ? 0.918 -32.719 -13.141 1 97.25 80 SER B C 1
ATOM 2579 O O . SER B 1 80 ? 1.926 -33.219 -13.648 1 97.25 80 SER B O 1
ATOM 2581 N N . SER B 1 81 ? 0.992 -31.562 -12.57 1 97.19 81 SER B N 1
ATOM 2582 C CA . SER B 1 81 ? 2.129 -30.672 -12.781 1 97.19 81 SER B CA 1
ATOM 2583 C C . SER B 1 81 ? 3.236 -30.953 -11.766 1 97.19 81 SER B C 1
ATOM 2585 O O . SER B 1 81 ? 4.395 -30.594 -11.992 1 97.19 81 SER B O 1
ATOM 2587 N N . GLY B 1 82 ? 2.854 -31.531 -10.57 1 97.5 82 GLY B N 1
ATOM 2588 C CA . GLY B 1 82 ? 3.789 -31.688 -9.469 1 97.5 82 GLY B CA 1
ATOM 2589 C C . GLY B 1 82 ? 3.816 -30.484 -8.539 1 97.5 82 GLY B C 1
ATOM 2590 O O . GLY B 1 82 ? 4.418 -30.531 -7.469 1 97.5 82 GLY B O 1
ATOM 2591 N N . PHE B 1 83 ? 3.193 -29.406 -8.914 1 98.38 83 PHE B N 1
ATOM 2592 C CA . PHE B 1 83 ? 3.096 -28.234 -8.062 1 98.38 83 PHE B CA 1
ATOM 2593 C C . PHE B 1 83 ? 2.033 -28.438 -6.988 1 98.38 83 PHE B C 1
ATOM 2595 O O . PHE B 1 83 ? 1.015 -29.078 -7.227 1 98.38 83 PHE B O 1
ATOM 2602 N N . SER B 1 84 ? 2.295 -27.797 -5.816 1 97.75 84 SER B N 1
ATOM 2603 C CA . SER B 1 84 ? 1.311 -27.688 -4.746 1 97.75 84 SER B CA 1
ATOM 2604 C C . SER B 1 84 ? 1.159 -26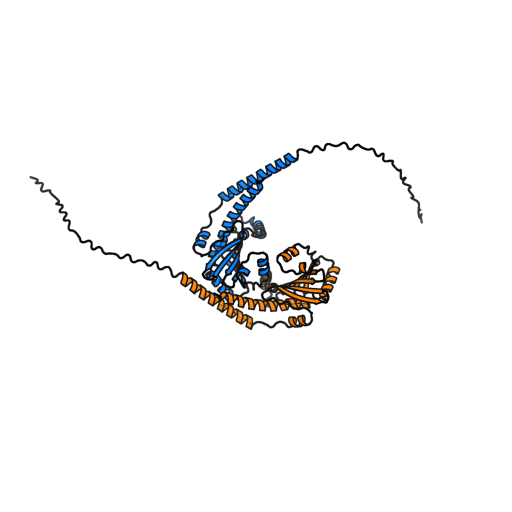.234 -4.285 1 97.75 84 SER B C 1
ATOM 2606 O O . SER B 1 84 ? 2.111 -25.453 -4.344 1 97.75 84 SER B O 1
ATOM 2608 N N . VAL B 1 85 ? -0.02 -25.938 -3.83 1 96.94 85 VAL B N 1
ATOM 2609 C CA . VAL B 1 85 ? -0.286 -24.609 -3.311 1 96.94 85 VAL B CA 1
ATOM 2610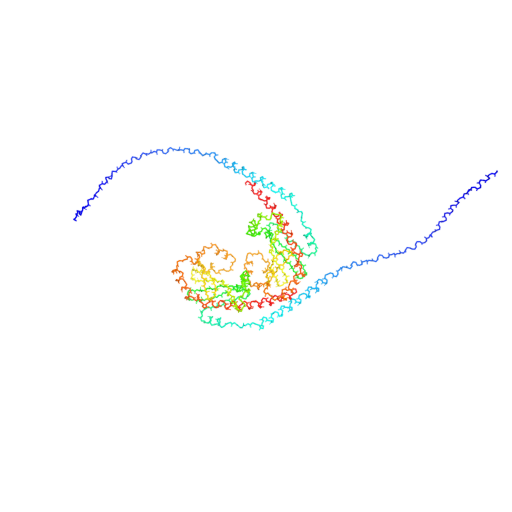 C C . VAL B 1 85 ? 0.026 -24.562 -1.817 1 96.94 85 VAL B C 1
ATOM 2612 O O . VAL B 1 85 ? -0.41 -25.422 -1.059 1 96.94 85 VAL B O 1
ATOM 2615 N N . VAL B 1 86 ? 0.804 -23.594 -1.426 1 94.62 86 VAL B N 1
ATOM 2616 C CA . VAL B 1 86 ? 1.024 -23.359 -0.004 1 94.62 86 VAL B CA 1
ATOM 2617 C C . VAL B 1 86 ? -0.093 -22.469 0.55 1 94.62 86 VAL B C 1
ATOM 2619 O O . VAL B 1 86 ? -0.222 -21.312 0.164 1 94.62 86 VAL B O 1
ATOM 2622 N N . GLU B 1 87 ? -0.896 -22.891 1.315 1 80.38 87 GLU B N 1
ATOM 2623 C CA . GLU B 1 87 ? -2.105 -22.234 1.791 1 80.38 87 GLU B CA 1
ATOM 2624 C C . GLU B 1 87 ? -1.77 -21.125 2.781 1 80.38 87 GLU B C 1
ATOM 2626 O O . GLU B 1 87 ? -1.087 -21.359 3.779 1 80.38 87 GLU B O 1
ATOM 2631 N N . THR B 1 88 ? -2.059 -20 2.539 1 85 88 THR B N 1
ATOM 2632 C CA . THR B 1 88 ? -1.97 -18.891 3.484 1 85 88 THR B CA 1
ATOM 2633 C C . THR B 1 88 ? -3.23 -18.031 3.434 1 85 88 THR B C 1
ATOM 2635 O O . THR B 1 88 ? -3.473 -17.344 2.447 1 85 88 THR B O 1
ATOM 2638 N N . GLU B 1 89 ? -4.078 -18.156 4.426 1 82.12 89 GLU B N 1
ATOM 2639 C CA . GLU B 1 89 ? -5.312 -17.391 4.457 1 82.12 89 GLU B CA 1
ATOM 2640 C C . GLU B 1 89 ? -5.039 -15.922 4.75 1 82.12 89 GLU B C 1
ATOM 2642 O O . GLU B 1 89 ? -4.195 -15.594 5.594 1 82.12 89 GLU B O 1
ATOM 2647 N N . GLY B 1 90 ? -5.715 -15.078 4.074 1 87.56 90 GLY B N 1
ATOM 2648 C CA . GLY B 1 90 ? -5.672 -13.648 4.352 1 87.56 90 GLY B CA 1
ATOM 2649 C C . GLY B 1 90 ? -4.539 -12.938 3.639 1 87.56 90 GLY B C 1
ATOM 2650 O O . GLY B 1 90 ? -4.453 -11.703 3.674 1 87.56 90 GLY B O 1
ATOM 2651 N N . LYS B 1 91 ? -3.713 -13.75 3.059 1 89.56 91 LYS B N 1
ATOM 2652 C CA . LYS B 1 91 ? -2.592 -13.141 2.348 1 89.56 91 LYS B CA 1
ATOM 2653 C C . LYS B 1 91 ? -2.918 -12.945 0.87 1 89.56 91 LYS B C 1
ATOM 2655 O O . LYS B 1 91 ? -3.605 -13.773 0.266 1 89.56 91 LYS B O 1
ATOM 2660 N N . ASP B 1 92 ? -2.381 -11.852 0.384 1 92.06 92 ASP B N 1
ATOM 2661 C CA . ASP B 1 92 ? -2.555 -11.555 -1.035 1 92.06 92 ASP B CA 1
ATOM 2662 C C . ASP B 1 92 ? -1.669 -12.453 -1.895 1 92.06 92 ASP B C 1
ATOM 2664 O O . ASP B 1 92 ? -2.092 -12.922 -2.957 1 92.06 92 ASP B O 1
ATOM 2668 N N . GLU B 1 93 ? -0.546 -12.781 -1.431 1 94.31 93 GLU B N 1
ATOM 2669 C CA . GLU B 1 93 ? 0.419 -13.555 -2.207 1 94.31 93 GLU B CA 1
ATOM 2670 C C . GLU B 1 93 ? 0.155 -15.055 -2.084 1 94.31 93 GLU B C 1
ATOM 2672 O O . GLU B 1 93 ? -0.133 -15.547 -0.994 1 94.31 93 GLU B O 1
ATOM 2677 N N . VAL B 1 94 ? 0.303 -15.758 -3.236 1 96.25 94 VAL B N 1
ATOM 2678 C CA . VAL B 1 94 ? 0.173 -17.203 -3.316 1 96.25 94 VAL B CA 1
ATOM 2679 C C . VAL B 1 94 ? 1.521 -17.828 -3.676 1 96.25 94 VAL B C 1
ATOM 2681 O O . VAL B 1 94 ? 2.258 -17.297 -4.504 1 96.25 94 VAL B O 1
ATOM 2684 N N . GLU B 1 95 ? 1.791 -18.938 -3.064 1 97.31 95 GLU B N 1
ATOM 2685 C CA . GLU B 1 95 ? 3.012 -19.672 -3.373 1 97.31 95 GLU B CA 1
ATOM 2686 C C . GLU B 1 95 ? 2.695 -21.078 -3.895 1 97.31 95 GLU B C 1
ATOM 2688 O O . GLU B 1 95 ? 1.896 -21.797 -3.297 1 97.31 95 GLU B O 1
ATOM 2693 N N . LEU B 1 96 ? 3.314 -21.438 -4.992 1 98.38 96 LEU B N 1
ATOM 2694 C CA . LEU B 1 96 ? 3.393 -22.812 -5.473 1 98.38 96 LEU B CA 1
ATOM 2695 C C . LEU B 1 96 ? 4.781 -23.406 -5.227 1 98.38 96 LEU B C 1
ATOM 2697 O O . LEU B 1 96 ? 5.785 -22.703 -5.375 1 98.38 96 LEU B O 1
ATOM 2701 N N . VAL B 1 97 ? 4.773 -24.672 -4.949 1 98.44 97 VAL B N 1
ATOM 2702 C CA . VAL B 1 97 ? 6.055 -25.328 -4.734 1 98.44 97 VAL B CA 1
ATOM 2703 C C . VAL B 1 97 ? 6.066 -26.672 -5.469 1 98.44 97 VAL B C 1
ATOM 2705 O O . VAL B 1 97 ? 5.082 -27.406 -5.445 1 98.44 97 VAL B O 1
ATOM 2708 N N . LYS B 1 98 ? 7.121 -26.969 -6.145 1 98.25 98 LYS B N 1
ATOM 2709 C CA . LYS B 1 98 ? 7.379 -28.234 -6.824 1 98.25 98 LYS B CA 1
ATOM 2710 C C . LYS B 1 98 ? 8.773 -28.766 -6.5 1 98.25 98 LYS B C 1
ATOM 2712 O O . LYS B 1 98 ? 9.766 -28.062 -6.703 1 98.25 98 LYS B O 1
ATOM 2717 N N . LYS B 1 99 ? 8.82 -29.922 -5.984 1 96.5 99 LYS B N 1
ATOM 2718 C CA . LYS B 1 99 ? 10.102 -30.562 -5.707 1 96.5 99 LYS B CA 1
ATOM 2719 C C . LYS B 1 99 ? 10.492 -31.516 -6.828 1 96.5 99 LYS B C 1
ATOM 2721 O O . LYS B 1 99 ? 9.711 -32.406 -7.207 1 96.5 99 LYS B O 1
ATOM 2726 N N . ASN B 1 100 ? 11.617 -31.312 -7.398 1 91.62 100 ASN B N 1
ATOM 2727 C CA . ASN B 1 100 ? 12.188 -32.125 -8.469 1 91.62 100 ASN B CA 1
ATOM 2728 C C . ASN B 1 100 ? 13.578 -32.625 -8.117 1 91.62 100 ASN B C 1
ATOM 2730 O O . ASN B 1 100 ? 14.578 -32.094 -8.602 1 91.62 100 ASN B O 1
ATOM 2734 N N . GLY B 1 101 ? 13.664 -33.688 -7.363 1 91.12 101 GLY B N 1
ATOM 2735 C CA . GLY B 1 101 ? 14.969 -34.156 -6.918 1 91.12 101 GLY B CA 1
ATOM 2736 C C . GLY B 1 101 ? 15.688 -33.156 -6.035 1 91.12 101 GLY B C 1
ATOM 2737 O O . GLY B 1 101 ? 15.172 -32.75 -4.992 1 91.12 101 GLY B O 1
ATOM 2738 N N . ALA B 1 102 ? 16.891 -32.688 -6.531 1 92.69 102 ALA B N 1
ATOM 2739 C CA . ALA B 1 102 ? 17.719 -31.781 -5.734 1 92.69 102 ALA B CA 1
ATOM 2740 C C . ALA B 1 102 ? 17.297 -30.328 -5.938 1 92.69 102 ALA B C 1
ATOM 2742 O O . ALA B 1 102 ? 17.844 -29.422 -5.316 1 92.69 102 ALA B O 1
ATOM 2743 N N . GLU B 1 103 ? 16.297 -30.156 -6.754 1 96.88 103 GLU B N 1
ATOM 2744 C CA . GLU B 1 103 ? 15.82 -28.812 -7.078 1 96.88 103 GLU B CA 1
ATOM 2745 C C . GLU B 1 103 ? 14.406 -28.578 -6.559 1 96.88 103 GLU B C 1
ATOM 2747 O O . GLU B 1 103 ? 13.57 -29.5 -6.59 1 96.88 103 GLU B O 1
ATOM 2752 N N . THR B 1 104 ? 14.203 -27.438 -5.977 1 98.12 104 THR B N 1
ATOM 2753 C CA . THR B 1 104 ? 12.852 -27.031 -5.613 1 98.12 104 THR B CA 1
ATOM 2754 C C . THR B 1 104 ? 12.461 -25.75 -6.359 1 98.12 104 THR B C 1
ATOM 2756 O O . THR B 1 104 ? 13.227 -24.781 -6.398 1 98.12 104 THR B O 1
ATOM 2759 N N . VAL B 1 105 ? 11.289 -25.766 -6.914 1 98.69 105 VAL B N 1
ATOM 2760 C CA . VAL B 1 105 ? 10.812 -24.609 -7.664 1 98.69 105 VAL B CA 1
ATOM 2761 C C . VAL B 1 105 ? 9.68 -23.922 -6.891 1 98.69 105 VAL B C 1
ATOM 2763 O O . VAL B 1 105 ? 8.711 -24.578 -6.496 1 98.69 105 VAL B O 1
ATOM 2766 N N . HIS B 1 106 ? 9.859 -22.625 -6.66 1 98.56 106 HIS B N 1
ATOM 2767 C CA . HIS B 1 106 ? 8.836 -21.797 -6.043 1 98.56 106 HIS B CA 1
ATOM 2768 C C . HIS B 1 106 ? 8.258 -20.797 -7.039 1 98.56 106 HIS B C 1
ATOM 2770 O O . HIS B 1 106 ? 9.008 -20.188 -7.805 1 98.56 106 HIS B O 1
ATOM 2776 N N . VAL B 1 107 ? 6.988 -20.625 -7.012 1 98.69 107 VAL B N 1
ATOM 2777 C CA . VAL B 1 107 ? 6.328 -19.594 -7.805 1 98.69 107 VAL B CA 1
ATOM 2778 C C . VAL B 1 107 ? 5.461 -18.734 -6.902 1 98.69 107 VAL B C 1
ATOM 2780 O O . VAL B 1 107 ? 4.637 -19.234 -6.141 1 98.69 107 VAL B O 1
ATOM 2783 N N . PHE B 1 108 ? 5.656 -17.438 -7.016 1 97.69 108 PHE B N 1
ATOM 2784 C CA . PHE B 1 108 ? 4.879 -16.469 -6.234 1 97.69 108 PHE B CA 1
ATOM 2785 C C . PHE B 1 108 ? 4.086 -15.547 -7.148 1 97.69 108 PHE B C 1
ATOM 2787 O O . PHE B 1 108 ? 4.59 -15.102 -8.18 1 97.69 108 PHE B O 1
ATOM 2794 N N . PHE B 1 109 ? 2.887 -15.266 -6.801 1 96.62 109 PHE B N 1
ATOM 2795 C CA . PHE B 1 109 ? 2.076 -14.281 -7.504 1 96.62 109 PHE B CA 1
ATOM 2796 C C . PHE B 1 109 ? 1.006 -13.703 -6.582 1 96.62 109 PHE B C 1
ATOM 2798 O O . PHE B 1 109 ? 0.66 -14.312 -5.57 1 96.62 109 PHE B O 1
ATOM 2805 N N . SER B 1 110 ? 0.531 -12.508 -6.938 1 92.56 110 SER B N 1
ATOM 2806 C CA . SER B 1 110 ? -0.432 -11.82 -6.082 1 92.56 110 SER B CA 1
ATOM 2807 C C . SER B 1 110 ? -1.833 -11.867 -6.684 1 92.56 110 SER B C 1
ATOM 2809 O O . SER B 1 110 ? -2.02 -11.547 -7.859 1 92.56 110 SER B O 1
ATOM 2811 N N . VAL B 1 111 ? -2.734 -12.102 -5.898 1 88.12 111 VAL B N 1
ATOM 2812 C CA . VAL B 1 111 ? -4.133 -12.25 -6.285 1 88.12 111 VAL B CA 1
ATOM 2813 C C . VAL B 1 111 ? -4.723 -10.891 -6.637 1 88.12 111 VAL B C 1
ATOM 2815 O O . VAL B 1 111 ? -5.547 -10.781 -7.547 1 88.12 111 VAL B O 1
ATOM 2818 N N . SER B 1 112 ? -4.285 -9.867 -5.984 1 86.75 112 SER B N 1
ATOM 2819 C CA . SER B 1 112 ? -4.871 -8.539 -6.133 1 86.75 112 SER B CA 1
ATOM 2820 C C . SER B 1 112 ? -4.512 -7.93 -7.484 1 86.75 112 SER B C 1
ATOM 2822 O O . SER B 1 112 ? -5.109 -6.938 -7.902 1 86.75 112 SER B O 1
ATOM 2824 N N . ASP B 1 113 ? -3.588 -8.492 -8.242 1 88.12 113 ASP B N 1
ATOM 2825 C CA . ASP B 1 113 ? -3.174 -7.965 -9.539 1 88.12 113 ASP B CA 1
ATOM 2826 C C . ASP B 1 113 ? -4.328 -7.988 -10.531 1 88.12 113 ASP B C 1
ATOM 2828 O O . ASP B 1 113 ? -4.387 -7.152 -11.438 1 88.12 113 ASP B O 1
ATOM 2832 N N . ILE B 1 114 ? -5.172 -8.859 -10.375 1 84.56 114 ILE B N 1
ATOM 2833 C CA . ILE B 1 114 ? -6.234 -9.008 -11.359 1 84.56 114 ILE B CA 1
ATOM 2834 C C . ILE B 1 114 ? -7.285 -7.922 -11.156 1 84.56 114 ILE B C 1
ATOM 2836 O O . ILE B 1 114 ? -8.117 -7.676 -12.031 1 84.56 114 ILE B O 1
ATOM 2840 N N . THR B 1 115 ? -7.375 -7.363 -10.016 1 79.25 115 THR B N 1
ATOM 2841 C CA . THR B 1 115 ? -8.383 -6.348 -9.742 1 79.25 115 THR B CA 1
ATOM 2842 C C . THR B 1 115 ? -7.777 -4.949 -9.812 1 79.25 115 THR B C 1
ATOM 2844 O O . THR B 1 115 ? -8.5 -3.953 -9.883 1 79.25 115 THR B O 1
ATOM 2847 N N . ASN B 1 116 ? -6.5 -4.766 -9.57 1 66.25 116 ASN B N 1
ATOM 2848 C CA . ASN B 1 116 ? -5.867 -3.453 -9.531 1 66.25 116 ASN B CA 1
ATOM 2849 C C . ASN B 1 116 ? -5.613 -2.916 -10.938 1 66.25 116 ASN B C 1
ATOM 2851 O O . ASN B 1 116 ? -4.844 -1.968 -11.117 1 66.25 116 ASN B O 1
ATOM 2855 N N . ALA B 1 117 ? -6.328 -3.449 -12 1 53.78 117 ALA B N 1
ATOM 2856 C CA . ALA B 1 117 ? -6.09 -2.914 -13.336 1 53.78 117 ALA B CA 1
ATOM 2857 C C . ALA B 1 117 ? -6.309 -1.404 -13.367 1 53.78 117 ALA B C 1
ATOM 2859 O O . ALA B 1 117 ? -7.223 -0.889 -12.719 1 53.78 117 ALA B O 1
ATOM 2860 N N . ASP B 1 118 ? -5.211 -0.599 -13.633 1 45.94 118 ASP B N 1
ATOM 2861 C CA . ASP B 1 118 ? -5.195 0.857 -13.742 1 45.94 118 ASP B CA 1
ATOM 2862 C C . ASP B 1 118 ? -6.453 1.37 -14.438 1 45.94 118 ASP B C 1
ATOM 2864 O O . ASP B 1 118 ? -6.797 0.906 -15.531 1 45.94 118 ASP B O 1
ATOM 2868 N N . PRO B 1 119 ? -7.305 2.129 -13.75 1 41.09 119 PRO B N 1
ATOM 2869 C CA . PRO B 1 119 ? -8.398 2.811 -14.438 1 41.09 119 PRO B CA 1
ATOM 2870 C C . PRO B 1 119 ? -7.965 3.461 -15.742 1 41.09 119 PRO B C 1
ATOM 2872 O O . PRO B 1 119 ? -8.797 3.75 -16.609 1 41.09 119 PRO B O 1
ATOM 2875 N N . GLU B 1 120 ? -6.785 4.004 -15.797 1 37.72 120 GLU B N 1
ATOM 2876 C CA . GLU B 1 120 ? -6.383 4.699 -17.016 1 37.72 120 GLU B CA 1
ATOM 2877 C C . GLU B 1 120 ? -6.551 3.807 -18.25 1 37.72 120 GLU B C 1
ATOM 2879 O O . GLU B 1 120 ? -6.699 4.305 -19.359 1 37.72 120 GLU B O 1
ATOM 2884 N N . THR B 1 121 ? -6.43 2.607 -18.109 1 36.31 121 THR B N 1
ATOM 2885 C CA . THR B 1 121 ? -6.652 1.822 -19.312 1 36.31 121 THR B CA 1
ATOM 2886 C C . THR B 1 121 ? -8.141 1.773 -19.656 1 36.31 121 THR B C 1
ATOM 2888 O O . THR B 1 121 ? -8.508 1.445 -20.797 1 36.31 121 THR B O 1
ATOM 2891 N N . PHE B 1 122 ? -8.977 1.96 -18.688 1 33.56 122 PHE B N 1
ATOM 2892 C CA . PHE B 1 122 ? -10.398 1.981 -19.016 1 33.56 122 PHE B CA 1
ATOM 2893 C 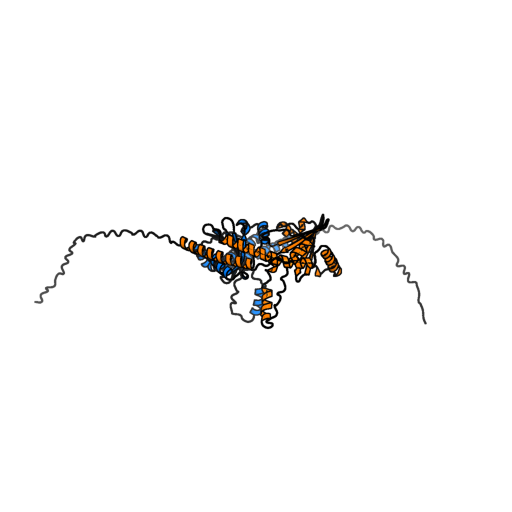C . PHE B 1 122 ? -10.766 3.279 -19.734 1 33.56 122 PHE B C 1
ATOM 2895 O O . PHE B 1 122 ? -11.68 3.301 -20.562 1 33.56 122 PHE B O 1
ATOM 2902 N N . TYR B 1 123 ? -10.102 4.445 -19.375 1 33.5 123 TYR B N 1
ATOM 2903 C CA . TYR B 1 123 ? -10.5 5.652 -20.094 1 33.5 123 TYR B CA 1
ATOM 2904 C C . TYR B 1 123 ? -10.148 5.555 -21.562 1 33.5 123 TYR B C 1
ATOM 2906 O O . TYR B 1 123 ? -10.82 6.152 -22.422 1 33.5 123 TYR B O 1
ATOM 2914 N N . GLU B 1 124 ? -9.102 5 -21.875 1 32.5 124 GLU B N 1
ATOM 2915 C CA . GLU B 1 124 ? -8.867 4.945 -23.312 1 32.5 124 GLU B CA 1
ATOM 2916 C C . GLU B 1 124 ? -9.922 4.105 -24.016 1 32.5 124 GLU B C 1
ATOM 2918 O O . GLU B 1 124 ? -10.25 4.359 -25.172 1 32.5 124 GLU B O 1
ATOM 2923 N N . GLU B 1 125 ? -10.43 3.176 -23.25 1 32.5 125 GLU B N 1
ATOM 2924 C CA . GLU B 1 125 ? -11.359 2.32 -23.984 1 32.5 125 GLU B CA 1
ATOM 2925 C C . GLU B 1 125 ? -12.758 2.938 -24.031 1 32.5 125 GLU B C 1
ATOM 2927 O O . GLU B 1 125 ? -13.523 2.672 -24.953 1 32.5 125 GLU B O 1
ATOM 2932 N N . GLU B 1 126 ? -13.133 3.74 -23.062 1 30.47 126 GLU B N 1
ATOM 2933 C CA . GLU B 1 126 ? -14.469 4.305 -23.203 1 30.47 126 GLU B CA 1
ATOM 2934 C C . GLU B 1 126 ? -14.508 5.355 -24.312 1 30.47 126 GLU B C 1
ATOM 2936 O O . GLU B 1 126 ? -15.547 5.555 -24.953 1 30.47 126 GLU B O 1
ATOM 2941 N N . ALA B 1 127 ? -13.461 6.25 -24.484 1 33.69 127 ALA B N 1
ATOM 2942 C CA . ALA B 1 127 ? -13.625 7.176 -25.594 1 33.69 127 ALA B CA 1
ATOM 2943 C C . ALA B 1 127 ? -13.812 6.422 -26.906 1 33.69 127 ALA B C 1
ATOM 2945 O O . ALA B 1 127 ? -14.289 6.988 -27.891 1 33.69 127 ALA B O 1
ATOM 2946 N N . ALA B 1 128 ? -13.078 5.352 -26.984 1 32.34 128 ALA B N 1
ATOM 2947 C CA . ALA B 1 128 ? -13.234 4.648 -28.25 1 32.34 128 ALA B CA 1
ATOM 2948 C C . ALA B 1 128 ? -14.562 3.9 -28.312 1 32.34 128 ALA B C 1
ATOM 2950 O O . ALA B 1 128 ? -14.852 3.189 -29.281 1 32.34 128 ALA B O 1
ATOM 2951 N N . GLU B 1 129 ? -15.219 3.867 -27.062 1 32.72 129 GLU B N 1
ATOM 2952 C CA . GLU B 1 129 ? -16.422 3.051 -27.094 1 32.72 129 GLU B CA 1
ATOM 2953 C C . GLU B 1 129 ? -17.547 3.756 -27.844 1 32.72 129 GLU B C 1
ATOM 2955 O O . GLU B 1 129 ? -18.656 3.225 -27.953 1 32.72 129 GLU B O 1
ATOM 2960 N N . PHE B 1 130 ? -17.562 4.992 -28.125 1 32.28 130 PHE B N 1
ATOM 2961 C CA . PHE B 1 130 ? -18.812 5.316 -28.781 1 32.28 130 PHE B CA 1
ATOM 2962 C C . PHE B 1 130 ? -19.031 4.422 -30 1 32.28 130 PHE B C 1
ATOM 2964 O O . PHE B 1 130 ? -20.172 4.145 -30.375 1 32.28 130 PHE B O 1
ATOM 2971 N N . GLU B 1 131 ? -18.062 4.391 -31.047 1 33.16 131 GLU B N 1
ATOM 2972 C CA . GLU B 1 131 ? -18.562 3.775 -32.281 1 33.16 131 GLU B CA 1
ATOM 2973 C C . GLU B 1 131 ? -18.891 2.305 -32.062 1 33.16 131 GLU B C 1
ATOM 2975 O O . GLU B 1 131 ? -19.812 1.772 -32.688 1 33.16 131 GLU B O 1
ATOM 2980 N N . GLN B 1 132 ? -17.906 1.308 -31.906 1 31.59 132 GLN B N 1
ATOM 2981 C CA . GLN B 1 132 ? -18.234 -0.104 -32.094 1 31.59 132 GLN B CA 1
ATOM 2982 C C . GLN B 1 132 ? -18.984 -0.66 -30.891 1 31.59 132 GLN B C 1
ATOM 2984 O O . GLN B 1 132 ? -18.438 -0.772 -29.797 1 31.59 132 GLN B O 1
ATOM 2989 N N . GLU B 1 133 ? -20.359 -0.581 -30.766 1 33.66 133 GLU B N 1
ATOM 2990 C CA . GLU B 1 133 ? -21.438 -1.06 -29.906 1 33.66 133 GLU B CA 1
ATOM 2991 C C . GLU B 1 133 ? -21.078 -2.395 -29.25 1 33.66 133 GLU B C 1
ATOM 2993 O O . GLU B 1 133 ? -21.266 -2.58 -28.047 1 33.66 133 GLU B O 1
ATOM 2998 N N . ASN B 1 134 ? -21.344 -3.607 -30.047 1 32.72 134 ASN B N 1
ATOM 2999 C CA . ASN B 1 134 ? -21.641 -5.004 -29.75 1 32.72 134 ASN B CA 1
ATOM 3000 C C . ASN B 1 134 ? -20.422 -5.738 -29.219 1 32.72 134 ASN B C 1
ATOM 3002 O O . ASN B 1 134 ? -20.453 -6.953 -29.016 1 32.72 134 ASN B O 1
ATOM 3006 N N . GLN B 1 135 ? -19.234 -5.473 -29.812 1 33.81 135 GLN B N 1
ATOM 3007 C CA . GLN B 1 135 ? -18.234 -6.496 -29.547 1 33.81 135 GLN B CA 1
ATOM 3008 C C . GLN B 1 135 ? -17.875 -6.555 -28.062 1 33.81 135 GLN B C 1
ATOM 3010 O O . GLN B 1 135 ? -17.594 -5.527 -27.453 1 33.81 135 GLN B O 1
ATOM 3015 N N . GLU B 1 136 ? -18.406 -7.457 -27.312 1 35.62 136 GLU B N 1
ATOM 3016 C CA . GLU B 1 136 ? -17.906 -7.859 -26 1 35.62 136 GLU B CA 1
ATOM 3017 C C . GLU B 1 136 ? -16.438 -7.5 -25.828 1 35.62 136 GLU B C 1
ATOM 3019 O O . GLU B 1 136 ? -15.578 -8.062 -26.516 1 35.62 136 GLU B O 1
ATOM 3024 N N . GLU B 1 137 ? -16.016 -6.406 -25.984 1 38.47 137 GLU B N 1
ATOM 3025 C CA . GLU B 1 137 ? -14.625 -6.016 -25.781 1 38.47 137 GLU B CA 1
ATOM 3026 C C . GLU B 1 137 ? -13.969 -6.863 -24.703 1 38.47 137 GLU B C 1
ATOM 3028 O O . GLU B 1 137 ? -14.32 -6.758 -23.516 1 38.47 137 GLU B O 1
ATOM 3033 N N . PHE B 1 138 ? -13.75 -8.102 -24.938 1 38.84 138 PHE B N 1
ATOM 3034 C CA . PHE B 1 138 ? -12.938 -8.961 -24.078 1 38.84 138 PHE B CA 1
ATOM 3035 C C . PHE B 1 138 ? -11.867 -8.148 -23.359 1 38.84 138 PHE B C 1
ATOM 3037 O O . PHE B 1 138 ? -11.023 -7.512 -24 1 38.84 138 PHE B O 1
ATOM 3044 N N . GLU B 1 139 ? -12.102 -7.402 -22.406 1 48.12 139 GLU B N 1
ATOM 3045 C CA . GLU B 1 139 ? -11.109 -6.738 -21.578 1 48.12 139 GLU B CA 1
ATOM 3046 C C . GLU B 1 139 ? -9.867 -7.609 -21.391 1 48.12 139 GLU B C 1
ATOM 3048 O O . GLU B 1 139 ? -9.977 -8.805 -21.094 1 48.12 139 GLU B O 1
ATOM 3053 N N . ASP B 1 140 ? -8.898 -7.41 -22.172 1 56.09 140 ASP B N 1
ATOM 3054 C CA . ASP B 1 140 ? -7.629 -8.102 -22.016 1 56.09 140 ASP B CA 1
ATOM 3055 C C . ASP B 1 140 ? -7.344 -8.391 -20.547 1 56.09 140 ASP B C 1
ATOM 3057 O O . ASP B 1 140 ? -7.539 -7.527 -19.688 1 56.09 140 ASP B O 1
ATOM 3061 N N . PRO B 1 141 ? -7.262 -9.734 -20.266 1 67.62 141 PRO B N 1
ATOM 3062 C CA . PRO B 1 141 ? -6.996 -10.094 -18.875 1 67.62 141 PRO B CA 1
ATOM 3063 C C . PRO B 1 141 ? -5.859 -9.289 -18.266 1 67.62 141 PRO B C 1
ATOM 3065 O O . PRO B 1 141 ? -4.898 -8.938 -18.953 1 67.62 141 PRO B O 1
ATOM 3068 N N . THR B 1 142 ? -6.027 -8.742 -17.141 1 82.44 142 THR B N 1
ATOM 3069 C CA . THR B 1 142 ? -5.07 -7.953 -16.375 1 82.44 142 THR B CA 1
ATOM 3070 C C . THR B 1 142 ? -3.789 -8.742 -16.125 1 82.44 142 THR B C 1
ATOM 3072 O O . THR B 1 142 ? -3.838 -9.914 -15.758 1 82.44 142 THR B O 1
ATOM 3075 N N . PRO B 1 143 ? -2.678 -8.266 -16.516 1 93.44 143 PRO B N 1
ATOM 3076 C CA . PRO B 1 143 ? -1.4 -8.93 -16.234 1 93.44 143 PRO B CA 1
ATOM 3077 C C . PRO B 1 143 ? -1.2 -9.242 -14.758 1 93.44 143 PRO B C 1
ATOM 3079 O O . PRO B 1 143 ? -1.611 -8.461 -13.898 1 93.44 143 PRO B O 1
ATOM 3082 N N . ILE B 1 144 ? -0.613 -10.438 -14.57 1 96.31 144 ILE B N 1
ATOM 3083 C CA . ILE B 1 144 ? -0.282 -10.852 -13.211 1 96.31 144 ILE B CA 1
ATOM 3084 C C . ILE B 1 144 ? 1.23 -11 -13.07 1 96.31 144 ILE B C 1
ATOM 3086 O O . ILE B 1 144 ? 1.862 -11.727 -13.836 1 96.31 144 ILE B O 1
ATOM 3090 N N . ARG B 1 145 ? 1.798 -10.281 -12.094 1 96.81 145 ARG B N 1
ATOM 3091 C CA . ARG B 1 145 ? 3.227 -10.438 -11.844 1 96.81 145 ARG B CA 1
ATOM 3092 C C . ARG B 1 145 ? 3.52 -11.734 -11.102 1 96.81 145 ARG B C 1
ATOM 3094 O O . ARG B 1 145 ? 2.795 -12.102 -10.172 1 96.81 145 ARG B O 1
ATOM 3101 N N . ALA B 1 146 ? 4.555 -12.375 -11.523 1 98.19 146 ALA B N 1
ATOM 3102 C CA . ALA B 1 146 ? 4.977 -13.625 -10.891 1 98.19 146 ALA B CA 1
ATOM 3103 C C . ALA B 1 146 ? 6.484 -13.633 -10.648 1 98.19 146 ALA B C 1
ATOM 3105 O O . ALA B 1 146 ? 7.246 -13.055 -11.422 1 98.19 146 ALA B O 1
ATOM 3106 N N . ASN B 1 147 ? 6.859 -14.211 -9.578 1 98.31 147 ASN B N 1
ATOM 3107 C CA . ASN B 1 147 ? 8.258 -14.461 -9.242 1 98.31 147 ASN B CA 1
ATOM 3108 C C . ASN B 1 147 ? 8.547 -15.953 -9.125 1 98.31 147 ASN B C 1
ATOM 3110 O O . ASN B 1 147 ? 7.879 -16.656 -8.367 1 98.31 147 ASN B O 1
ATOM 3114 N N . VAL B 1 148 ? 9.5 -16.438 -9.875 1 98.88 148 VAL B N 1
ATOM 3115 C CA . VAL B 1 148 ? 9.922 -17.844 -9.828 1 98.88 148 VAL B CA 1
ATOM 3116 C C . VAL B 1 148 ? 11.297 -17.938 -9.18 1 98.88 148 VAL B C 1
ATOM 3118 O O . VAL B 1 148 ? 12.211 -17.188 -9.523 1 98.88 148 VAL B O 1
ATOM 3121 N N . VAL B 1 149 ? 11.414 -18.875 -8.25 1 98.75 149 VAL B N 1
ATOM 3122 C CA . VAL B 1 149 ? 12.711 -19.125 -7.633 1 98.75 149 VAL B CA 1
ATOM 3123 C C . VAL B 1 149 ? 13.055 -20.609 -7.766 1 98.75 149 VAL B C 1
ATOM 3125 O O . VAL B 1 149 ? 12.305 -21.484 -7.309 1 98.75 149 VAL B O 1
ATOM 3128 N N . ILE B 1 150 ? 14.117 -20.875 -8.422 1 98.75 150 ILE B N 1
ATOM 3129 C CA . ILE B 1 150 ? 14.656 -22.219 -8.523 1 98.75 150 ILE B CA 1
ATOM 3130 C C . ILE B 1 150 ? 15.781 -22.406 -7.5 1 98.75 150 ILE B C 1
ATOM 3132 O O . ILE B 1 150 ? 16.828 -21.766 -7.602 1 98.75 150 ILE B O 1
ATOM 3136 N N . GLU B 1 151 ? 15.5 -23.219 -6.605 1 98.25 151 GLU B N 1
ATOM 3137 C CA . GLU B 1 151 ? 16.438 -23.453 -5.508 1 98.25 151 GLU B CA 1
ATOM 3138 C C . GLU B 1 151 ? 17.266 -24.719 -5.754 1 98.25 151 GLU B C 1
ATOM 3140 O O . GLU B 1 151 ? 16.719 -25.766 -6.074 1 98.25 151 GLU B O 1
ATOM 3145 N N . LYS B 1 152 ? 18.562 -24.578 -5.609 1 96.44 152 LYS B N 1
ATOM 3146 C CA . LYS B 1 152 ? 19.469 -25.719 -5.559 1 96.44 152 LYS B CA 1
ATOM 3147 C C . LYS B 1 152 ? 20.203 -25.781 -4.219 1 96.44 152 LYS B C 1
ATOM 3149 O O . LYS B 1 152 ? 19.844 -25.062 -3.279 1 96.44 152 LYS B O 1
ATOM 3154 N N . ALA B 1 153 ? 21.078 -26.672 -4.023 1 91.5 153 ALA B N 1
ATOM 3155 C CA . ALA B 1 153 ? 21.703 -26.969 -2.73 1 91.5 153 ALA B CA 1
ATOM 3156 C C . ALA B 1 153 ? 22.375 -25.719 -2.156 1 91.5 153 ALA B C 1
ATOM 3158 O O . ALA B 1 153 ? 22.203 -25.406 -0.973 1 91.5 153 ALA B O 1
ATOM 3159 N N . SER B 1 154 ? 23.047 -24.922 -2.912 1 92.31 154 SER B N 1
ATOM 3160 C CA . SER B 1 154 ? 23.859 -23.844 -2.35 1 92.31 154 SER B CA 1
ATOM 3161 C C . SER B 1 154 ? 23.578 -22.516 -3.055 1 92.31 154 SER B C 1
ATOM 3163 O O . SER B 1 154 ? 24.328 -21.562 -2.912 1 92.31 154 SER B O 1
ATOM 3165 N N . SER B 1 155 ? 22.562 -22.469 -3.9 1 96.5 155 SER B N 1
ATOM 3166 C CA . SER B 1 155 ? 22.297 -21.266 -4.668 1 96.5 155 SER B CA 1
ATOM 3167 C C . SER B 1 155 ? 20.828 -21.219 -5.117 1 96.5 155 SER B C 1
ATOM 3169 O O . SER B 1 155 ? 20.062 -22.125 -4.82 1 96.5 155 SER B O 1
ATOM 3171 N N . ALA B 1 156 ? 20.484 -20.078 -5.707 1 98.31 156 ALA B N 1
ATOM 3172 C CA . ALA B 1 156 ? 19.141 -19.938 -6.246 1 98.31 156 ALA B CA 1
ATOM 3173 C C . ALA B 1 156 ? 19.125 -19 -7.445 1 98.31 156 ALA B C 1
ATOM 3175 O O . ALA B 1 156 ? 20.047 -18.203 -7.629 1 98.31 156 ALA B O 1
ATOM 3176 N N . LEU B 1 157 ? 18.172 -19.219 -8.25 1 98.62 157 LEU B N 1
ATOM 3177 C CA . LEU B 1 157 ? 17.906 -18.359 -9.398 1 98.62 157 LEU B CA 1
ATOM 3178 C C . LEU B 1 157 ? 16.531 -17.719 -9.305 1 98.62 157 LEU B C 1
ATOM 3180 O O . LEU B 1 157 ? 15.531 -18.438 -9.156 1 98.62 157 LEU B O 1
ATOM 3184 N N . GLY B 1 158 ? 16.531 -16.375 -9.352 1 98.5 158 GLY B N 1
ATOM 3185 C CA . GLY B 1 158 ? 15.258 -15.672 -9.359 1 98.5 158 GLY B CA 1
ATOM 3186 C C . GLY B 1 158 ? 14.844 -15.211 -10.742 1 98.5 158 GLY B C 1
ATOM 3187 O O . GLY B 1 158 ? 15.672 -14.719 -11.516 1 98.5 158 GLY B O 1
ATOM 3188 N N . VAL B 1 159 ? 13.562 -15.391 -11.039 1 98.81 159 VAL B N 1
ATOM 3189 C CA . VAL B 1 159 ? 13.016 -14.977 -12.328 1 98.81 159 VAL B CA 1
ATOM 3190 C C . VAL B 1 159 ? 11.781 -14.109 -12.102 1 98.81 159 VAL B C 1
ATOM 3192 O O . VAL B 1 159 ? 10.789 -14.562 -11.523 1 98.81 159 VAL B O 1
ATOM 3195 N N . GLU B 1 160 ? 11.828 -12.898 -12.562 1 98.25 160 GLU B N 1
ATOM 3196 C CA . GLU B 1 160 ? 10.656 -12.023 -12.586 1 98.25 160 GLU B CA 1
ATOM 3197 C C . GLU B 1 160 ? 9.922 -12.133 -13.922 1 98.25 160 GLU B C 1
ATOM 3199 O O . GLU B 1 160 ? 10.539 -12.039 -14.984 1 98.25 160 GLU B O 1
ATOM 3204 N N . ALA B 1 161 ? 8.609 -12.273 -13.758 1 98.5 161 ALA B N 1
ATOM 3205 C CA . ALA B 1 161 ? 7.852 -12.5 -14.984 1 98.5 161 ALA B CA 1
ATOM 3206 C C . ALA B 1 161 ? 6.465 -11.867 -14.898 1 98.5 161 ALA B C 1
ATOM 3208 O O . ALA B 1 161 ? 6.039 -11.43 -13.828 1 98.5 161 ALA B O 1
ATOM 3209 N N . ILE B 1 162 ? 5.828 -11.766 -16.062 1 97.62 162 ILE B N 1
ATOM 3210 C CA . ILE B 1 162 ? 4.445 -11.312 -16.188 1 97.62 162 ILE B CA 1
ATOM 3211 C C . ILE B 1 162 ? 3.613 -12.391 -16.875 1 97.62 162 ILE B C 1
ATOM 3213 O O . ILE B 1 162 ? 4.027 -12.953 -17.891 1 97.62 162 ILE B O 1
ATOM 3217 N N . VAL B 1 163 ? 2.539 -12.711 -16.266 1 97.31 163 VAL B N 1
ATOM 3218 C CA . VAL B 1 163 ? 1.599 -13.672 -16.844 1 97.31 163 VAL B CA 1
ATOM 3219 C C . VAL B 1 163 ? 0.442 -12.93 -17.5 1 97.31 163 VAL B C 1
ATOM 3221 O O . VAL B 1 163 ? -0.269 -12.164 -16.859 1 97.31 163 VAL B O 1
ATOM 3224 N N . GLN B 1 164 ? 0.292 -13.188 -18.75 1 93.88 164 GLN B N 1
ATOM 3225 C CA . GLN B 1 164 ? -0.777 -12.555 -19.516 1 93.88 164 GLN B CA 1
ATOM 3226 C C . GLN B 1 164 ? -1.083 -13.336 -20.797 1 93.88 164 GLN B C 1
ATOM 3228 O O . GLN B 1 164 ? -0.17 -13.812 -21.469 1 93.88 164 GLN B O 1
ATOM 3233 N N . ASN B 1 165 ? -2.373 -13.438 -21.094 1 92.38 165 ASN B N 1
ATOM 3234 C CA . ASN B 1 165 ? -2.818 -14.086 -22.328 1 92.38 165 ASN B CA 1
ATOM 3235 C C . ASN B 1 165 ? -2.248 -15.492 -22.453 1 92.38 165 ASN B C 1
ATOM 3237 O O . ASN B 1 165 ? -1.73 -15.867 -23.516 1 92.38 165 ASN B O 1
ATOM 3241 N N . ASN B 1 166 ? -2.211 -16.141 -21.359 1 92.75 166 ASN B N 1
ATOM 3242 C CA . ASN B 1 166 ? -1.825 -17.547 -21.281 1 92.75 166 ASN B CA 1
ATOM 3243 C C . ASN B 1 166 ? -0.336 -17.734 -21.547 1 92.75 166 ASN B C 1
ATOM 3245 O O . ASN B 1 166 ? 0.099 -18.828 -21.922 1 92.75 166 ASN B O 1
ATOM 3249 N N . LEU B 1 167 ? 0.366 -16.672 -21.375 1 96.31 167 LEU B N 1
ATOM 3250 C CA . LEU B 1 167 ? 1.811 -16.734 -21.562 1 96.31 167 LEU B CA 1
ATOM 3251 C C . LEU B 1 167 ? 2.545 -16.219 -20.344 1 96.31 167 LEU B C 1
ATOM 3253 O O . LEU B 1 167 ? 1.997 -15.43 -19.578 1 96.31 167 LEU B O 1
ATOM 3257 N N . ILE B 1 168 ? 3.758 -16.688 -20.188 1 98 168 ILE B N 1
ATOM 3258 C CA . ILE B 1 168 ? 4.672 -16.172 -19.172 1 98 168 ILE B CA 1
ATOM 3259 C C . ILE B 1 168 ? 5.793 -15.375 -19.844 1 98 168 ILE B C 1
ATOM 3261 O O . ILE B 1 168 ? 6.598 -15.938 -20.594 1 98 168 ILE B O 1
ATOM 3265 N N . LEU B 1 169 ? 5.828 -14.141 -19.625 1 98 169 LEU B N 1
ATOM 3266 C CA . LEU B 1 169 ? 6.855 -13.258 -20.172 1 98 169 LEU B CA 1
ATOM 3267 C C . LEU B 1 169 ? 7.945 -12.984 -19.141 1 98 169 LEU B C 1
ATOM 3269 O O . LEU B 1 169 ? 7.676 -12.414 -18.078 1 98 169 LEU B O 1
ATOM 3273 N N . ILE B 1 170 ? 9.141 -13.297 -19.453 1 98.75 170 ILE B N 1
ATOM 3274 C CA . ILE B 1 170 ? 10.25 -13.133 -18.516 1 98.75 170 ILE B CA 1
ATOM 3275 C C . ILE B 1 170 ? 10.734 -11.688 -18.562 1 98.75 170 ILE B C 1
ATOM 3277 O O . ILE B 1 170 ? 10.977 -11.125 -19.625 1 98.75 170 ILE B O 1
ATOM 3281 N N . GLU B 1 171 ? 10.906 -11.078 -17.453 1 98.19 171 GLU B N 1
ATOM 3282 C CA . GLU B 1 171 ? 11.383 -9.695 -17.375 1 98.19 171 GLU B CA 1
ATOM 3283 C C . GLU B 1 171 ? 12.859 -9.648 -16.984 1 98.19 171 GLU B C 1
ATOM 3285 O O . GLU B 1 171 ? 13.633 -8.891 -17.578 1 98.19 171 GLU B O 1
ATOM 3290 N N . SER B 1 172 ? 13.234 -10.422 -16.047 1 98.06 172 SER B N 1
ATOM 3291 C CA . SER B 1 172 ? 14.617 -10.406 -15.57 1 98.06 172 SER B CA 1
ATOM 3292 C C . SER B 1 172 ? 14.977 -11.727 -14.891 1 98.06 172 SER B C 1
ATOM 3294 O O . SER B 1 172 ? 14.102 -12.5 -14.516 1 98.06 172 SER B O 1
ATOM 3296 N N . VAL B 1 173 ? 16.266 -11.969 -14.836 1 98.62 173 VAL B N 1
ATOM 3297 C CA . VAL B 1 173 ? 16.844 -13.148 -14.188 1 98.62 173 VAL B CA 1
ATOM 3298 C C . VAL B 1 173 ? 17.953 -12.727 -13.234 1 98.62 173 VAL B C 1
ATOM 3300 O O . VAL B 1 173 ? 18.859 -11.961 -13.617 1 98.62 173 VAL B O 1
ATOM 3303 N N . THR B 1 174 ? 17.875 -13.25 -12.016 1 98.25 174 THR B N 1
ATOM 3304 C CA . THR B 1 174 ? 18.859 -12.852 -11.016 1 98.25 174 THR B CA 1
ATOM 3305 C C . THR B 1 174 ? 19.406 -14.07 -10.273 1 98.25 174 THR B C 1
ATOM 3307 O O . THR B 1 174 ? 18.656 -14.758 -9.578 1 98.25 174 THR B O 1
ATOM 3310 N N . PRO B 1 175 ? 20.703 -14.375 -10.344 1 98.06 175 PRO B N 1
ATOM 3311 C CA . PRO B 1 175 ? 21.281 -15.398 -9.477 1 98.06 175 PRO B CA 1
ATOM 3312 C C . PRO B 1 175 ? 21.469 -14.93 -8.039 1 98.06 175 PRO B C 1
ATOM 3314 O O . PRO B 1 175 ? 21.781 -13.758 -7.797 1 98.06 175 PRO B O 1
ATOM 3317 N N . TYR B 1 176 ? 21.188 -15.797 -7.137 1 97.38 176 TYR B N 1
ATOM 3318 C CA . TYR B 1 176 ? 21.391 -15.523 -5.715 1 97.38 176 TYR B CA 1
ATOM 3319 C C . TYR B 1 176 ? 22.391 -16.484 -5.105 1 97.38 176 TYR B C 1
ATOM 3321 O O . TYR B 1 176 ? 22.438 -17.656 -5.48 1 97.38 176 TYR B O 1
ATOM 3329 N N . PRO B 1 177 ? 23.109 -16 -4.078 1 94.69 177 PRO B N 1
ATOM 3330 C CA . PRO B 1 177 ? 24.141 -16.859 -3.48 1 94.69 177 PRO B CA 1
ATOM 3331 C C . PRO B 1 177 ? 23.547 -17.938 -2.564 1 94.69 177 PRO B C 1
ATOM 3333 O O . PRO B 1 177 ? 24.266 -18.844 -2.133 1 94.69 177 PRO B O 1
ATOM 3336 N N . SER B 1 178 ? 22.25 -17.797 -2.242 1 95.12 178 SER B N 1
ATOM 3337 C CA . SER B 1 178 ? 21.578 -18.797 -1.416 1 95.12 178 SER B CA 1
ATOM 3338 C C . SER B 1 178 ? 20.078 -18.75 -1.61 1 95.12 178 SER B C 1
ATOM 3340 O O . SER B 1 178 ? 19.531 -17.766 -2.115 1 95.12 178 SER B O 1
ATOM 3342 N N . ALA B 1 179 ? 19.422 -19.844 -1.186 1 95.38 179 ALA B N 1
ATOM 3343 C CA . ALA B 1 179 ? 17.969 -19.875 -1.201 1 95.38 179 ALA B CA 1
ATOM 3344 C C . ALA B 1 179 ? 17.375 -18.812 -0.281 1 95.38 179 ALA B C 1
ATOM 3346 O O . ALA B 1 179 ? 16.375 -18.188 -0.613 1 95.38 179 ALA B O 1
ATOM 3347 N N . GLU B 1 180 ? 18 -18.641 0.761 1 95.69 180 GLU B N 1
ATOM 3348 C CA . GLU B 1 180 ? 17.531 -17.656 1.746 1 95.69 180 GLU B CA 1
ATOM 3349 C C . GLU B 1 180 ? 17.516 -16.25 1.162 1 95.69 180 GLU B C 1
ATOM 3351 O O . GLU B 1 180 ? 16.578 -15.492 1.396 1 95.69 180 GLU B O 1
ATOM 3356 N N . ALA B 1 181 ? 18.531 -15.93 0.462 1 95.25 181 ALA B N 1
ATOM 3357 C CA . ALA B 1 181 ? 18.625 -14.602 -0.146 1 95.25 181 ALA B CA 1
ATOM 3358 C C . ALA B 1 181 ? 17.484 -14.367 -1.117 1 95.25 181 ALA B C 1
ATOM 3360 O O . ALA B 1 181 ? 17.016 -13.234 -1.276 1 95.25 181 ALA B O 1
ATOM 3361 N N . ALA B 1 182 ? 16.984 -15.375 -1.682 1 96.94 182 ALA B N 1
ATOM 3362 C CA . ALA B 1 182 ? 15.945 -15.258 -2.693 1 96.94 182 ALA B CA 1
ATOM 3363 C C . ALA B 1 182 ? 14.555 -15.375 -2.066 1 96.94 182 ALA B C 1
ATOM 3365 O O . ALA B 1 182 ? 13.594 -14.789 -2.566 1 96.94 182 ALA B O 1
ATOM 3366 N N . LEU B 1 183 ? 14.469 -16.047 -0.92 1 97.06 183 LEU B N 1
ATOM 3367 C CA . LEU B 1 183 ? 13.148 -16.516 -0.496 1 97.06 183 LEU B CA 1
ATOM 3368 C C . LEU B 1 183 ? 12.758 -15.875 0.837 1 97.06 183 LEU B C 1
ATOM 3370 O O . LEU B 1 183 ? 11.586 -15.875 1.208 1 97.06 183 LEU B O 1
ATOM 3374 N N . SER B 1 184 ? 13.703 -15.414 1.553 1 95.25 184 SER B N 1
ATOM 3375 C CA . SER B 1 184 ? 13.375 -14.898 2.877 1 95.25 184 SER B CA 1
ATOM 3376 C C . SER B 1 184 ? 12.305 -13.812 2.799 1 95.25 184 SER B C 1
ATOM 3378 O O . SER B 1 184 ? 12.359 -12.953 1.92 1 95.25 184 SER B O 1
ATOM 3380 N N . ASN B 1 185 ? 11.344 -13.883 3.711 1 93.25 185 ASN B N 1
ATOM 3381 C CA . ASN B 1 185 ? 10.18 -13 3.67 1 93.25 185 ASN B CA 1
ATOM 3382 C C . ASN B 1 185 ? 10.203 -11.984 4.801 1 93.25 185 ASN B C 1
ATOM 3384 O O . ASN B 1 185 ? 9.211 -11.805 5.512 1 93.25 185 ASN B O 1
ATOM 3388 N N . THR B 1 186 ? 11.234 -11.289 4.953 1 94.75 186 THR B N 1
ATOM 3389 C CA . THR B 1 186 ? 11.383 -10.227 5.938 1 94.75 186 THR B CA 1
ATOM 3390 C C . THR B 1 186 ? 11.648 -8.891 5.25 1 94.75 186 THR B C 1
ATOM 3392 O O . THR B 1 186 ? 12.078 -8.852 4.098 1 94.75 186 THR B O 1
ATOM 3395 N N . ALA B 1 187 ? 11.352 -7.867 5.996 1 94.56 187 ALA B N 1
ATOM 3396 C CA . ALA B 1 187 ? 11.633 -6.539 5.469 1 94.56 187 ALA B CA 1
ATOM 3397 C C . ALA B 1 187 ? 13.117 -6.383 5.133 1 94.56 187 ALA B C 1
ATOM 3399 O O . ALA B 1 187 ? 13.469 -5.828 4.09 1 94.56 187 ALA B O 1
ATOM 3400 N N . GLU B 1 188 ? 13.938 -6.867 5.988 1 96.81 188 GLU B N 1
ATOM 3401 C CA . GLU B 1 188 ? 15.375 -6.773 5.781 1 96.81 188 GLU B CA 1
ATOM 3402 C C . GLU B 1 188 ? 15.812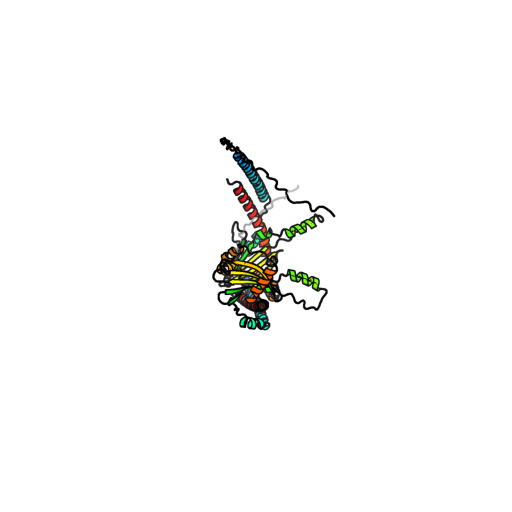 -7.562 4.547 1 96.81 188 GLU B C 1
ATOM 3404 O O . GLU B 1 188 ? 16.641 -7.086 3.76 1 96.81 188 GLU B O 1
ATOM 3409 N N . ALA B 1 189 ? 15.359 -8.68 4.383 1 95.12 189 ALA B N 1
ATOM 3410 C CA . ALA B 1 189 ? 15.695 -9.5 3.221 1 95.12 189 ALA B CA 1
ATOM 3411 C C . ALA B 1 189 ? 15.25 -8.828 1.926 1 95.12 189 ALA B C 1
ATOM 3413 O O . ALA B 1 189 ? 15.961 -8.859 0.921 1 95.12 189 ALA B O 1
ATOM 3414 N N . ASP B 1 190 ? 14.055 -8.312 2.01 1 94.5 190 ASP B N 1
ATOM 3415 C CA . ASP B 1 190 ? 13.547 -7.578 0.854 1 94.5 190 ASP B CA 1
ATOM 3416 C C . ASP B 1 190 ? 14.461 -6.41 0.495 1 94.5 190 ASP B C 1
ATOM 3418 O O . ASP B 1 190 ? 14.766 -6.188 -0.679 1 94.5 190 ASP B O 1
ATOM 3422 N N . TYR B 1 191 ? 14.82 -5.719 1.478 1 93.56 191 TYR B N 1
ATOM 3423 C CA . TYR B 1 191 ? 15.734 -4.598 1.289 1 93.56 191 TYR B CA 1
ATOM 3424 C C . TYR B 1 191 ? 17.047 -5.062 0.663 1 93.56 191 TYR B C 1
ATOM 3426 O O . TYR B 1 191 ? 17.531 -4.461 -0.299 1 93.56 191 TYR B O 1
ATOM 3434 N N . LYS B 1 192 ? 17.609 -6.062 1.137 1 95.12 192 LYS B N 1
ATOM 3435 C CA . LYS B 1 192 ? 18.875 -6.594 0.644 1 95.12 192 LYS B CA 1
ATOM 3436 C C . LYS B 1 192 ? 18.75 -7.051 -0.807 1 95.12 192 LYS B C 1
ATOM 3438 O O . LYS B 1 192 ? 19.688 -6.887 -1.595 1 95.12 192 LYS B O 1
ATOM 3443 N N . ARG B 1 193 ? 17.688 -7.625 -1.157 1 95.31 193 ARG B N 1
ATOM 3444 C CA . ARG B 1 193 ? 17.484 -8.086 -2.527 1 95.31 193 ARG B CA 1
ATOM 3445 C C . ARG B 1 193 ? 17.469 -6.91 -3.502 1 95.31 193 ARG B C 1
ATOM 3447 O O . ARG B 1 193 ? 17.938 -7.035 -4.637 1 95.31 193 ARG B O 1
ATOM 3454 N N . ARG B 1 194 ? 16.938 -5.82 -3.055 1 92.5 194 ARG B N 1
ATOM 3455 C CA . ARG B 1 194 ? 16.859 -4.645 -3.914 1 92.5 194 ARG B CA 1
ATOM 3456 C C . ARG B 1 194 ? 18.25 -4.102 -4.234 1 92.5 194 ARG B C 1
ATOM 3458 O O . ARG B 1 194 ? 18.422 -3.373 -5.215 1 92.5 194 ARG B O 1
ATOM 3465 N N . GLU B 1 195 ? 19.219 -4.445 -3.434 1 93.69 195 GLU B N 1
ATOM 3466 C CA . GLU B 1 195 ? 20.578 -3.957 -3.615 1 93.69 195 GLU B CA 1
ATOM 3467 C C . GLU B 1 195 ? 21.344 -4.812 -4.621 1 93.69 195 GLU B C 1
ATOM 3469 O O . GLU B 1 195 ? 22.391 -4.402 -5.121 1 93.69 195 GLU B O 1
ATOM 3474 N N . ILE B 1 196 ? 20.859 -5.93 -4.875 1 93.56 196 ILE B N 1
ATOM 3475 C CA . ILE B 1 196 ? 21.547 -6.855 -5.77 1 93.56 196 ILE B CA 1
ATOM 3476 C C . ILE B 1 196 ? 21.328 -6.426 -7.219 1 93.56 196 ILE B C 1
ATOM 3478 O O . ILE B 1 196 ? 20.219 -6.031 -7.598 1 93.56 196 ILE B O 1
ATOM 3482 N N . TYR B 1 197 ? 22.422 -6.488 -8 1 95 197 TYR B N 1
ATOM 3483 C CA . TYR B 1 197 ? 22.266 -6.27 -9.43 1 95 197 TYR B CA 1
ATOM 3484 C C . TYR B 1 197 ? 21.297 -7.289 -10.039 1 95 197 TYR B C 1
ATOM 3486 O O . TYR B 1 197 ? 21.562 -8.492 -9.992 1 95 197 TYR B O 1
ATOM 3494 N N . GLN B 1 198 ? 20.281 -6.84 -10.68 1 93.62 198 GLN B N 1
ATOM 3495 C CA . GLN B 1 198 ? 19.188 -7.695 -11.141 1 93.62 198 GLN B CA 1
ATOM 3496 C C . GLN B 1 198 ? 19.422 -8.156 -12.578 1 93.62 198 GLN B C 1
ATOM 3498 O O . GLN B 1 198 ? 18.641 -8.938 -13.125 1 93.62 198 GLN B O 1
ATOM 3503 N N . GLY B 1 199 ? 20.547 -7.789 -13.109 1 95.75 199 GLY B N 1
ATOM 3504 C CA . GLY B 1 199 ? 20.812 -8.117 -14.5 1 95.75 199 GLY B CA 1
ATOM 3505 C C . GLY B 1 199 ? 20.094 -7.207 -15.477 1 95.75 199 GLY B C 1
ATOM 3506 O O . GLY B 1 199 ? 19.297 -6.355 -15.07 1 95.75 199 GLY B O 1
ATOM 3507 N N . PRO B 1 200 ? 20.438 -7.336 -16.734 1 97 200 PRO B N 1
ATOM 3508 C CA . PRO B 1 200 ? 19.734 -6.562 -17.75 1 97 200 PRO B CA 1
ATOM 3509 C C . PRO B 1 200 ? 18.312 -7.059 -18 1 97 200 PRO B C 1
ATOM 3511 O O . PRO B 1 200 ? 17.969 -8.164 -17.578 1 97 200 PRO B O 1
ATOM 3514 N N . PRO B 1 201 ? 17.516 -6.191 -18.641 1 98.06 201 PRO B N 1
ATOM 3515 C CA . PRO B 1 201 ? 16.25 -6.75 -19.094 1 98.06 201 PRO B CA 1
ATOM 3516 C C . PRO B 1 201 ? 16.422 -8.016 -19.938 1 98.06 201 PRO B C 1
ATOM 3518 O O . PRO B 1 201 ? 17.312 -8.07 -20.781 1 98.06 201 PRO B O 1
ATOM 3521 N N . PHE B 1 202 ? 15.617 -8.93 -19.672 1 98.56 202 PHE B N 1
ATOM 3522 C CA . PHE B 1 202 ? 15.727 -10.227 -20.344 1 98.56 202 PHE B CA 1
ATOM 3523 C C . PHE B 1 202 ? 15.727 -10.047 -21.859 1 98.56 202 PHE B C 1
ATOM 3525 O O . PHE B 1 202 ? 16.469 -10.734 -22.562 1 98.56 202 PHE B O 1
ATOM 3532 N N . SER B 1 203 ? 14.938 -9.102 -22.328 1 97.88 203 SER B N 1
ATOM 3533 C CA . SER B 1 203 ? 14.773 -8.859 -23.75 1 97.88 203 SER B CA 1
ATOM 3534 C C . SER B 1 203 ? 16.062 -8.352 -24.375 1 97.88 203 SER B C 1
ATOM 3536 O O . SER B 1 203 ? 16.219 -8.352 -25.609 1 97.88 203 SER B O 1
ATOM 3538 N N . ASN B 1 204 ? 16.938 -7.871 -23.547 1 97.81 204 ASN B N 1
ATOM 3539 C CA . ASN B 1 204 ? 18.203 -7.34 -24.047 1 97.81 204 ASN B CA 1
ATOM 3540 C C . ASN B 1 204 ? 19.219 -8.445 -24.281 1 97.81 204 ASN B C 1
ATOM 3542 O O . ASN B 1 204 ? 20.266 -8.219 -24.891 1 97.81 204 ASN B O 1
ATOM 3546 N N . LEU B 1 205 ? 18.984 -9.594 -23.812 1 98.38 205 LEU B N 1
ATOM 3547 C CA . LEU B 1 205 ? 19.906 -10.711 -23.984 1 98.38 205 LEU B CA 1
ATOM 3548 C C . LEU B 1 205 ? 19.875 -11.227 -25.406 1 98.38 205 LEU B C 1
ATOM 3550 O O . LEU B 1 205 ? 18.891 -11 -26.141 1 98.38 205 LEU B O 1
ATOM 3554 N N . ASP B 1 206 ? 20.922 -12 -25.75 1 98.12 206 ASP B N 1
ATOM 3555 C CA . ASP B 1 206 ? 20.969 -12.672 -27.047 1 98.12 206 ASP B CA 1
ATOM 3556 C C . ASP B 1 206 ? 19.766 -13.602 -27.219 1 98.12 206 ASP B C 1
ATOM 3558 O O . ASP B 1 206 ? 19.391 -14.312 -26.297 1 98.12 206 ASP B O 1
ATOM 3562 N N . GLU B 1 207 ? 19.281 -13.648 -28.453 1 98.06 207 GLU B N 1
ATOM 3563 C CA . GLU B 1 207 ? 18.078 -14.422 -28.734 1 98.06 207 GLU B CA 1
ATOM 3564 C C . GLU B 1 207 ? 18.281 -15.898 -28.406 1 98.06 207 GLU B C 1
ATOM 3566 O O . GLU B 1 207 ? 17.344 -16.578 -27.969 1 98.06 207 GLU B O 1
ATOM 3571 N N . ASN B 1 208 ? 19.453 -16.391 -28.641 1 98.62 208 ASN B N 1
ATOM 3572 C CA . ASN B 1 208 ? 19.734 -17.781 -28.328 1 98.62 208 ASN B CA 1
ATOM 3573 C C . ASN B 1 208 ? 19.703 -18.047 -26.828 1 98.62 208 ASN B C 1
ATOM 3575 O O . ASN B 1 208 ? 19.266 -19.109 -26.391 1 98.62 208 ASN B O 1
ATOM 3579 N N . VAL B 1 209 ? 20.234 -17.078 -26.062 1 98.62 209 VAL B N 1
ATOM 3580 C CA . VAL B 1 209 ? 20.172 -17.188 -24.609 1 98.62 209 VAL B CA 1
ATOM 3581 C C . VAL B 1 209 ? 18.719 -17.188 -24.156 1 98.62 209 VAL B C 1
ATOM 3583 O O . VAL B 1 209 ? 18.312 -18.016 -23.328 1 98.62 209 VAL B O 1
ATOM 3586 N N . GLN B 1 210 ? 17.906 -16.281 -24.703 1 98.5 210 GLN B N 1
ATOM 3587 C CA . GLN B 1 210 ? 16.484 -16.172 -24.344 1 98.5 210 GLN B CA 1
ATOM 3588 C C . GLN B 1 210 ? 15.758 -17.5 -24.609 1 98.5 210 GLN B C 1
ATOM 3590 O O . GLN B 1 210 ? 15.148 -18.062 -23.703 1 98.5 210 GLN B O 1
ATOM 3595 N N . SER B 1 211 ? 15.898 -18 -25.844 1 98.44 211 SER B N 1
ATOM 3596 C CA . SER B 1 211 ? 15.164 -19.188 -26.25 1 98.44 211 SER B CA 1
ATOM 3597 C C . SER B 1 211 ? 15.586 -20.406 -25.422 1 98.44 211 SER B C 1
ATOM 3599 O O . SER B 1 211 ? 14.75 -21.219 -25.031 1 98.44 211 SER B O 1
ATOM 3601 N N . SER B 1 212 ? 16.922 -20.562 -25.203 1 98.75 212 SER B N 1
ATOM 3602 C CA . SER B 1 212 ? 17.422 -21.688 -24.422 1 98.75 212 SER B CA 1
ATOM 3603 C C . SER B 1 212 ? 16.922 -21.625 -22.984 1 98.75 212 SER B C 1
ATOM 3605 O O . SER B 1 212 ? 16.594 -22.656 -22.391 1 98.75 212 SER B O 1
ATOM 3607 N N . PHE B 1 213 ? 16.891 -20.438 -22.453 1 98.75 213 PHE B N 1
ATOM 3608 C CA . PHE B 1 213 ? 16.422 -20.281 -21.078 1 98.75 213 PHE B CA 1
ATOM 3609 C C . PHE B 1 213 ? 14.93 -20.562 -20.969 1 98.75 213 PHE B C 1
ATOM 3611 O O . PHE B 1 213 ? 14.469 -21.172 -20 1 98.75 213 PHE B O 1
ATOM 3618 N N . GLU B 1 214 ? 14.172 -20.094 -21.875 1 98.44 214 GLU B N 1
ATOM 3619 C CA . GLU B 1 214 ? 12.75 -20.406 -21.906 1 98.44 214 GLU B CA 1
ATOM 3620 C C . GLU B 1 214 ? 12.5 -21.906 -21.922 1 98.44 214 GLU B C 1
ATOM 3622 O O . GLU B 1 214 ? 11.633 -22.406 -21.188 1 98.44 214 GLU B O 1
ATOM 3627 N N . SER B 1 215 ? 13.273 -22.609 -22.719 1 98.62 215 SER B N 1
ATOM 3628 C CA . SER B 1 215 ? 13.172 -24.078 -22.75 1 98.62 215 SER B CA 1
ATOM 3629 C C . SER B 1 215 ? 13.547 -24.672 -21.391 1 98.62 215 SER B C 1
ATOM 3631 O O . SER B 1 215 ? 12.938 -25.656 -20.953 1 98.62 215 SER B O 1
ATOM 3633 N N . TYR B 1 216 ? 14.57 -24.094 -20.812 1 98.69 216 TYR B N 1
ATOM 3634 C CA . TYR B 1 216 ? 15.016 -24.5 -19.484 1 98.69 216 TYR B CA 1
ATOM 3635 C C . TYR B 1 216 ? 13.875 -24.391 -18.469 1 98.69 216 TYR B C 1
ATOM 3637 O O . TYR B 1 216 ? 13.656 -25.297 -17.672 1 98.69 216 TYR B O 1
ATOM 3645 N N . LEU B 1 217 ? 13.125 -23.312 -18.516 1 98.69 217 LEU B N 1
ATOM 3646 C CA . LEU B 1 217 ? 12.008 -23.062 -17.609 1 98.69 217 LEU B CA 1
ATOM 3647 C C . LEU B 1 217 ? 10.844 -24 -17.922 1 98.69 217 LEU B C 1
ATOM 3649 O O . LEU B 1 217 ? 10.195 -24.516 -17.016 1 98.69 217 LEU B O 1
ATOM 3653 N N . GLU B 1 218 ? 10.57 -24.234 -19.156 1 98.12 218 GLU B N 1
ATOM 3654 C CA . GLU B 1 218 ? 9.484 -25.109 -19.562 1 98.12 218 GLU B CA 1
ATOM 3655 C C . GLU B 1 218 ? 9.672 -26.516 -19 1 98.12 218 GLU B C 1
ATOM 3657 O O . GLU B 1 218 ? 8.711 -27.141 -18.562 1 98.12 218 GLU B O 1
ATOM 3662 N N . ALA B 1 219 ? 10.828 -26.984 -18.984 1 97.5 219 ALA B N 1
ATOM 3663 C CA . ALA B 1 219 ? 11.148 -28.312 -18.469 1 97.5 219 ALA B CA 1
ATOM 3664 C C . ALA B 1 219 ? 10.859 -28.406 -16.969 1 97.5 219 ALA B C 1
ATOM 3666 O O . ALA B 1 219 ? 10.742 -29.5 -16.422 1 97.5 219 ALA B O 1
ATOM 3667 N N . ARG B 1 220 ? 10.773 -27.281 -16.359 1 97.69 220 ARG B N 1
ATOM 3668 C CA . ARG B 1 220 ? 10.516 -27.25 -14.922 1 97.69 220 ARG B CA 1
ATOM 3669 C C . ARG B 1 220 ? 9.062 -26.906 -14.625 1 97.69 220 ARG B C 1
ATOM 3671 O O . ARG B 1 220 ? 8.695 -26.672 -13.477 1 97.69 220 ARG B O 1
ATOM 3678 N N . GLY B 1 221 ? 8.281 -26.766 -15.672 1 97.81 221 GLY B N 1
ATOM 3679 C CA . GLY B 1 221 ? 6.855 -26.547 -15.508 1 97.81 221 GLY B CA 1
ATOM 3680 C C . GLY B 1 221 ? 6.457 -25.078 -15.594 1 97.81 221 GLY B C 1
ATOM 3681 O O . GLY B 1 221 ? 5.305 -24.734 -15.328 1 97.81 221 GLY B O 1
ATOM 3682 N N . ILE B 1 222 ? 7.434 -24.188 -15.844 1 98.62 222 ILE B N 1
ATOM 3683 C CA . ILE B 1 222 ? 7.125 -22.781 -16.062 1 98.62 222 ILE B CA 1
ATOM 3684 C C . ILE B 1 222 ? 6.727 -22.547 -17.516 1 98.62 222 ILE B C 1
ATOM 3686 O O . ILE B 1 222 ? 7.555 -22.172 -18.344 1 98.62 222 ILE B O 1
ATOM 3690 N N . ASN B 1 223 ? 5.453 -22.891 -17.828 1 98.12 223 ASN B N 1
ATOM 3691 C CA . ASN B 1 223 ? 4.949 -22.953 -19.188 1 98.12 223 ASN B CA 1
ATOM 3692 C C . ASN B 1 223 ? 3.527 -22.406 -19.281 1 98.12 223 ASN B C 1
ATOM 3694 O O . ASN B 1 223 ? 3.031 -21.781 -18.344 1 98.12 223 ASN B O 1
ATOM 3698 N N . ASN B 1 224 ? 2.889 -22.641 -20.375 1 97.69 224 ASN B N 1
ATOM 3699 C CA . ASN B 1 224 ? 1.57 -22.062 -20.625 1 97.69 224 ASN B CA 1
ATOM 3700 C C . ASN B 1 224 ? 0.517 -22.656 -19.688 1 97.69 224 ASN B C 1
ATOM 3702 O O . ASN B 1 224 ? -0.437 -21.969 -19.312 1 97.69 224 ASN B O 1
ATOM 3706 N N . GLU B 1 225 ? 0.698 -23.906 -19.344 1 97.69 225 GLU B N 1
ATOM 3707 C CA . GLU B 1 225 ? -0.24 -24.516 -18.406 1 97.69 225 GLU B CA 1
ATOM 3708 C C . GLU B 1 225 ? -0.207 -23.812 -17.047 1 97.69 225 GLU B C 1
ATOM 3710 O O . GLU B 1 225 ? -1.252 -23.578 -16.438 1 97.69 225 GLU B O 1
ATOM 3715 N N . LEU B 1 226 ? 0.991 -23.5 -16.656 1 98.5 226 LEU B N 1
ATOM 3716 C CA . LEU B 1 226 ? 1.125 -22.75 -15.406 1 98.5 226 LEU B CA 1
ATOM 3717 C C . LEU B 1 226 ? 0.488 -21.375 -15.539 1 98.5 226 LEU B C 1
ATOM 3719 O O . LEU B 1 226 ? -0.186 -20.906 -14.617 1 98.5 226 LEU B O 1
ATOM 3723 N N . ALA B 1 227 ? 0.739 -20.734 -16.641 1 97.88 227 ALA B N 1
ATOM 3724 C CA . ALA B 1 227 ? 0.126 -19.438 -16.875 1 97.88 227 ALA B CA 1
ATOM 3725 C C . ALA B 1 227 ? -1.393 -19.516 -16.75 1 97.88 227 ALA B C 1
ATOM 3727 O O . ALA B 1 227 ? -2.01 -18.672 -16.094 1 97.88 227 ALA B O 1
ATOM 3728 N N . ASP B 1 228 ? -1.978 -20.516 -17.328 1 96.44 228 ASP B N 1
ATOM 3729 C CA . ASP B 1 228 ? -3.42 -20.734 -17.25 1 96.44 228 ASP B CA 1
ATOM 3730 C C . ASP B 1 228 ? -3.855 -20.953 -15.797 1 96.44 228 ASP B C 1
ATOM 3732 O O . ASP B 1 228 ? -4.867 -20.406 -15.359 1 96.44 228 ASP B O 1
ATOM 3736 N N . PHE B 1 229 ? -3.111 -21.75 -15.164 1 97.31 229 PHE B N 1
ATOM 3737 C CA . PHE B 1 229 ? -3.414 -22.016 -13.766 1 97.31 229 PHE B CA 1
ATOM 3738 C C . PHE B 1 229 ? -3.41 -20.734 -12.945 1 97.31 229 PHE B C 1
ATOM 3740 O O . PHE B 1 229 ? -4.344 -20.469 -12.18 1 97.31 229 PHE B O 1
ATOM 3747 N N . ILE B 1 230 ? -2.324 -19.938 -13.086 1 97.12 230 ILE B N 1
ATOM 3748 C CA . ILE B 1 230 ? -2.166 -18.734 -12.297 1 97.12 230 ILE B CA 1
ATOM 3749 C C . ILE B 1 230 ? -3.357 -17.797 -12.531 1 97.12 230 ILE B C 1
ATOM 3751 O O . ILE B 1 230 ? -3.926 -17.25 -11.586 1 97.12 230 ILE B O 1
ATOM 3755 N N . THR B 1 231 ? -3.736 -17.672 -13.727 1 95 231 THR B N 1
ATOM 3756 C CA . THR B 1 231 ? -4.855 -16.797 -14.078 1 95 231 THR B CA 1
ATOM 3757 C C . THR B 1 231 ? -6.148 -17.312 -13.445 1 95 231 THR B C 1
ATOM 3759 O O . THR B 1 231 ? -6.824 -16.562 -12.727 1 95 231 THR B O 1
ATOM 3762 N N . GLU B 1 232 ? -6.48 -18.609 -13.656 1 93.94 232 GLU B N 1
ATOM 3763 C CA . GLU B 1 232 ? -7.723 -19.188 -13.148 1 93.94 232 GLU B CA 1
ATOM 3764 C C . GLU B 1 232 ? -7.73 -19.234 -11.625 1 93.94 232 GLU B C 1
ATOM 3766 O O . GLU B 1 232 ? -8.758 -18.953 -11 1 93.94 232 GLU B O 1
ATOM 3771 N N . TYR B 1 233 ? -6.637 -19.594 -11.086 1 95.25 233 TYR B N 1
ATOM 3772 C CA . TYR B 1 233 ? -6.551 -19.672 -9.633 1 95.25 233 TYR B CA 1
ATOM 3773 C C . TYR B 1 233 ? -6.691 -18.281 -9 1 95.25 233 TYR B C 1
ATOM 3775 O O . TYR B 1 233 ? -7.309 -18.141 -7.941 1 95.25 233 TYR B O 1
ATOM 3783 N N . SER B 1 234 ? -6.074 -17.281 -9.609 1 93.69 234 SER B N 1
ATOM 3784 C CA . SER B 1 234 ? -6.172 -15.93 -9.094 1 93.69 234 SER B CA 1
ATOM 3785 C C . SER B 1 234 ? -7.621 -15.453 -9.055 1 93.69 234 SER B C 1
ATOM 3787 O O . SER B 1 234 ? -8.047 -14.812 -8.094 1 93.69 234 SER B O 1
ATOM 3789 N N . VAL B 1 235 ? -8.352 -15.734 -10.117 1 91.25 235 VAL B N 1
ATOM 3790 C CA . VAL B 1 235 ? -9.758 -15.359 -10.164 1 91.25 235 VAL B CA 1
ATOM 3791 C C . VAL B 1 235 ? -10.516 -16.047 -9.039 1 91.25 235 VAL B C 1
ATOM 3793 O O . VAL B 1 235 ? -11.258 -15.414 -8.289 1 91.25 235 VAL B O 1
ATOM 3796 N N . HIS B 1 236 ? -10.266 -17.312 -8.906 1 92.06 236 HIS B N 1
ATOM 3797 C CA . HIS B 1 236 ? -10.93 -18.109 -7.879 1 92.06 236 HIS B CA 1
ATOM 3798 C C . HIS B 1 236 ? -10.562 -17.625 -6.48 1 92.06 236 HIS B C 1
ATOM 3800 O O . HIS B 1 236 ? -11.438 -17.391 -5.648 1 92.06 236 HIS B O 1
ATOM 3806 N N . ARG B 1 237 ? -9.266 -17.484 -6.266 1 93.19 237 ARG B N 1
ATOM 3807 C CA . ARG B 1 237 ? -8.758 -17.062 -4.965 1 93.19 237 ARG B CA 1
ATOM 3808 C C . ARG B 1 237 ? -9.227 -15.648 -4.625 1 93.19 237 ARG B C 1
ATOM 3810 O O . ARG B 1 237 ? -9.562 -15.359 -3.475 1 93.19 237 ARG B O 1
ATOM 3817 N N . GLU B 1 238 ? -9.242 -14.727 -5.594 1 91 238 GLU B N 1
ATOM 3818 C CA . GLU B 1 238 ? -9.734 -13.367 -5.383 1 91 238 GLU B CA 1
ATOM 3819 C C . GLU B 1 238 ? -11.188 -13.367 -4.918 1 91 238 GLU B C 1
ATOM 3821 O O . GLU B 1 238 ? -11.555 -12.617 -4.008 1 91 238 GLU B O 1
ATOM 3826 N N . ASN B 1 239 ? -11.984 -14.148 -5.523 1 91.06 239 ASN B N 1
ATOM 3827 C CA . ASN B 1 239 ? -13.383 -14.25 -5.113 1 91.06 239 ASN B CA 1
ATOM 3828 C C . ASN B 1 239 ? -13.508 -14.734 -3.67 1 91.06 239 ASN B C 1
ATOM 3830 O O . ASN B 1 239 ? -14.289 -14.188 -2.891 1 91.06 239 ASN B O 1
ATOM 3834 N N . LYS B 1 240 ? -12.766 -15.742 -3.381 1 92.5 240 LYS B N 1
ATOM 3835 C CA . LYS B 1 240 ? -12.773 -16.281 -2.023 1 92.5 240 LYS B CA 1
ATOM 3836 C C . LYS B 1 240 ? -12.312 -15.234 -1.011 1 92.5 240 LYS B C 1
ATOM 3838 O O . LYS B 1 240 ? -12.945 -15.062 0.035 1 92.5 240 LYS B O 1
ATOM 3843 N N . GLU B 1 241 ? -11.195 -14.602 -1.299 1 92.69 241 GLU B N 1
ATOM 3844 C CA . GLU B 1 241 ? -10.664 -13.578 -0.399 1 92.69 241 GLU B CA 1
ATOM 3845 C C . GLU B 1 241 ? -11.625 -12.398 -0.275 1 92.69 241 GLU B C 1
ATOM 3847 O O . GLU B 1 241 ? -11.75 -11.805 0.798 1 92.69 241 GLU B O 1
ATOM 3852 N N . TYR B 1 242 ? -12.273 -12.055 -1.421 1 93.88 242 TYR B N 1
ATOM 3853 C CA . TYR B 1 242 ? -13.25 -10.969 -1.386 1 93.88 242 TYR B CA 1
ATOM 3854 C C . TYR B 1 242 ? -14.406 -11.305 -0.444 1 93.88 242 TYR B C 1
ATOM 3856 O O . TYR B 1 242 ? -14.805 -10.469 0.376 1 93.88 242 TYR B O 1
ATOM 3864 N N . LEU B 1 243 ? -14.891 -12.469 -0.509 1 95 243 LEU B N 1
ATOM 3865 C CA . LEU B 1 243 ? -15.961 -12.906 0.377 1 95 243 LEU B CA 1
ATOM 3866 C C . LEU B 1 243 ? -15.516 -12.867 1.834 1 95 243 LEU B C 1
ATOM 3868 O O . LEU B 1 243 ? -16.234 -12.375 2.699 1 95 243 LEU B O 1
ATOM 3872 N N . ASN B 1 244 ? -14.367 -13.453 2.156 1 95.38 244 ASN B N 1
ATOM 3873 C CA . ASN B 1 244 ? -13.828 -13.414 3.51 1 95.38 244 ASN B CA 1
ATOM 3874 C C . ASN B 1 244 ? -13.648 -11.984 4.004 1 95.38 244 ASN B C 1
ATOM 3876 O O . ASN B 1 244 ? -13.891 -11.688 5.176 1 95.38 244 ASN B O 1
ATOM 3880 N N . TRP B 1 245 ? -13.172 -11.148 3.117 1 96.06 245 TRP B N 1
ATOM 3881 C CA . TRP B 1 245 ? -13.016 -9.727 3.422 1 96.06 245 TRP B CA 1
ATOM 3882 C C . TRP B 1 245 ? -14.352 -9.102 3.816 1 96.06 245 TRP B C 1
ATOM 3884 O O . TRP B 1 245 ? -14.438 -8.414 4.832 1 96.06 245 TRP B O 1
ATOM 3894 N N . LEU B 1 246 ? -15.398 -9.344 3.049 1 97.19 246 LEU B N 1
ATOM 3895 C CA . LEU B 1 246 ? -16.734 -8.844 3.357 1 97.19 246 LEU B CA 1
ATOM 3896 C C . LEU B 1 246 ? -17.188 -9.305 4.738 1 97.19 246 LEU B C 1
ATOM 3898 O O . LEU B 1 246 ? -17.734 -8.523 5.512 1 97.19 246 LEU B O 1
ATOM 3902 N N . LYS B 1 247 ? -16.938 -10.555 5.016 1 97.44 247 LYS B N 1
ATOM 3903 C CA . LYS B 1 247 ? -17.328 -11.125 6.301 1 97.44 247 LYS B CA 1
ATOM 3904 C C . LYS B 1 247 ? -16.562 -10.461 7.449 1 97.44 247 LYS B C 1
ATOM 3906 O O . LYS B 1 247 ? -17.156 -10.117 8.477 1 97.44 247 LYS B O 1
ATOM 3911 N N . ASN B 1 248 ? -15.297 -10.359 7.297 1 96.75 248 ASN B N 1
ATOM 3912 C CA . ASN B 1 248 ? -14.484 -9.703 8.312 1 96.75 248 ASN B CA 1
ATOM 3913 C C . ASN B 1 248 ? -14.891 -8.242 8.5 1 96.75 248 ASN B C 1
ATOM 3915 O O . ASN B 1 248 ? -14.906 -7.73 9.617 1 96.75 248 ASN B O 1
ATOM 3919 N N . PHE B 1 249 ? -15.148 -7.559 7.379 1 97.69 249 PHE B N 1
ATOM 3920 C CA . PHE B 1 249 ? -15.633 -6.184 7.414 1 97.69 249 PHE B CA 1
ATOM 3921 C C . PHE B 1 249 ? -16.922 -6.082 8.203 1 97.69 249 PHE B C 1
ATOM 3923 O O . PHE B 1 249 ? -17.047 -5.258 9.117 1 97.69 249 PHE B O 1
ATOM 3930 N N . LYS B 1 250 ? -17.812 -6.922 7.965 1 97.88 250 LYS B N 1
ATOM 3931 C CA . LYS B 1 250 ? -19.094 -6.953 8.68 1 97.88 250 LYS B CA 1
ATOM 3932 C C . LYS B 1 250 ? -18.875 -7.234 10.164 1 97.88 250 LYS B C 1
ATOM 3934 O O . LYS B 1 250 ? -19.484 -6.586 11.016 1 97.88 250 LYS B O 1
ATOM 3939 N N . THR B 1 251 ? -18.062 -8.203 10.445 1 97 251 THR B N 1
ATOM 3940 C CA . THR B 1 251 ? -17.781 -8.547 11.828 1 97 251 THR B CA 1
ATOM 3941 C C . THR B 1 251 ? -17.234 -7.344 12.586 1 97 251 THR B C 1
ATOM 3943 O O . THR B 1 251 ? -17.625 -7.094 13.734 1 97 251 THR B O 1
ATOM 3946 N N . PHE B 1 252 ? -16.375 -6.637 12.008 1 97.31 252 PHE B N 1
ATOM 3947 C CA . PHE B 1 252 ? -15.852 -5.422 12.633 1 97.31 252 PHE B CA 1
ATOM 3948 C C . PHE B 1 252 ? -16.984 -4.438 12.922 1 97.31 252 PHE B C 1
ATOM 3950 O O . PHE B 1 252 ? -17.047 -3.863 14.008 1 97.31 252 PHE B O 1
ATOM 3957 N N . VAL B 1 253 ? -17.75 -4.184 11.867 1 96.5 253 VAL B N 1
ATOM 3958 C CA . VAL B 1 253 ? -18.828 -3.203 11.969 1 96.5 253 VAL B CA 1
ATOM 3959 C C . VAL B 1 253 ? -19.766 -3.592 13.109 1 96.5 253 VAL B C 1
ATOM 3961 O O . VAL B 1 253 ? -20.219 -2.732 13.875 1 96.5 253 VAL B O 1
ATOM 3964 N N . GLU B 1 254 ? -19.984 -4.816 13.289 1 94.94 254 GLU B N 1
ATOM 3965 C CA . GLU B 1 254 ? -20.953 -5.301 14.273 1 94.94 254 GLU B CA 1
ATOM 3966 C C . GLU B 1 254 ? -20.344 -5.316 15.68 1 94.94 254 GLU B C 1
ATOM 3968 O O . GLU B 1 254 ? -21.062 -5.375 16.672 1 94.94 254 GLU B O 1
ATOM 3973 N N . ALA B 1 255 ? -19.094 -5.387 15.648 1 89.69 255 ALA B N 1
ATOM 3974 C CA . ALA B 1 255 ? -18.422 -5.457 16.938 1 89.69 255 ALA B CA 1
ATOM 3975 C C . ALA B 1 255 ? -18.562 -4.148 17.719 1 89.69 255 ALA B C 1
ATOM 3977 O O . ALA B 1 255 ? -18.625 -3.072 17.109 1 89.69 255 ALA B O 1
ATOM 3978 N N . ALA B 1 256 ? -18.594 -4.164 18.984 1 74.44 256 ALA B N 1
ATOM 3979 C CA . ALA B 1 256 ? -18.734 -3.008 19.875 1 74.44 256 ALA B CA 1
ATOM 3980 C C . ALA B 1 256 ? -17.406 -2.309 20.094 1 74.44 256 ALA B C 1
ATOM 3982 O O . ALA B 1 256 ? -16.344 -2.947 20.047 1 74.44 256 ALA B O 1
#

Organism: Geotrichum candidum (NCBI:txid1173061)

Foldseek 3Di:
DDDPDDDDPPPPPDPPPPPPPPPPPPPPPPPPPPPPVVVVVVVVLVVVLVVVLVVLVVVLVVLVVPADDFDVLQVVCVVPQQWDWDDDPPDQKTWIWHDDVQKIKIKIWGLCQQVPPPCVVVVVVVVVPPPPPPDPPVPFGGKIWMWMWIFGDQWIKIWTWIQGPLFTGTFFIAIGRHPCLVDPDDPVSVVVVVVDDGDDTLVPDDPVVNVVVVVVVVVNVNGSSVSVNVSSVSVNVVSVNVSVVSVVVSVVSPPD/DPDDPDDDDDDPPDDDDPDPPPPPPPPPPPPPPPDPVVVVVVVVLVVVLVVVLVVLVVVLVVLVVPDDDFDPLQVVCVVPQQWDWDDDPPDQKTWIWHDDPQKIKIKIWGLCQQVVPPCVVVVVVVVVPPPPPDDPPPPFGGKIWMWMWIFGDQWIKIWIWIQGPLFTGTFFIDIGRHPCLVDPDDPVSVVVVVPGDGDDTLVPDDPVVNVVVVVVVVVNVNGSSVSVNVSSVSVNVVSVNVSVVSVVVSVVSPDD

pLDDT: mean 78.59, std 27.08, range [19.08, 98.88]

Sequence (512 aa):
MSSLAAFRIASRIGLNTVARQSIRVAPRAIAMARPAVAVRAFTVSSRLQNSLASVLSTEIKSEIATSEPASEVIGSFLKSSGFSVVETEGKDEVELVKKNGAETVHVFFSVSDITNADPETFYEEEAAEFEQENQEEFEDPTPIRANVVIEKASSALGVEAIVQNNLILIESVTPYPSAEAALSNTAEADYKRREIYQGPPFSNLDENVQSSFESYLEARGINNELADFITEYSVHRENKEYLNWLKNFKTFVEAAMSSLAAFRIASRIGLNTVARQSIRVAPRAIAMARPAVAVRAFTVSSRLQNSLASVLSTEIKSEIATSEPASEVIGSFLKSSGFSVVETEGKDEVELVKKNGAETVHVFFSVSDITNADPETFYEEEAAEFEQENQEEFEDPTPIRANVVIEKASSALGVEAIVQNNLILIESVTPYPSAEAALSNTAEADYKRREIYQGPPFSNLDENVQSSFESYLEARGINNELADFITEYSVHRENKEYLNWLKNFKTFVEAA

Secondary structure (DSSP, 8-state):
-----------------------------------THHHHHHHHHHHHHHHHHHHHHHHHHHHHHHPPPPPHHHHHHHHHS--EEE--TT-SEEEEEEEETTEEEEEEEEGGGGT---HHHHHHHHHTTTT--SS-----PPPEEEEEEEE-SS-EEEEEEEEETTEEEEEEEEEESSHHHHH--SHHHHHHHHHB---S-GGGS-HHHHHHHHHHHHTTT-SHHHHHHHHHHHHHHHHHHHHHHHHHHHHHHH--/-----------------------------------THHHHHHHHHHHHHHHHHHHHHHHHHHHHHHPPPPPHHHHHHHHHH--EEE--TTBSEEEEEEEETTEEEEEEEEGGGGT---THHHHHHHHTTTT--SS-----PPPEEEEEEEE-SS-EEEEEEEEETTEEEEEEEEEESSHHHHH--SHHHHHHHHHS---S-GGGS-HHHHHHHHHHHHTTT-SHHHHHHHHHHHHHHHHHHHHHHHHHHHHHHH--